Protein 6G15 (pdb70)

Sequence (576 aa):
VIQWYPGHMAKAKREVSEQLKKVDVVFELVDARIPYSSRNPMIDEVINQKPRVVILNKKDMSNLNEMSKWEQFFIDKGYYPVSVDAKHGLKKVEAAAIKATAEKFEREKAKGLKPRAIRAMIVGIPNVGKSTLINKLAKRSIGNKPGVTKQQQWIKVGNALQLLDTPGILWPKFEDEEVGKKLSLTGAIKDSIVHLDEVAIYGLNFLIQNDLARLKSHYNIEVPEDAEIIAWFDAIGKKRGLIRRGNEIDYEAVIELIIYDIRNAKIGNYCFDIFKDMTEELANDANVIQWYPGHMAKAKREVSEQLKKVDVVFELVDARIPYSSRNPMIDEVINQKPRVVILNKKDMSNLNEMSKWEQFFIDKGYYPVSVDAKHGKNLKKVEAAAIKATAEKFEREKAKGLKPRAIRAMIVGIPNVGKSTLINKLAKRSIGNKPGVTKQQQWIKVGNALQLLDTPGILWPKFEDEEVGKKLSLTGAIKDSIVHLDEVAIYGLNFLIQNDLARLKSHYNIEVPEDAEIIAWFDAIGKKRGLIRRGNEIDYEAVIELIIYDIRNAKIGNYCFDIFKDMTEELANDAN

Structure (mmCIF, N/CA/C/O backbone):
data_6G15
#
_entry.id   6G15
#
_cell.length_a   72.084
_cell.length_b   78.467
_cell.length_c   125.022
_cell.angle_alpha   90.00
_cell.angle_beta   90.00
_cell.angle_gamma   90.00
#
_symmetry.space_group_name_H-M   'P 21 21 21'
#
loop_
_entity.id
_entity.type
_entity.pdbx_description
1 polymer 'Ribosome biogenesis GTPase A'
2 non-polymer "guanosine 5'-(tetrahydrogen triphosphate) 3'-(trihydrogen diphosphate)"
3 water water
#
loop_
_atom_site.group_PDB
_atom_site.id
_atom_site.type_symbol
_atom_site.label_atom_id
_atom_site.label_alt_id
_atom_site.label_comp_id
_atom_site.label_asym_id
_atom_site.label_entity_id
_atom_site.label_seq_id
_atom_site.pdbx_PDB_ins_code
_atom_site.Cartn_x
_atom_site.Cartn_y
_atom_site.Cartn_z
_atom_site.occupancy
_atom_site.B_iso_or_equiv
_atom_site.auth_seq_id
_atom_site.auth_comp_id
_atom_site.auth_asym_id
_atom_site.auth_atom_id
_atom_site.pdbx_PDB_model_num
ATOM 1 N N . VAL A 1 9 ? 5.619 -1.506 -33.930 1.00 79.28 2 VAL A N 1
ATOM 2 C CA . VAL A 1 9 ? 4.589 -2.529 -33.785 1.00 76.95 2 VAL A CA 1
ATOM 3 C C . VAL A 1 9 ? 4.969 -3.826 -34.490 1.00 76.78 2 VAL A C 1
ATOM 4 O O . VAL A 1 9 ? 5.450 -3.809 -35.624 1.00 81.91 2 VAL A O 1
ATOM 8 N N . ILE A 1 10 ? 4.749 -4.949 -33.817 1.00 72.66 3 ILE A N 1
ATOM 9 C CA . ILE A 1 10 ? 5.099 -6.246 -34.381 1.00 71.40 3 ILE A CA 1
ATOM 10 C C . ILE A 1 10 ? 3.889 -7.160 -34.395 1.00 66.30 3 ILE A C 1
ATOM 11 O O . ILE A 1 10 ? 3.182 -7.291 -33.399 1.00 63.32 3 ILE A O 1
ATOM 16 N N . GLN A 1 11 ? 3.668 -7.797 -35.537 1.00 67.80 4 GLN A N 1
ATOM 17 C CA . GLN A 1 11 ? 2.550 -8.708 -35.725 1.00 63.71 4 GLN A CA 1
ATOM 18 C C . GLN A 1 11 ? 2.942 -10.148 -35.470 1.00 60.29 4 GLN A C 1
ATOM 19 O O . GLN A 1 11 ? 3.713 -10.734 -36.232 1.00 62.07 4 GLN A O 1
ATOM 25 N N . TRP A 1 12 ? 2.415 -10.724 -34.399 1.00 54.87 5 TRP A N 1
ATOM 26 C CA . TRP A 1 12 ? 2.689 -12.122 -34.131 1.00 54.98 5 TRP A CA 1
ATOM 27 C C . TRP A 1 12 ? 1.668 -12.966 -34.861 1.00 57.36 5 TRP A C 1
ATOM 28 O O . TRP A 1 12 ? 0.516 -12.567 -35.044 1.00 60.75 5 TRP A O 1
ATOM 39 N N . TYR A 1 13 ? 2.142 -14.094 -35.362 1.00 55.28 6 TYR A N 1
ATOM 40 C CA . TYR A 1 13 ? 1.316 -15.154 -35.905 1.00 54.11 6 TYR A CA 1
ATOM 41 C C . TYR A 1 13 ? 2.223 -16.360 -35.811 1.00 54.91 6 TYR A C 1
ATOM 42 O O . TYR A 1 13 ? 3.439 -16.193 -35.698 1.00 53.14 6 TYR A O 1
ATOM 51 N N . PRO A 1 14 ? 1.647 -17.567 -35.792 1.00 54.56 7 PRO A N 1
ATOM 52 C CA . PRO A 1 14 ? 2.409 -18.793 -35.536 1.00 52.45 7 PRO A CA 1
ATOM 53 C C . PRO A 1 14 ? 3.733 -18.854 -36.298 1.00 53.83 7 PRO A C 1
ATOM 54 O O . PRO A 1 14 ? 4.763 -19.178 -35.701 1.00 51.82 7 PRO A O 1
ATOM 58 N N . GLY A 1 15 ? 3.711 -18.509 -37.583 1.00 53.73 8 GLY A N 1
ATOM 59 C CA . GLY A 1 15 ? 4.909 -18.549 -38.406 1.00 56.60 8 GLY A CA 1
ATOM 60 C C . GLY A 1 15 ? 5.991 -17.604 -37.920 1.00 54.20 8 GLY A C 1
ATOM 61 O O . GLY A 1 15 ? 7.167 -17.969 -37.853 1.00 50.28 8 GLY A O 1
ATOM 62 N N . HIS A 1 16 ? 5.593 -16.380 -37.588 1.00 53.58 9 HIS A N 1
ATOM 63 C CA . HIS A 1 16 ? 6.537 -15.387 -37.096 1.00 54.04 9 HIS A CA 1
ATOM 64 C C . HIS A 1 16 ? 7.119 -15.830 -35.752 1.00 49.96 9 HIS A C 1
ATOM 65 O O . HIS A 1 16 ? 8.295 -15.597 -35.476 1.00 49.58 9 HIS A O 1
ATOM 72 N N . MET A 1 17 ? 6.299 -16.470 -34.916 1.00 49.83 10 MET A N 1
ATOM 73 C CA . MET A 1 17 ? 6.775 -16.962 -33.620 1.00 47.21 10 MET A CA 1
ATOM 74 C C . MET A 1 17 ? 7.862 -18.026 -33.772 1.00 49.08 10 MET A C 1
ATOM 75 O O . MET A 1 17 ? 8.904 -17.971 -33.100 1.00 45.96 10 MET A O 1
ATOM 80 N N . ALA A 1 18 ? 7.610 -19.004 -34.637 1.00 47.90 11 ALA A N 1
ATOM 81 C CA . ALA A 1 18 ? 8.588 -20.055 -34.911 1.00 46.39 11 ALA A CA 1
ATOM 82 C C . ALA A 1 18 ? 9.887 -19.491 -35.479 1.00 46.19 11 ALA A C 1
ATOM 83 O O . ALA A 1 18 ? 10.972 -19.957 -35.139 1.00 44.90 11 ALA A O 1
ATOM 85 N N . LYS A 1 19 ? 9.767 -18.491 -36.349 1.00 44.68 12 LYS A N 1
ATOM 86 C CA . LYS A 1 19 ? 10.924 -17.842 -36.952 1.00 46.83 12 LYS A CA 1
ATOM 87 C C . LYS A 1 19 ? 11.753 -17.086 -35.912 1.00 46.18 12 LYS A C 1
ATOM 88 O O . LYS A 1 19 ? 12.988 -17.158 -35.903 1.00 42.05 12 LYS A O 1
ATOM 94 N N . ALA A 1 20 ? 11.060 -16.336 -35.061 1.00 43.41 13 ALA A N 1
ATOM 95 C CA . ALA A 1 20 ? 11.705 -15.576 -34.001 1.00 43.60 13 ALA A CA 1
ATOM 96 C C . ALA A 1 20 ? 12.449 -16.511 -33.066 1.00 39.99 13 ALA A C 1
ATOM 97 O O . ALA A 1 20 ? 13.595 -16.231 -32.665 1.00 38.78 13 ALA A O 1
ATOM 99 N N . LYS A 1 21 ? 11.805 -17.611 -32.700 1.00 38.64 14 LYS A N 1
ATOM 100 C CA . LYS A 1 21 ? 12.405 -18.535 -31.748 1.00 41.08 14 LYS A CA 1
ATOM 101 C C . LYS A 1 21 ? 13.667 -19.152 -32.343 1.00 44.99 14 LYS A C 1
ATOM 102 O O . LYS A 1 21 ? 14.733 -19.170 -31.716 1.00 40.36 14 LYS A O 1
ATOM 108 N N . ARG A 1 22 ? 13.549 -19.619 -33.580 1.00 41.50 15 ARG A N 1
ATOM 109 C CA . ARG A 1 22 ? 14.681 -20.219 -34.270 1.00 44.35 15 ARG A CA 1
ATOM 110 C C . ARG A 1 22 ? 15.816 -19.201 -34.422 1.00 40.45 15 ARG A C 1
ATOM 111 O O . ARG A 1 22 ? 16.958 -19.489 -34.081 1.00 46.88 15 ARG A O 1
ATOM 119 N N . GLU A 1 23 ? 15.507 -18.003 -34.906 1.00 40.04 16 GLU A N 1
ATOM 120 C CA . GLU A 1 23 ? 16.541 -17.000 -35.147 1.00 42.79 16 GLU A CA 1
ATOM 121 C C . GLU A 1 23 ? 17.250 -16.543 -33.872 1.00 42.03 16 GLU A C 1
ATOM 122 O O . GLU A 1 23 ? 18.467 -16.338 -33.873 1.00 42.18 16 GLU A O 1
ATOM 128 N N . VAL A 1 24 ? 16.506 -16.366 -32.788 1.00 38.80 17 VAL A N 1
ATOM 129 C CA . VAL A 1 24 ? 17.148 -15.963 -31.541 1.00 38.42 17 VAL A CA 1
ATOM 130 C C . VAL A 1 24 ? 18.019 -17.069 -30.962 1.00 39.51 17 VAL A C 1
ATOM 131 O O . VAL A 1 24 ? 19.139 -16.804 -30.513 1.00 39.55 17 VAL A O 1
ATOM 135 N N . SER A 1 25 ? 17.511 -18.299 -30.938 1.00 41.15 18 SER A N 1
ATOM 136 C CA . SER A 1 25 ? 18.330 -19.438 -30.534 1.00 44.14 18 SER A CA 1
ATOM 137 C C . SER A 1 25 ? 19.642 -19.490 -31.309 1.00 46.91 18 SER A C 1
ATOM 138 O O . SER A 1 25 ? 20.685 -19.806 -30.751 1.00 42.08 18 SER A O 1
ATOM 141 N N . GLU A 1 26 ? 19.5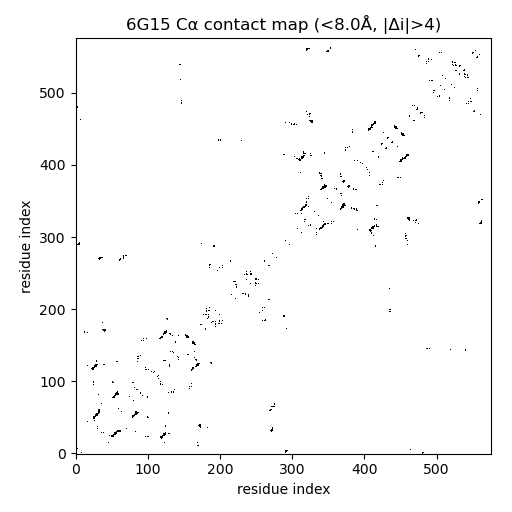85 -19.191 -32.598 1.00 45.38 19 GLU A N 1
ATOM 142 C CA . GLU A 1 26 ? 20.800 -19.166 -33.410 1.00 51.71 19 GLU A CA 1
ATOM 143 C C . GLU A 1 26 ? 21.780 -18.055 -32.996 1.00 50.29 19 GLU A C 1
ATOM 144 O O . GLU A 1 26 ? 22.990 -18.303 -32.924 1.00 47.96 19 GLU A O 1
ATOM 150 N N . GLN A 1 27 ? 21.279 -16.844 -32.735 1.00 43.20 20 GLN A N 1
ATOM 151 C CA . GLN A 1 27 ? 22.154 -15.752 -32.305 1.00 43.71 20 GLN A CA 1
ATOM 152 C C . GLN A 1 27 ? 22.805 -16.148 -30.969 1.00 43.29 20 GLN A C 1
ATOM 153 O O . GLN A 1 27 ? 23.977 -15.842 -30.726 1.00 43.25 20 GLN A O 1
ATOM 159 N N . LEU A 1 28 ? 22.055 -16.854 -30.120 1.00 39.27 21 LEU A N 1
ATOM 160 C CA . LEU A 1 28 ? 22.543 -17.191 -28.775 1.00 39.90 21 LEU A CA 1
ATOM 161 C C . LEU A 1 28 ? 23.747 -18.141 -28.785 1.00 43.63 21 LEU A C 1
ATOM 162 O O . LEU A 1 28 ? 24.566 -18.132 -27.858 1.00 39.91 21 LEU A O 1
ATOM 167 N N . LYS A 1 29 ? 23.854 -18.965 -29.822 1.00 46.78 22 LYS A N 1
ATOM 168 C CA . LYS A 1 29 ? 25.031 -19.824 -29.982 1.00 46.17 22 LYS A CA 1
ATOM 169 C C . LYS A 1 29 ? 26.307 -18.986 -30.097 1.00 43.54 22 LYS A C 1
ATOM 170 O O . LYS A 1 29 ? 27.395 -19.443 -29.758 1.00 46.75 22 LYS A O 1
ATOM 176 N N . LYS A 1 30 ? 26.165 -17.758 -30.581 1.00 41.33 23 LYS A N 1
ATOM 177 C CA . LYS A 1 30 ? 27.296 -16.865 -30.813 1.00 44.31 23 LYS A CA 1
ATOM 178 C C . LYS A 1 30 ? 27.807 -16.095 -29.586 1.00 43.89 23 LYS A C 1
ATOM 179 O O . LYS A 1 30 ? 28.812 -15.399 -29.687 1.00 43.15 23 LYS A O 1
ATOM 185 N N . VAL A 1 31 ? 27.117 -16.187 -28.448 1.00 40.95 24 VAL A N 1
ATOM 186 C CA . VAL A 1 31 ? 27.459 -15.342 -27.300 1.00 37.07 24 VAL A CA 1
ATOM 187 C C . VAL A 1 31 ? 27.830 -16.138 -26.053 1.00 33.28 24 VAL A C 1
ATOM 188 O O . VAL A 1 31 ? 27.477 -17.309 -25.921 1.00 33.81 24 VAL A O 1
ATOM 192 N N . ASP A 1 32 ? 28.542 -15.482 -25.138 1.00 34.25 25 ASP A N 1
ATOM 193 C CA . ASP A 1 32 ? 28.901 -16.065 -23.851 1.00 32.30 25 ASP A CA 1
ATOM 194 C C . ASP A 1 32 ? 27.831 -15.805 -22.802 1.00 32.11 25 ASP A C 1
ATOM 195 O O . ASP A 1 32 ? 27.672 -16.576 -21.844 1.00 32.32 25 ASP A O 1
ATOM 200 N N . VAL A 1 33 ? 27.111 -14.700 -22.986 1.00 33.57 26 VAL A N 1
ATOM 201 C CA . VAL A 1 33 ? 26.137 -14.254 -21.994 1.00 32.14 26 VAL A CA 1
ATOM 202 C C . VAL A 1 33 ? 24.959 -13.564 -22.683 1.00 30.63 26 VAL A C 1
ATOM 203 O O . VAL A 1 33 ? 25.135 -12.885 -23.704 1.00 28.52 26 VAL A O 1
ATOM 207 N N . VAL A 1 34 ? 23.768 -13.748 -22.125 1.00 31.14 27 VAL A N 1
ATOM 208 C CA . VAL A 1 34 ? 22.577 -13.086 -22.643 1.00 28.95 27 VAL A CA 1
ATOM 209 C C . VAL A 1 34 ? 22.089 -12.066 -21.618 1.00 26.72 27 VAL A C 1
ATOM 210 O O . VAL A 1 34 ? 22.125 -12.323 -20.396 1.00 27.89 27 VAL A O 1
ATOM 214 N N . PHE A 1 35 ? 21.707 -10.892 -22.118 1.00 26.58 28 PHE A N 1
ATOM 215 C CA . PHE A 1 35 ? 21.024 -9.886 -21.306 1.00 27.18 28 PHE A CA 1
ATOM 216 C C . PHE A 1 35 ? 19.532 -10.032 -21.593 1.00 26.51 28 PHE A C 1
ATOM 217 O O . PHE A 1 35 ? 19.098 -9.687 -22.694 1.00 26.30 28 PHE A O 1
ATOM 225 N N . GLU A 1 36 ? 18.780 -10.573 -20.638 1.00 25.62 29 GLU A N 1
ATOM 226 C CA . GLU A 1 36 ? 17.323 -10.619 -20.739 1.00 24.02 29 GLU A CA 1
ATOM 227 C C . GLU A 1 36 ? 16.807 -9.295 -20.229 1.00 27.62 29 GLU A C 1
ATOM 228 O O . GLU A 1 36 ? 16.989 -8.985 -19.026 1.00 25.20 29 GLU A O 1
ATOM 234 N N . LEU A 1 37 ? 16.188 -8.518 -21.117 1.00 24.67 30 LEU A N 1
ATOM 235 C CA . LEU A 1 37 ? 15.765 -7.166 -20.787 1.00 25.14 30 LEU A CA 1
ATOM 236 C C . LEU A 1 37 ? 14.278 -7.202 -20.460 1.00 25.29 30 LEU A C 1
ATOM 237 O O . LEU A 1 37 ? 13.478 -7.694 -21.252 1.00 26.34 30 LEU A O 1
ATOM 242 N N . VAL A 1 38 ? 13.938 -6.751 -19.251 1.00 22.73 31 VAL A N 1
ATOM 243 C CA . VAL A 1 38 ? 12.547 -6.703 -18.793 1.00 23.38 31 VAL A CA 1
ATOM 244 C C . VAL A 1 38 ? 12.215 -5.272 -18.368 1.00 25.18 31 VAL A C 1
ATOM 245 O O . VAL A 1 38 ? 13.094 -4.427 -18.213 1.00 22.94 31 VAL A O 1
ATOM 249 N N . ASP A 1 39 ? 10.924 -5.004 -18.211 1.00 23.58 32 ASP A N 1
ATOM 250 C CA . ASP A 1 39 ? 10.427 -3.716 -17.797 1.00 25.56 32 ASP A CA 1
ATOM 251 C C . ASP A 1 39 ? 10.410 -3.718 -16.286 1.00 23.73 32 ASP A C 1
ATOM 252 O O . ASP A 1 39 ? 9.785 -4.592 -15.685 1.00 24.76 32 ASP A O 1
ATOM 257 N N . ALA A 1 40 ? 11.122 -2.781 -15.657 1.00 25.69 33 ALA A N 1
ATOM 258 C CA . ALA A 1 40 ? 11.143 -2.710 -14.187 1.00 24.41 33 ALA A CA 1
ATOM 259 C C . ALA A 1 40 ? 9.753 -2.526 -13.574 1.00 23.95 33 ALA A C 1
ATOM 260 O O . ALA A 1 40 ? 9.569 -2.820 -12.386 1.00 23.69 33 ALA A O 1
ATOM 262 N N . ARG A 1 41 ? 8.805 -2.013 -14.362 1.00 24.08 34 ARG A N 1
ATOM 263 C CA . ARG A 1 41 ? 7.435 -1.846 -13.877 1.00 26.09 34 ARG A CA 1
ATOM 264 C C . ARG A 1 41 ? 6.693 -3.186 -13.755 1.00 27.04 34 ARG A C 1
ATOM 265 O O . ARG A 1 41 ? 5.687 -3.279 -13.032 1.00 26.57 34 ARG A O 1
ATOM 273 N N . ILE A 1 42 ? 7.174 -4.209 -14.463 1.00 24.61 35 ILE A N 1
ATOM 274 C CA . ILE A 1 42 ? 6.588 -5.558 -14.407 1.00 21.81 35 ILE A CA 1
ATOM 275 C C . ILE A 1 42 ? 7.687 -6.579 -14.723 1.00 22.34 35 ILE A C 1
ATOM 276 O O . ILE A 1 42 ? 7.712 -7.187 -15.798 1.00 22.79 35 ILE A O 1
ATOM 281 N N . PRO A 1 43 ? 8.613 -6.788 -13.784 1.00 21.88 36 PRO A N 1
ATOM 282 C CA . PRO A 1 43 ? 9.787 -7.598 -14.132 1.00 22.89 36 PRO A CA 1
ATOM 283 C C . PRO A 1 43 ? 9.499 -9.053 -14.470 1.00 23.57 36 PRO A C 1
ATOM 284 O O . PRO A 1 43 ? 10.325 -9.682 -15.151 1.00 25.76 36 PRO A O 1
ATOM 288 N N . TYR A 1 44 ? 8.364 -9.565 -14.008 1.00 24.34 37 TYR A N 1
ATOM 289 C CA . TYR A 1 44 ? 7.956 -10.936 -14.301 1.00 28.06 37 TYR A CA 1
ATOM 290 C C . TYR A 1 44 ? 6.964 -10.995 -15.484 1.00 24.75 37 TYR A C 1
ATOM 291 O O . TYR A 1 44 ? 7.080 -11.873 -16.336 1.00 25.20 37 TYR A O 1
ATOM 300 N N . SER A 1 45 ? 6.010 -10.070 -15.537 1.00 22.54 38 SER A N 1
ATOM 301 C CA . SER A 1 45 ? 4.959 -10.110 -16.575 1.00 23.35 38 SER A CA 1
ATOM 302 C C . SER A 1 45 ? 5.440 -9.636 -17.948 1.00 25.25 38 SER A C 1
ATOM 303 O O . SER A 1 45 ? 4.769 -9.898 -18.958 1.00 25.95 38 SER A O 1
ATOM 306 N N . SER A 1 46 ? 6.601 -8.971 -18.005 1.00 24.01 39 SER A N 1
ATOM 307 C CA . SER A 1 46 ? 7.155 -8.510 -19.270 1.00 23.99 39 SER A CA 1
ATOM 308 C C . SER A 1 46 ? 8.179 -9.509 -19.844 1.00 25.77 39 SER A C 1
ATOM 309 O O . SER A 1 46 ? 8.942 -9.151 -20.742 1.00 26.82 39 SER A O 1
ATOM 312 N N . ARG A 1 47 ? 8.198 -10.739 -19.323 1.00 23.70 40 ARG A N 1
ATOM 313 C CA . ARG A 1 47 ? 9.100 -11.778 -19.848 1.00 25.11 40 ARG A CA 1
ATOM 314 C C . ARG A 1 47 ? 8.430 -12.605 -20.951 1.00 26.98 40 ARG A C 1
ATOM 315 O O . ARG A 1 47 ? 7.225 -12.842 -20.913 1.00 28.39 40 ARG A O 1
ATOM 323 N N . ASN A 1 48 ? 9.215 -13.050 -21.926 1.00 26.54 41 ASN A N 1
ATOM 324 C CA . ASN A 1 48 ? 8.664 -14.016 -22.888 1.00 28.95 41 ASN A CA 1
ATOM 325 C C . ASN A 1 48 ? 8.355 -15.339 -22.202 1.00 28.99 41 ASN A C 1
ATOM 326 O O . ASN A 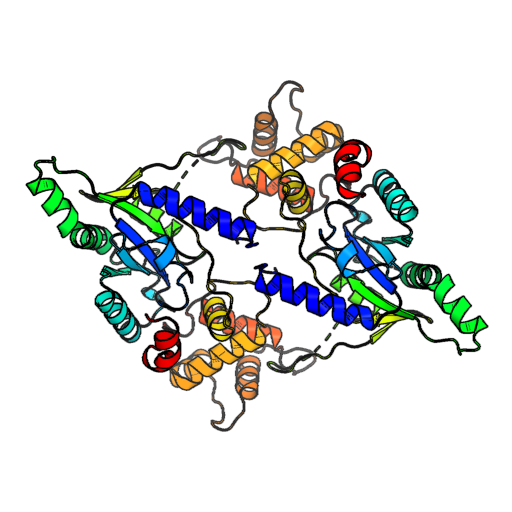1 48 ? 9.126 -15.822 -21.389 1.00 30.56 41 ASN A O 1
ATOM 331 N N . PRO A 1 49 ? 7.194 -15.939 -22.509 1.00 30.61 42 PRO A N 1
ATOM 332 C CA . PRO A 1 49 ? 6.767 -17.133 -21.764 1.00 30.79 42 PRO A CA 1
ATOM 333 C C . PRO A 1 49 ? 7.630 -18.382 -21.990 1.00 32.91 42 PRO A C 1
ATOM 334 O O . PRO A 1 49 ? 7.571 -19.314 -21.190 1.00 36.34 42 PRO A O 1
ATOM 338 N N . MET A 1 50 ? 8.420 -18.405 -23.053 1.00 32.96 43 MET A N 1
ATOM 339 C CA . MET A 1 50 ? 9.302 -19.539 -23.271 1.00 37.20 43 MET A CA 1
ATOM 340 C C . MET A 1 50 ? 10.761 -19.147 -23.088 1.00 38.46 43 MET A C 1
ATOM 341 O O . MET A 1 50 ? 11.648 -19.817 -23.614 1.00 36.45 43 MET A O 1
ATOM 346 N N . ILE A 1 51 ? 11.018 -18.075 -22.337 1.00 34.61 44 ILE A N 1
ATOM 347 C CA . ILE A 1 51 ? 12.371 -17.510 -22.327 1.00 34.85 44 ILE A CA 1
ATOM 348 C C . ILE A 1 51 ? 13.406 -18.495 -21.794 1.00 34.90 44 ILE A C 1
ATOM 349 O O . ILE A 1 51 ? 14.544 -18.500 -22.261 1.00 34.86 44 ILE A O 1
ATOM 354 N N . ASP A 1 52 ? 13.040 -19.329 -20.830 1.00 34.49 45 ASP A N 1
ATOM 355 C CA . ASP A 1 52 ? 14.034 -20.247 -20.275 1.00 36.25 45 ASP A CA 1
ATOM 356 C C . ASP A 1 52 ? 14.369 -21.383 -21.255 1.00 38.91 45 ASP A C 1
ATOM 357 O O . ASP A 1 52 ? 15.507 -21.865 -21.298 1.00 37.97 45 ASP A O 1
ATOM 362 N N . GLU A 1 53 ? 13.399 -21.779 -22.076 1.00 39.60 46 GLU A N 1
ATOM 363 C CA . GLU A 1 53 ? 13.678 -22.746 -23.139 1.00 41.12 46 GLU A CA 1
ATOM 364 C C . GLU A 1 53 ? 14.599 -22.169 -24.221 1.00 39.58 46 GLU A C 1
ATOM 365 O O . GLU A 1 53 ? 15.513 -22.843 -24.691 1.00 44.53 46 GLU A O 1
ATOM 371 N N . VAL A 1 54 ? 14.371 -20.917 -24.607 1.00 36.24 47 VAL A N 1
ATOM 372 C CA . VAL A 1 54 ? 15.189 -20.249 -25.610 1.00 37.65 47 VAL A CA 1
ATOM 373 C C . VAL A 1 54 ? 16.624 -20.002 -25.108 1.00 38.94 47 VAL A C 1
ATOM 374 O O . VAL A 1 54 ? 17.613 -20.265 -25.815 1.00 40.57 47 VAL A O 1
ATOM 378 N N . ILE A 1 55 ? 16.745 -19.506 -23.880 1.00 36.82 48 ILE A N 1
ATOM 379 C CA . ILE A 1 55 ? 18.055 -19.155 -23.344 1.00 36.23 48 ILE A CA 1
ATOM 380 C C . ILE A 1 55 ? 18.842 -20.400 -22.940 1.00 36.94 48 ILE A C 1
ATOM 381 O O . ILE A 1 55 ? 20.071 -20.425 -23.068 1.00 40.15 48 ILE A O 1
ATOM 386 N N . ASN A 1 56 ? 18.142 -21.419 -22.449 1.00 37.80 49 ASN A N 1
ATOM 387 C CA . ASN A 1 56 ? 18.735 -22.734 -22.211 1.00 41.41 49 ASN A CA 1
ATOM 388 C C . ASN A 1 56 ? 20.021 -22.709 -21.374 1.00 44.03 49 ASN A C 1
ATOM 389 O O . ASN A 1 56 ? 21.052 -23.241 -21.788 1.00 41.28 49 ASN A O 1
ATOM 394 N N . GLN A 1 57 ? 19.950 -22.069 -20.210 1.00 42.43 50 GLN A N 1
ATOM 395 C CA . GLN A 1 57 ? 21.039 -22.089 -19.229 1.00 44.10 50 GLN A CA 1
ATOM 396 C C . GLN A 1 57 ? 22.284 -21.295 -19.623 1.00 40.44 50 GLN A C 1
ATOM 397 O O . GLN A 1 57 ? 23.309 -21.371 -18.934 1.00 44.44 50 GLN A O 1
ATOM 403 N N . LYS A 1 58 ? 22.205 -20.526 -20.705 1.00 36.22 51 LYS A N 1
ATOM 404 C CA . LYS A 1 58 ? 23.238 -19.539 -20.996 1.00 37.59 51 LYS A CA 1
ATOM 405 C C . LYS A 1 58 ? 23.370 -18.598 -19.789 1.00 38.74 51 LYS A C 1
ATOM 406 O O . LYS A 1 58 ? 22.349 -18.228 -19.193 1.00 34.64 51 LYS A O 1
ATOM 412 N N . PRO A 1 59 ? 24.609 -18.242 -19.396 1.00 34.75 52 PRO A N 1
ATOM 413 C CA . PRO A 1 59 ? 24.788 -17.239 -18.336 1.00 35.58 52 PRO A CA 1
ATOM 414 C C . PRO A 1 59 ? 23.932 -16.002 -18.612 1.00 33.24 52 PRO A C 1
ATOM 415 O O . PRO A 1 59 ? 23.904 -15.536 -19.751 1.00 30.17 52 PRO A O 1
ATOM 419 N N . ARG A 1 60 ? 23.278 -15.477 -17.587 1.00 30.14 53 ARG A N 1
ATOM 420 C CA . ARG A 1 60 ? 22.221 -14.494 -17.812 1.00 28.93 53 ARG A CA 1
ATOM 421 C C . ARG A 1 60 ? 22.307 -13.290 -16.886 1.00 27.33 53 ARG A C 1
ATOM 422 O O . ARG A 1 60 ? 22.365 -13.444 -15.669 1.00 28.21 53 ARG A O 1
ATOM 430 N N . VAL A 1 61 ? 22.344 -12.109 -17.492 1.00 27.00 54 VAL A N 1
ATOM 431 C CA . VAL A 1 61 ? 22.110 -10.848 -16.788 1.00 27.26 54 VAL A CA 1
ATOM 432 C C . VAL A 1 61 ? 20.656 -10.485 -17.068 1.00 27.94 54 VAL A C 1
ATOM 433 O O . VAL A 1 61 ? 20.281 -10.436 -18.230 1.00 27.16 54 VAL A O 1
ATOM 437 N N . VAL A 1 62 ? 19.855 -10.251 -16.030 1.00 23.35 55 VAL A N 1
ATOM 438 C CA . VAL A 1 62 ? 18.493 -9.735 -16.216 1.00 22.76 55 VAL A CA 1
ATOM 439 C C . VAL A 1 62 ? 18.562 -8.237 -15.975 1.00 26.78 55 VAL A C 1
ATOM 440 O O . VAL A 1 62 ? 18.934 -7.806 -14.880 1.00 26.46 55 VAL A O 1
ATOM 444 N N . ILE A 1 63 ? 18.207 -7.455 -16.987 1.00 24.97 56 ILE A N 1
ATOM 445 C CA . ILE A 1 63 ? 18.264 -5.998 -16.910 1.00 24.83 56 ILE A CA 1
ATOM 446 C C . ILE A 1 63 ? 16.852 -5.465 -16.706 1.00 25.91 56 ILE A C 1
ATOM 447 O O . ILE A 1 63 ? 16.004 -5.596 -17.584 1.00 25.07 56 ILE A O 1
ATOM 452 N N . LEU A 1 64 ? 16.604 -4.894 -15.531 1.00 21.90 57 LEU A N 1
ATOM 453 C CA . LEU A 1 64 ? 15.318 -4.287 -15.244 1.00 23.46 57 LEU A CA 1
ATOM 454 C C . LEU A 1 64 ? 15.400 -2.855 -15.730 1.00 25.92 57 LEU A C 1
ATOM 455 O O . LEU A 1 64 ? 15.939 -1.986 -15.032 1.00 26.12 57 LEU A O 1
ATOM 460 N N . ASN A 1 65 ? 14.910 -2.619 -16.942 1.00 24.56 58 ASN A N 1
ATOM 461 C CA . ASN A 1 65 ? 15.002 -1.307 -17.563 1.00 25.92 58 ASN A CA 1
ATOM 462 C C . ASN A 1 65 ? 13.805 -0.429 -17.173 1.00 24.43 58 ASN A C 1
ATOM 463 O O . ASN A 1 65 ? 12.821 -0.921 -16.633 1.00 25.78 58 ASN A O 1
ATOM 468 N N . LYS A 1 66 ? 13.911 0.867 -17.456 1.00 25.66 59 LYS A N 1
ATOM 469 C CA . LYS A 1 66 ? 12.912 1.857 -17.039 1.00 28.70 59 LYS A CA 1
ATOM 470 C C . LYS A 1 66 ? 12.776 1.922 -15.516 1.00 27.39 59 LYS A C 1
ATOM 471 O O . LYS A 1 66 ? 11.707 2.139 -14.975 1.00 26.95 59 LYS A O 1
ATOM 477 N N . LYS A 1 67 ? 13.886 1.788 -14.819 1.00 27.40 60 LYS A N 1
ATOM 478 C CA . LYS A 1 67 ? 13.854 1.865 -13.374 1.00 28.09 60 LYS A CA 1
ATOM 479 C C . LYS A 1 67 ? 13.290 3.205 -12.885 1.00 32.45 60 LYS A C 1
ATOM 480 O O . LYS A 1 67 ? 12.678 3.266 -11.811 1.00 30.13 60 LYS A O 1
ATOM 486 N N . ASP A 1 68 ? 13.444 4.251 -13.699 1.00 32.54 61 ASP A N 1
ATOM 487 C CA . ASP A 1 68 ? 12.967 5.593 -13.353 1.00 31.56 61 ASP A CA 1
ATOM 488 C C . ASP A 1 68 ? 11.442 5.666 -13.277 1.00 32.85 61 ASP A C 1
ATOM 489 O O . ASP A 1 68 ? 10.905 6.602 -12.693 1.00 34.94 61 ASP A O 1
ATOM 494 N N . MET A 1 69 ? 10.757 4.686 -13.868 1.00 28.23 62 MET A N 1
ATOM 495 C CA . MET A 1 69 ? 9.289 4.654 -13.886 1.00 28.29 62 MET A CA 1
ATOM 496 C C . MET A 1 69 ? 8.696 3.633 -12.910 1.00 27.88 62 MET A C 1
ATOM 497 O O . MET A 1 69 ? 7.459 3.444 -12.864 1.00 28.36 62 MET A O 1
ATOM 502 N N . SER A 1 70 ? 9.539 2.993 -12.128 1.00 29.02 63 SER A N 1
ATOM 503 C CA . SER A 1 70 ? 9.113 1.933 -11.224 1.00 26.75 63 SER A CA 1
ATOM 504 C C . SER A 1 70 ? 9.422 2.185 -9.756 1.00 31.65 63 SER A C 1
ATOM 505 O O . SER A 1 70 ? 9.888 3.204 -9.422 1.00 29.54 63 SER A O 1
ATOM 508 N N . ASN A 1 71 ? 9.079 1.234 -8.919 1.00 28.69 64 ASN A N 1
ATOM 509 C CA . ASN A 1 71 ? 9.263 1.287 -7.485 1.00 30.20 64 ASN A CA 1
ATOM 510 C C . ASN A 1 71 ? 10.431 0.408 -7.080 1.00 31.52 64 ASN A C 1
ATOM 511 O O . ASN A 1 71 ? 10.400 -0.763 -7.271 1.00 29.54 64 ASN A O 1
ATOM 516 N N . LEU A 1 72 ? 11.443 1.005 -6.481 1.00 29.00 65 LEU A N 1
ATOM 517 C CA . LEU A 1 72 ? 12.645 0.292 -6.114 1.00 30.60 65 LEU A CA 1
ATOM 518 C C . LEU A 1 72 ? 12.460 -0.811 -5.119 1.00 28.11 65 LEU A C 1
ATOM 519 O O . LEU A 1 72 ? 13.092 -1.806 -5.214 1.00 27.32 65 LEU A O 1
ATOM 524 N N . ASN A 1 73 ? 11.613 -0.599 -4.142 1.00 29.53 66 ASN A N 1
ATOM 525 C CA . ASN A 1 73 ? 11.382 -1.616 -3.145 1.00 30.75 66 ASN A CA 1
ATOM 526 C C . ASN A 1 73 ? 10.800 -2.876 -3.758 1.00 30.87 66 ASN A C 1
ATOM 527 O O . ASN A 1 73 ? 11.226 -3.939 -3.453 1.00 29.38 66 ASN A O 1
ATOM 532 N N . GLU A 1 74 ? 9.811 -2.724 -4.615 1.00 27.58 67 GLU A N 1
ATOM 533 C CA . GLU A 1 74 ? 9.235 -3.892 -5.276 1.00 30.91 67 GLU A CA 1
ATOM 534 C C . GLU A 1 74 ? 10.246 -4.510 -6.242 1.00 28.33 67 GLU A C 1
ATOM 535 O O . GLU A 1 74 ? 10.370 -5.681 -6.322 1.00 25.88 67 GLU A O 1
ATOM 541 N N . MET A 1 75 ? 10.954 -3.668 -6.965 1.00 25.77 68 MET A N 1
ATOM 542 C CA . MET A 1 75 ? 11.993 -4.164 -7.861 1.00 25.93 68 MET A CA 1
ATOM 543 C C . MET A 1 75 ? 12.996 -5.038 -7.111 1.00 27.40 68 MET A C 1
ATOM 544 O O . MET A 1 75 ? 13.471 -6.063 -7.633 1.00 23.92 68 MET A O 1
ATOM 549 N N . SER A 1 76 ? 13.369 -4.632 -5.897 1.00 25.15 69 SER A N 1
ATOM 550 C CA . SER A 1 76 ? 14.351 -5.421 -5.180 1.00 28.12 69 SER A CA 1
ATOM 551 C C . SER A 1 76 ? 13.829 -6.845 -4.886 1.00 26.43 69 SER A C 1
ATOM 552 O O . SER A 1 76 ? 14.617 -7.785 -4.880 1.00 27.02 69 SER A O 1
ATOM 555 N N . LYS A 1 77 ? 12.526 -7.025 -4.704 1.00 26.39 70 LYS A N 1
ATOM 556 C CA . LYS A 1 77 ? 11.974 -8.364 -4.471 1.00 27.40 70 LYS A CA 1
ATOM 557 C C . LYS A 1 77 ? 12.154 -9.244 -5.718 1.00 27.72 70 LYS A C 1
ATOM 558 O O . LYS A 1 77 ? 12.508 -10.420 -5.621 1.00 26.64 70 LYS A O 1
ATOM 564 N N . TRP A 1 78 ? 11.907 -8.658 -6.883 1.00 25.50 71 TRP A N 1
ATOM 565 C CA . TRP A 1 78 ? 12.162 -9.345 -8.151 1.00 25.39 71 TRP A CA 1
ATOM 566 C C . TRP A 1 78 ? 13.651 -9.597 -8.368 1.00 27.83 71 TRP A C 1
ATOM 567 O O . TRP A 1 78 ? 14.032 -10.645 -8.889 1.00 26.35 71 TRP A O 1
ATOM 578 N N . GLU A 1 79 ? 14.506 -8.655 -7.982 1.00 24.71 72 GLU A N 1
ATOM 579 C CA . GLU A 1 79 ? 15.931 -8.926 -8.088 1.00 25.51 72 GLU A CA 1
ATOM 580 C C . GLU A 1 79 ? 16.317 -10.153 -7.240 1.00 27.38 72 GLU A C 1
ATOM 581 O O . GLU A 1 79 ? 17.110 -10.992 -7.694 1.00 25.51 72 GLU A O 1
ATOM 587 N N . GLN A 1 80 ? 15.774 -10.258 -6.028 1.00 26.40 73 GLN A N 1
ATOM 588 C CA . GLN A 1 80 ? 16.041 -11.440 -5.199 1.00 28.15 73 GLN A CA 1
ATOM 589 C C . GLN A 1 80 ? 15.572 -12.716 -5.907 1.00 30.86 73 GLN A C 1
ATOM 590 O O . GLN A 1 80 ? 16.276 -13.726 -5.899 1.00 30.72 73 GLN A O 1
ATOM 596 N N . PHE A 1 81 ? 14.377 -12.665 -6.500 1.00 26.59 74 PHE A N 1
ATOM 597 C CA . PHE A 1 81 ? 13.851 -13.789 -7.261 1.00 29.72 74 PHE A CA 1
ATOM 598 C C . PHE A 1 81 ? 14.834 -14.206 -8.367 1.00 28.55 74 PHE A C 1
ATOM 599 O O . PHE A 1 81 ? 15.163 -15.376 -8.486 1.00 31.67 74 PHE A O 1
ATOM 607 N N . PHE A 1 82 ? 15.302 -13.251 -9.163 1.00 25.11 75 PHE A N 1
ATOM 608 C CA . PHE A 1 82 ? 16.271 -13.553 -10.220 1.00 25.51 75 PHE A CA 1
ATOM 609 C C . PHE A 1 82 ? 17.598 -14.084 -9.663 1.00 30.83 75 PHE A C 1
ATOM 610 O O . PHE A 1 82 ? 18.219 -14.964 -10.258 1.00 28.12 75 PHE A O 1
ATOM 618 N N . ILE A 1 83 ? 18.043 -13.530 -8.537 1.00 29.38 76 ILE A N 1
ATOM 619 C CA . ILE A 1 83 ? 19.250 -14.041 -7.875 1.00 30.83 76 ILE A CA 1
ATOM 620 C C . ILE A 1 83 ? 19.067 -15.517 -7.510 1.00 30.49 76 ILE A C 1
ATOM 621 O O . ILE A 1 83 ? 19.954 -16.336 -7.768 1.00 30.87 76 ILE A O 1
ATOM 626 N N . ASP A 1 84 ? 17.929 -15.841 -6.908 1.00 31.56 77 ASP A N 1
ATOM 627 C CA . ASP A 1 84 ? 17.659 -17.216 -6.476 1.00 34.36 77 ASP A CA 1
ATOM 628 C C . ASP A 1 84 ? 17.640 -18.194 -7.658 1.00 38.19 77 ASP A C 1
ATOM 629 O O . ASP A 1 84 ? 17.896 -19.380 -7.481 1.00 38.16 77 ASP A O 1
ATOM 634 N N . LYS A 1 85 ? 17.316 -17.699 -8.853 1.00 35.67 78 LYS A N 1
ATOM 635 C CA . LYS A 1 85 ? 17.350 -18.515 -10.070 1.00 36.25 78 LYS A CA 1
ATOM 636 C C . LYS A 1 85 ? 18.739 -18.682 -10.682 1.00 36.56 78 LYS A C 1
ATOM 637 O O . LYS A 1 85 ? 18.908 -19.449 -11.628 1.00 40.84 78 LYS A O 1
ATOM 643 N N . GLY A 1 86 ? 19.727 -17.948 -10.180 1.00 32.79 79 GLY A N 1
ATOM 644 C CA . GLY A 1 86 ? 21.080 -18.056 -10.701 1.00 29.32 79 GLY A CA 1
ATOM 645 C C . GLY A 1 86 ? 21.421 -17.017 -11.752 1.00 32.07 79 GLY A C 1
ATOM 646 O O . GLY A 1 86 ? 22.419 -17.144 -12.458 1.00 34.98 79 GLY A O 1
ATOM 647 N N . TYR A 1 87 ? 20.580 -15.984 -11.860 1.00 29.14 80 TYR A N 1
ATOM 648 C CA . TYR A 1 87 ? 20.846 -14.889 -12.768 1.00 28.41 80 TYR A CA 1
ATOM 649 C C . TYR A 1 87 ? 21.482 -13.722 -12.025 1.00 29.06 80 TYR A C 1
ATOM 650 O O . TYR A 1 87 ? 21.519 -13.689 -10.782 1.00 31.08 80 TYR A O 1
ATOM 659 N N . TYR A 1 88 ? 21.945 -12.754 -12.801 1.00 28.48 81 TYR A N 1
ATOM 660 C CA . TYR A 1 88 ? 22.578 -11.548 -12.287 1.00 29.74 81 TYR A CA 1
ATOM 661 C C . TYR A 1 88 ? 21.717 -10.332 -12.645 1.00 27.22 81 TYR A C 1
ATOM 662 O O . TYR A 1 88 ? 21.832 -9.794 -13.739 1.00 26.88 81 TYR A O 1
ATOM 671 N N . PRO A 1 89 ? 20.818 -9.931 -11.734 1.00 26.03 82 PRO A N 1
ATOM 672 C CA . PRO A 1 89 ? 19.959 -8.789 -12.060 1.00 26.05 82 PRO A CA 1
ATOM 673 C C . PRO A 1 89 ? 20.611 -7.430 -11.836 1.00 29.37 82 PRO A C 1
ATOM 674 O O . PRO A 1 89 ? 21.303 -7.253 -10.839 1.00 31.26 82 PRO A O 1
ATOM 678 N N . VAL A 1 90 ? 20.381 -6.495 -12.748 1.00 25.81 83 VAL A N 1
ATOM 679 C CA . VAL A 1 90 ? 20.749 -5.085 -12.572 1.00 29.12 83 VAL A CA 1
ATOM 680 C C . VAL A 1 90 ? 19.596 -4.209 -13.056 1.00 30.13 83 VAL A C 1
ATOM 681 O O . VAL A 1 90 ? 18.801 -4.644 -13.888 1.00 29.29 83 VAL A O 1
ATOM 685 N N . SER A 1 91 ? 19.471 -2.999 -12.513 1.00 26.35 84 SER A N 1
ATOM 686 C CA . SER A 1 91 ? 18.439 -2.091 -12.999 1.00 26.90 84 SER A CA 1
ATOM 687 C C . SER A 1 91 ? 19.093 -0.892 -13.642 1.00 29.67 84 SER A C 1
ATOM 688 O O . SER A 1 91 ? 20.159 -0.439 -13.191 1.00 31.13 84 SER A O 1
ATOM 691 N N . VAL A 1 92 ? 18.469 -0.388 -14.700 1.00 28.21 85 VAL A N 1
ATOM 692 C CA . VAL A 1 92 ? 18.994 0.773 -15.393 1.00 27.88 85 VAL A CA 1
ATOM 693 C C . VAL A 1 92 ? 17.884 1.665 -15.912 1.00 29.55 85 VAL A C 1
ATOM 694 O O . VAL A 1 92 ? 16.741 1.235 -16.043 1.00 28.85 85 VAL A O 1
ATOM 698 N N . ASP A 1 93 ? 18.246 2.908 -16.212 1.00 32.53 86 ASP A N 1
ATOM 699 C CA . ASP A 1 93 ? 17.421 3.811 -17.016 1.00 34.10 86 ASP A CA 1
ATOM 700 C C . ASP A 1 93 ? 18.172 3.997 -18.327 1.00 35.13 86 ASP A C 1
ATOM 701 O O . ASP A 1 93 ? 19.106 4.797 -18.409 1.00 34.72 86 ASP A O 1
ATOM 706 N N . ALA A 1 94 ? 17.754 3.265 -19.350 1.00 31.11 87 ALA A N 1
ATOM 707 C CA . ALA A 1 94 ? 18.461 3.249 -20.624 1.00 36.00 87 ALA A CA 1
ATOM 708 C C . ALA A 1 94 ? 18.311 4.580 -21.361 1.00 39.75 87 ALA A C 1
ATOM 709 O O . ALA A 1 94 ? 19.149 4.950 -22.185 1.00 41.00 87 ALA A O 1
ATOM 711 N N . LYS A 1 95 ? 17.231 5.290 -21.069 1.00 37.55 88 LYS A N 1
ATOM 712 C CA . LYS A 1 95 ? 16.962 6.537 -21.761 1.00 39.25 88 LYS A CA 1
ATOM 713 C C . LYS A 1 95 ? 17.826 7.669 -21.215 1.00 44.37 88 LYS A C 1
ATOM 714 O O . LYS A 1 95 ? 18.465 8.394 -21.976 1.00 47.02 88 LYS A O 1
ATOM 720 N N . HIS A 1 96 ? 17.851 7.815 -19.897 1.00 41.82 89 HIS A N 1
ATOM 721 C CA . HIS A 1 96 ? 18.565 8.932 -19.285 1.00 43.56 89 HIS A CA 1
ATOM 722 C C . HIS A 1 96 ? 19.961 8.563 -18.815 1.00 43.34 89 HIS A C 1
ATOM 723 O O . HIS A 1 96 ? 20.695 9.420 -18.330 1.00 41.29 89 HIS A O 1
ATOM 730 N N . GLY A 1 97 ? 20.332 7.296 -18.995 1.00 42.84 90 GLY A N 1
ATOM 731 C CA . GLY A 1 97 ? 21.712 6.867 -18.846 1.00 53.28 90 GLY A CA 1
ATOM 732 C C . GLY A 1 97 ? 22.230 6.746 -17.432 1.00 52.32 90 GLY A C 1
ATOM 733 O O . GLY A 1 97 ? 23.443 6.622 -17.244 1.00 52.09 90 GLY A O 1
ATOM 734 N N . LEU A 1 100 ? 25.599 3.702 -17.682 1.00 78.16 93 LEU A N 1
ATOM 735 C CA . LEU A 1 100 ? 25.175 2.306 -17.622 1.00 62.67 93 LEU A CA 1
ATOM 736 C C . LEU A 1 100 ? 26.367 1.348 -17.681 1.00 57.89 93 LEU A C 1
ATOM 737 O O . LEU A 1 100 ? 26.295 0.278 -18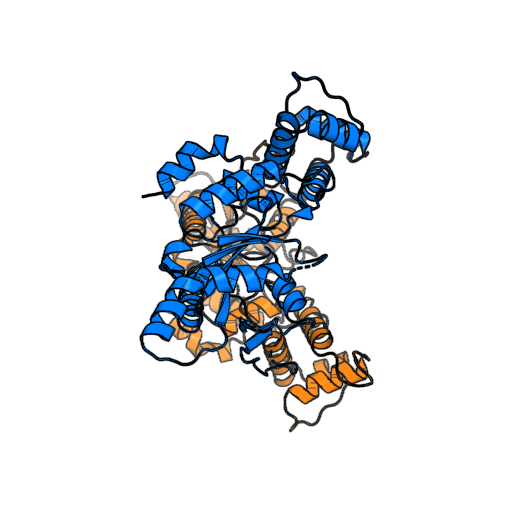.285 1.00 48.10 93 LEU A O 1
ATOM 742 N N . LYS A 1 101 ? 27.443 1.756 -17.006 1.00 59.32 94 LYS A N 1
ATOM 743 C CA . LYS A 1 101 ? 28.717 1.033 -16.892 1.00 59.52 94 LYS A CA 1
ATOM 744 C C . LYS A 1 101 ? 28.593 -0.290 -16.115 1.00 53.64 94 LYS A C 1
ATOM 745 O O . LYS A 1 101 ? 29.473 -1.165 -16.171 1.00 51.21 94 LYS A O 1
ATOM 751 N N . LYS A 1 102 ? 27.510 -0.392 -15.356 1.00 51.57 95 LYS A N 1
ATOM 752 C CA . LYS A 1 102 ? 27.147 -1.581 -14.596 1.00 46.14 95 LYS A CA 1
ATOM 753 C C . LYS A 1 102 ? 26.820 -2.803 -15.479 1.00 46.95 95 LYS A C 1
ATOM 754 O O . LYS A 1 102 ? 26.818 -3.947 -15.004 1.00 42.86 95 LYS A O 1
ATOM 760 N N . VAL A 1 103 ? 26.491 -2.559 -16.747 1.00 47.02 96 VAL A N 1
ATOM 761 C CA . VAL A 1 103 ? 26.168 -3.656 -17.657 1.00 43.87 96 VAL A CA 1
ATOM 762 C C . VAL A 1 103 ? 27.403 -4.518 -17.929 1.00 42.25 96 VAL A C 1
ATOM 763 O O . VAL A 1 103 ? 27.353 -5.739 -17.766 1.00 39.93 96 VAL A O 1
ATOM 767 N N . GLU A 1 104 ? 28.512 -3.885 -18.310 1.00 43.96 97 GLU A N 1
ATOM 768 C CA . GLU A 1 104 ? 29.748 -4.630 -18.544 1.00 44.65 97 GLU A CA 1
ATOM 769 C C . GLU A 1 104 ? 30.148 -5.386 -17.285 1.00 41.26 97 GLU A C 1
ATOM 770 O O . GLU A 1 104 ? 30.543 -6.547 -17.347 1.00 39.55 97 GLU A O 1
ATOM 776 N N . ALA A 1 105 ? 30.011 -4.732 -16.139 1.00 39.86 98 ALA A N 1
ATOM 777 C CA . ALA A 1 105 ? 30.366 -5.353 -14.871 1.00 39.65 98 ALA A CA 1
ATOM 778 C C . ALA A 1 105 ? 29.560 -6.617 -14.603 1.00 38.37 98 ALA A C 1
ATOM 779 O O . ALA A 1 105 ? 30.103 -7.627 -14.169 1.00 37.73 98 ALA A O 1
ATOM 781 N N . ALA A 1 106 ? 28.259 -6.572 -14.873 1.00 34.88 99 ALA A N 1
ATOM 782 C CA . ALA A 1 106 ? 27.422 -7.741 -14.661 1.00 31.84 99 ALA A CA 1
ATOM 783 C C . ALA A 1 106 ? 27.798 -8.882 -15.608 1.00 31.57 99 ALA A C 1
ATOM 784 O O . ALA A 1 106 ? 27.680 -10.055 -15.244 1.00 34.18 99 ALA A O 1
ATOM 786 N N . ALA A 1 107 ? 28.180 -8.531 -16.836 1.00 32.98 100 ALA A N 1
ATOM 787 C CA . ALA A 1 107 ? 28.560 -9.513 -17.853 1.00 32.76 100 ALA A CA 1
ATOM 788 C C . ALA A 1 107 ? 29.810 -10.278 -17.410 1.00 32.23 100 ALA A C 1
ATOM 789 O O . ALA A 1 107 ? 29.888 -11.500 -17.540 1.00 31.72 100 ALA A O 1
ATOM 791 N N . ILE A 1 108 ? 30.767 -9.537 -16.870 1.00 36.10 101 ILE A N 1
ATOM 792 C CA . ILE A 1 108 ? 32.000 -10.135 -16.341 1.00 34.35 101 ILE A CA 1
ATOM 793 C C . ILE A 1 108 ? 31.667 -11.123 -15.211 1.00 34.19 101 ILE A C 1
ATOM 794 O O . ILE A 1 108 ? 32.106 -12.267 -15.227 1.00 37.37 101 ILE A O 1
ATOM 799 N N . LYS A 1 109 ? 30.838 -10.714 -14.255 1.00 35.66 102 LYS A N 1
ATOM 800 C CA . LYS A 1 109 ? 30.468 -11.642 -13.190 1.00 37.10 102 LYS A CA 1
ATOM 801 C C . LYS A 1 109 ? 29.673 -12.858 -13.686 1.00 40.24 102 LYS A C 1
ATOM 802 O O . LYS A 1 109 ? 29.877 -13.971 -13.194 1.00 41.50 102 LYS A O 1
ATOM 808 N N . ALA A 1 110 ? 28.772 -12.668 -14.651 1.00 35.75 103 ALA A N 1
ATOM 809 C CA . ALA A 1 110 ? 27.933 -13.791 -15.072 1.00 36.40 103 ALA A CA 1
ATOM 810 C C . ALA A 1 110 ? 28.781 -14.848 -15.777 1.00 35.37 103 ALA A C 1
ATOM 811 O O . ALA A 1 110 ? 28.455 -16.039 -15.741 1.00 36.88 103 ALA A O 1
ATOM 813 N N . THR A 1 111 ? 29.884 -14.406 -16.382 1.00 36.84 104 THR A N 1
ATOM 814 C CA . THR A 1 111 ? 30.740 -15.290 -17.167 1.00 31.93 104 THR A CA 1
ATOM 815 C C . THR A 1 111 ? 32.030 -15.618 -16.426 1.00 41.06 104 THR A C 1
ATOM 816 O O . THR A 1 111 ? 32.945 -16.219 -17.000 1.00 40.49 104 THR A O 1
ATOM 820 N N . ALA A 1 112 ? 32.098 -15.230 -15.155 1.00 37.79 105 ALA A N 1
ATOM 821 C CA . ALA A 1 112 ? 33.333 -15.422 -14.386 1.00 41.58 105 ALA A CA 1
ATOM 822 C C . ALA A 1 112 ? 33.760 -16.892 -14.351 1.00 48.71 105 ALA A C 1
ATOM 823 O O . ALA A 1 112 ? 34.931 -17.210 -14.583 1.00 51.53 105 ALA A O 1
ATOM 825 N N . GLU A 1 113 ? 32.811 -17.784 -14.080 1.00 47.91 106 GLU A N 1
ATOM 826 C CA . GLU A 1 113 ? 33.120 -19.205 -13.928 1.00 52.58 106 GLU A CA 1
ATOM 827 C C . GLU A 1 113 ? 33.617 -19.842 -15.224 1.00 56.56 106 GLU A C 1
ATOM 828 O O . GLU A 1 113 ? 34.527 -20.674 -15.205 1.00 57.32 106 GLU A O 1
ATOM 834 N N . LYS A 1 114 ? 33.014 -19.457 -16.346 1.00 50.44 107 LYS A N 1
ATOM 835 C CA . LYS A 1 114 ? 33.436 -19.949 -17.652 1.00 50.22 107 LYS A CA 1
ATOM 836 C C . LYS A 1 114 ? 34.869 -19.565 -17.985 1.00 54.20 107 LYS A C 1
ATOM 837 O O . LYS A 1 114 ? 35.658 -20.401 -18.421 1.00 56.59 107 LYS A O 1
ATOM 843 N N . PHE A 1 115 ? 35.201 -18.296 -17.789 1.00 49.83 108 PHE A N 1
ATOM 844 C CA . PHE A 1 115 ? 36.504 -17.793 -18.200 1.00 55.40 108 PHE A CA 1
ATOM 845 C C . PHE A 1 115 ? 37.624 -18.213 -17.241 1.00 59.84 108 PHE A C 1
ATOM 846 O O . PHE A 1 115 ? 38.782 -18.325 -17.649 1.00 63.46 108 PHE A O 1
ATOM 854 N N . GLU A 1 116 ? 37.286 -18.450 -15.977 1.00 60.54 109 GLU A N 1
ATOM 855 C CA . GLU A 1 116 ? 38.226 -19.095 -15.059 1.00 65.69 109 GLU A CA 1
ATOM 856 C C . GLU A 1 116 ? 38.584 -20.508 -15.527 1.00 67.86 109 GLU A C 1
ATOM 857 O O . GLU A 1 116 ? 39.755 -20.893 -15.508 1.00 69.54 109 GLU A O 1
ATOM 863 N N . ARG A 1 117 ? 37.582 -21.283 -15.935 1.00 65.36 110 ARG A N 1
ATOM 864 C CA . ARG A 1 117 ? 37.835 -22.626 -16.452 1.00 67.30 110 ARG A CA 1
ATOM 865 C C . ARG A 1 117 ? 38.634 -22.588 -17.753 1.00 72.83 110 ARG A C 1
ATOM 866 O O . ARG A 1 117 ? 39.424 -23.492 -18.024 1.00 76.68 110 ARG A O 1
ATOM 874 N N . GLU A 1 118 ? 38.428 -21.551 -18.559 1.00 67.65 111 GLU A N 1
ATOM 875 C CA . GLU A 1 118 ? 39.250 -21.367 -19.751 1.00 69.86 111 GLU A CA 1
ATOM 876 C C . GLU A 1 118 ? 40.700 -21.023 -19.391 1.00 73.43 111 GLU A C 1
ATOM 877 O O . GLU A 1 118 ? 41.630 -21.560 -19.992 1.00 76.51 111 GLU A O 1
ATOM 883 N N . LYS A 1 119 ? 40.895 -20.144 -18.411 1.00 72.01 112 LYS A N 1
ATOM 884 C CA . LYS A 1 119 ? 42.245 -19.768 -17.982 1.00 74.33 112 LYS A CA 1
ATOM 885 C C . LYS A 1 119 ? 43.005 -20.959 -17.401 1.00 78.76 112 LYS A C 1
ATOM 886 O O . LYS A 1 119 ? 44.216 -21.091 -17.594 1.00 79.40 112 LYS A O 1
ATOM 892 N N . ALA A 1 120 ? 42.285 -21.819 -16.686 1.00 78.24 113 ALA A N 1
ATOM 893 C CA . ALA A 1 120 ? 42.871 -23.021 -16.102 1.00 82.37 113 ALA A CA 1
ATOM 894 C C . ALA A 1 120 ? 43.325 -24.004 -17.179 1.00 85.05 113 ALA A C 1
ATOM 895 O O . ALA A 1 120 ? 44.307 -24.723 -16.995 1.00 89.23 113 ALA A O 1
ATOM 897 N N . LYS A 1 121 ? 42.609 -24.034 -18.299 1.00 83.20 114 LYS A N 1
ATOM 898 C CA . LYS A 1 121 ? 42.989 -24.878 -19.427 1.00 84.79 114 LYS A CA 1
ATOM 899 C C . LYS A 1 121 ? 43.976 -24.182 -20.362 1.00 84.77 114 LYS A C 1
ATOM 900 O O . LYS A 1 121 ? 44.249 -24.668 -21.459 1.00 85.59 114 LYS A O 1
ATOM 906 N N . GLY A 1 122 ? 44.498 -23.039 -19.926 1.00 84.00 115 GLY A N 1
ATOM 907 C CA . GLY A 1 122 ? 45.554 -22.346 -20.646 1.00 83.60 115 GLY A CA 1
ATOM 908 C C . GLY A 1 122 ? 45.162 -21.516 -21.859 1.00 80.46 115 GLY A C 1
ATOM 909 O O . GLY A 1 122 ? 46.006 -21.234 -22.710 1.00 76.10 115 GLY A O 1
ATOM 910 N N . LEU A 1 123 ? 43.898 -21.108 -21.943 1.00 78.55 116 LEU A N 1
ATOM 911 C CA . LEU A 1 123 ? 43.452 -20.264 -23.049 1.00 73.92 116 LEU A CA 1
ATOM 912 C C . LEU A 1 123 ? 43.722 -18.795 -22.746 1.00 71.55 116 LEU A C 1
ATOM 913 O O . LEU A 1 123 ? 43.777 -18.394 -21.583 1.00 72.78 116 LEU A O 1
ATOM 918 N N . LYS A 1 124 ? 43.899 -18.001 -23.796 1.00 70.58 117 LYS A N 1
ATOM 919 C CA . LYS A 1 124 ? 44.125 -16.569 -23.640 1.00 73.15 117 LYS A CA 1
ATOM 920 C C . LYS A 1 124 ? 42.825 -15.865 -23.267 1.00 69.70 117 LYS A C 1
ATOM 921 O O . LYS A 1 124 ? 41.741 -16.337 -23.605 1.00 66.46 117 LYS A O 1
ATOM 927 N N . PRO A 1 125 ? 42.927 -14.735 -22.557 1.00 68.29 118 PRO A N 1
ATOM 928 C CA . PRO A 1 125 ? 41.719 -13.950 -22.306 1.00 64.39 118 PRO A CA 1
ATOM 929 C C . PRO A 1 125 ? 41.188 -13.361 -23.609 1.00 63.49 118 PRO A C 1
ATOM 930 O O . PRO A 1 125 ? 41.946 -13.176 -24.559 1.00 63.35 118 PRO A O 1
ATOM 934 N N . ARG A 1 126 ? 39.895 -13.068 -23.646 1.00 56.47 119 ARG A N 1
ATOM 935 C CA . ARG A 1 126 ? 39.262 -12.528 -24.838 1.00 52.77 119 ARG A CA 1
ATOM 936 C C . ARG A 1 126 ? 38.025 -11.754 -24.426 1.00 51.21 119 ARG A C 1
ATOM 937 O O . ARG A 1 126 ? 37.474 -11.981 -23.346 1.00 47.83 119 ARG A O 1
ATOM 945 N N . ALA A 1 127 ? 37.584 -10.850 -25.292 1.00 50.24 120 ALA A N 1
ATOM 946 C CA . ALA A 1 127 ? 36.389 -10.064 -25.011 1.00 47.65 120 ALA A CA 1
ATOM 947 C C . ALA A 1 127 ? 35.191 -10.987 -24.811 1.00 45.68 120 ALA A C 1
ATOM 948 O O . ALA A 1 127 ? 35.085 -12.025 -25.470 1.00 42.95 120 ALA A O 1
ATOM 950 N N . ILE A 1 128 ? 34.324 -10.621 -23.868 1.00 42.96 121 ILE A N 1
ATOM 951 C CA . ILE A 1 128 ? 33.057 -11.315 -23.643 1.00 42.20 121 ILE A CA 1
ATOM 952 C C . ILE A 1 128 ? 32.071 -10.941 -24.744 1.00 35.31 121 ILE A C 1
ATOM 953 O O . ILE A 1 128 ? 31.967 -9.774 -25.124 1.00 36.85 121 ILE A O 1
ATOM 958 N N . ARG A 1 129 ? 31.370 -11.934 -25.273 1.00 34.93 122 ARG A N 1
ATOM 959 C CA . ARG A 1 129 ? 30.331 -11.668 -26.261 1.00 34.65 122 ARG A CA 1
ATOM 960 C C . ARG A 1 129 ? 28.938 -11.780 -25.655 1.00 30.41 122 ARG A C 1
ATOM 961 O O . ARG A 1 129 ? 28.636 -12.740 -24.946 1.00 34.17 122 ARG A O 1
ATOM 969 N N . ALA A 1 130 ? 28.097 -10.796 -25.957 1.00 34.71 123 ALA A N 1
ATOM 970 C CA . ALA A 1 130 ? 26.769 -10.708 -25.353 1.00 32.31 123 ALA A CA 1
ATOM 971 C C . ALA A 1 130 ? 25.721 -10.336 -26.385 1.00 31.33 123 ALA A C 1
ATOM 972 O O . ALA A 1 130 ? 26.035 -9.723 -27.401 1.00 33.33 123 ALA A O 1
ATOM 974 N N . MET A 1 131 ? 24.467 -10.680 -26.106 1.00 32.20 124 MET A N 1
ATOM 975 C CA . MET A 1 131 ? 23.353 -10.121 -26.873 1.00 30.92 124 MET A CA 1
ATOM 976 C C . MET A 1 131 ? 22.211 -9.794 -25.933 1.00 30.07 124 MET A C 1
ATOM 977 O O . MET A 1 131 ? 22.143 -10.321 -24.818 1.00 31.10 124 MET A O 1
ATOM 982 N N . ILE A 1 132 ? 21.310 -8.949 -26.416 1.00 28.71 125 ILE A N 1
ATOM 983 C CA . ILE A 1 132 ? 20.119 -8.570 -25.663 1.00 29.18 125 ILE A CA 1
ATOM 984 C C . ILE A 1 132 ? 18.898 -9.270 -26.238 1.00 28.17 125 ILE A C 1
ATOM 985 O O . ILE A 1 132 ? 18.768 -9.347 -27.465 1.00 30.19 125 ILE A O 1
ATOM 990 N N . VAL A 1 133 ? 18.020 -9.788 -25.369 1.00 29.03 126 VAL A N 1
ATOM 991 C CA . VAL A 1 133 ? 16.779 -10.449 -25.794 1.00 28.20 126 VAL A CA 1
ATOM 992 C C . VAL A 1 133 ? 15.628 -9.901 -24.960 1.00 29.12 126 VAL A C 1
ATOM 993 O O . VAL A 1 133 ? 15.823 -9.552 -23.795 1.00 28.99 126 VAL A O 1
ATOM 997 N N . GLY A 1 134 ? 14.434 -9.826 -25.533 1.00 26.50 127 GLY A N 1
ATOM 998 C CA . GLY A 1 134 ? 13.280 -9.472 -24.713 1.00 26.07 127 GLY A CA 1
ATOM 999 C C . GLY A 1 134 ? 12.072 -9.244 -25.573 1.00 28.69 127 GLY A C 1
ATOM 1000 O O . GLY A 1 134 ? 12.165 -9.304 -26.798 1.00 28.74 127 GLY A O 1
ATOM 1001 N N . ILE A 1 135 ? 10.934 -8.983 -24.932 1.00 26.26 128 ILE A N 1
ATOM 1002 C CA . ILE A 1 135 ? 9.726 -8.669 -25.677 1.00 25.68 128 ILE A CA 1
ATOM 1003 C C . ILE A 1 135 ? 9.806 -7.266 -26.259 1.00 28.40 128 ILE A C 1
ATOM 1004 O O . ILE A 1 135 ? 10.682 -6.480 -25.917 1.00 29.27 128 ILE A O 1
ATOM 1009 N N . PRO A 1 136 ? 8.864 -6.926 -27.152 1.00 28.57 129 PRO A N 1
ATOM 1010 C CA . PRO A 1 136 ? 8.903 -5.588 -27.731 1.00 30.07 129 PRO A CA 1
ATOM 1011 C C . PRO A 1 136 ? 8.615 -4.472 -26.725 1.00 29.98 129 PRO A C 1
ATOM 1012 O O . PRO A 1 136 ? 7.917 -4.676 -25.724 1.00 29.69 129 PRO A O 1
ATOM 1016 N N . ASN A 1 137 ? 9.191 -3.313 -27.018 1.00 31.02 130 ASN A N 1
ATOM 1017 C CA . ASN A 1 137 ? 8.964 -2.045 -26.335 1.00 33.81 130 ASN A CA 1
ATOM 1018 C C . ASN A 1 137 ? 9.550 -1.947 -24.940 1.00 37.11 130 ASN A C 1
ATOM 1019 O O . ASN A 1 137 ? 9.242 -1.010 -24.213 1.00 41.51 130 ASN A O 1
ATOM 1024 N N . VAL A 1 138 ? 10.413 -2.884 -24.563 1.00 29.72 131 VAL A N 1
ATOM 1025 C CA . VAL A 1 138 ? 10.991 -2.813 -23.219 1.00 30.64 131 VAL A CA 1
ATOM 1026 C C . VAL A 1 138 ? 12.270 -1.972 -23.166 1.00 32.79 131 VAL A C 1
ATOM 1027 O O . VAL A 1 138 ? 12.801 -1.712 -22.086 1.00 30.68 131 VAL A O 1
ATOM 1031 N N . GLY A 1 139 ? 12.773 -1.552 -24.323 1.00 30.61 132 GLY A N 1
ATOM 1032 C CA . GLY A 1 139 ? 13.902 -0.636 -24.347 1.00 31.76 132 GLY A CA 1
ATOM 1033 C C . GLY A 1 139 ? 15.191 -1.199 -24.906 1.00 33.69 132 GLY A C 1
ATOM 1034 O O . GLY A 1 139 ? 16.260 -0.640 -24.676 1.00 32.88 132 GLY A O 1
ATOM 1035 N N . LYS A 1 140 ? 15.092 -2.290 -25.657 1.00 32.27 133 LYS A N 1
ATOM 1036 C CA . LYS A 1 140 ? 16.291 -2.945 -26.195 1.00 33.47 133 LYS A CA 1
ATOM 1037 C C . LYS A 1 140 ? 17.098 -2.048 -27.139 1.00 39.22 133 LYS A C 1
ATOM 1038 O O . LYS A 1 140 ? 18.319 -1.922 -26.989 1.00 36.17 133 LYS A O 1
ATOM 1044 N N . SER A 1 141 ? 16.442 -1.448 -28.129 1.00 36.84 134 SER A N 1
ATOM 1045 C CA . SER A 1 141 ? 17.160 -0.605 -29.080 1.00 38.22 134 SER A CA 1
ATOM 1046 C C . SER A 1 141 ? 17.663 0.669 -28.406 1.00 41.74 134 SER A C 1
ATOM 1047 O O . SER A 1 141 ? 18.739 1.158 -28.730 1.00 40.46 134 SER A O 1
ATOM 1050 N N . THR A 1 142 ? 16.898 1.197 -27.453 1.00 37.24 135 THR A N 1
ATOM 1051 C CA . THR A 1 142 ? 17.358 2.346 -26.682 1.00 37.73 135 THR A CA 1
ATOM 1052 C C . THR A 1 142 ? 18.658 2.008 -25.959 1.00 39.60 135 THR A C 1
ATOM 1053 O O . THR A 1 142 ? 19.622 2.771 -26.005 1.00 40.29 135 THR A O 1
ATOM 1057 N N . LEU A 1 143 ? 18.686 0.858 -25.295 1.00 36.83 136 LEU A N 1
ATOM 1058 C CA . LEU A 1 143 ? 19.877 0.448 -24.550 1.00 36.42 136 LEU A CA 1
ATOM 1059 C C . LEU A 1 143 ? 21.075 0.220 -25.469 1.00 37.89 136 LEU A C 1
ATOM 1060 O O . LEU A 1 143 ? 22.183 0.640 -25.157 1.00 38.80 136 LEU A O 1
ATOM 1065 N N . ILE A 1 144 ? 20.855 -0.454 -26.590 1.00 38.41 137 ILE A N 1
ATOM 1066 C CA . ILE A 1 144 ? 21.959 -0.739 -27.507 1.00 38.88 137 ILE A CA 1
ATOM 1067 C C . ILE A 1 144 ? 22.579 0.566 -28.005 1.00 44.72 137 ILE A C 1
ATOM 1068 O O . ILE A 1 144 ? 23.799 0.720 -27.992 1.00 47.62 137 ILE A O 1
ATOM 1073 N N . ASN A 1 145 ? 21.738 1.508 -28.422 1.00 43.87 138 ASN A N 1
ATOM 1074 C CA . ASN A 1 145 ? 22.232 2.801 -28.892 1.00 49.30 138 ASN A CA 1
ATOM 1075 C C . ASN A 1 145 ? 22.980 3.561 -27.809 1.00 52.99 138 ASN A C 1
ATOM 1076 O O . ASN A 1 145 ? 24.021 4.163 -28.077 1.00 53.33 138 ASN A O 1
ATOM 1081 N N . LYS A 1 146 ? 22.461 3.532 -26.586 1.00 46.38 139 LYS A N 1
ATOM 1082 C CA . LYS A 1 146 ? 23.153 4.191 -25.482 1.00 49.92 139 LYS A CA 1
ATOM 1083 C C . LYS A 1 146 ? 24.524 3.570 -25.230 1.00 51.10 139 LYS A C 1
ATOM 1084 O O . LYS A 1 146 ? 25.522 4.282 -25.117 1.00 51.95 139 LYS A O 1
ATOM 1090 N N . LEU A 1 147 ? 24.573 2.242 -25.166 1.00 48.27 140 LEU A N 1
ATOM 1091 C CA . LEU A 1 147 ? 25.830 1.532 -24.927 1.00 45.30 140 LEU A CA 1
ATOM 1092 C C . LEU A 1 147 ? 26.843 1.720 -26.056 1.00 51.04 140 LEU A C 1
ATOM 1093 O O . LEU A 1 147 ? 28.044 1.728 -25.815 1.00 50.56 140 LEU A O 1
ATOM 1098 N N . ALA A 1 148 ? 26.357 1.854 -27.285 1.00 51.37 141 ALA A N 1
ATOM 1099 C CA . ALA A 1 148 ? 27.227 2.100 -28.432 1.00 57.62 141 ALA A CA 1
ATOM 1100 C C . ALA A 1 148 ? 27.707 3.554 -28.500 1.00 63.77 141 ALA A C 1
ATOM 1101 O O . ALA A 1 148 ? 28.712 3.854 -29.149 1.00 68.82 141 ALA A O 1
ATOM 1103 N N . LYS A 1 149 ? 26.985 4.448 -27.829 1.00 63.61 142 LYS A N 1
ATOM 1104 C CA . LYS A 1 149 ? 27.240 5.887 -27.908 1.00 67.37 142 LYS A CA 1
ATOM 1105 C C . LYS A 1 149 ? 27.042 6.403 -29.328 1.00 71.09 142 LYS A C 1
ATOM 1106 O O . LYS A 1 149 ? 27.789 7.261 -29.804 1.00 71.82 142 LYS A O 1
ATOM 1112 N N . ARG A 1 150 ? 26.021 5.866 -29.989 1.00 69.84 143 ARG A N 1
ATOM 1113 C CA . ARG A 1 150 ? 25.651 6.260 -31.342 1.00 73.07 143 ARG A CA 1
ATOM 1114 C C . ARG A 1 150 ? 24.378 5.532 -31.736 1.00 69.88 143 ARG A C 1
ATOM 1115 O O . ARG A 1 150 ? 24.092 4.457 -31.213 1.00 67.66 143 ARG A O 1
ATOM 1123 N N . SER A 1 151 ? 23.626 6.103 -32.669 1.00 72.79 144 SER A N 1
ATOM 1124 C CA . SER A 1 151 ? 22.397 5.472 -33.144 1.00 72.95 144 SER A CA 1
ATOM 1125 C C . SER A 1 151 ? 22.688 4.284 -34.062 1.00 72.98 144 SER A C 1
ATOM 1126 O O . SER A 1 151 ? 23.329 4.437 -35.103 1.00 76.27 144 SER A O 1
ATOM 1129 N N . ILE A 1 152 ? 22.222 3.102 -33.666 1.00 70.50 145 ILE A N 1
ATOM 1130 C CA . ILE A 1 152 ? 22.343 1.909 -34.500 1.00 73.71 145 ILE A CA 1
ATOM 1131 C C . ILE A 1 152 ? 21.066 1.680 -35.308 1.00 72.25 145 ILE A C 1
ATOM 1132 O O . ILE A 1 152 ? 21.105 1.564 -36.534 1.00 77.31 145 ILE A O 1
ATOM 1137 N N . GLY A 1 156 ? 21.080 -1.741 -43.820 1.00 79.68 149 GLY A N 1
ATOM 1138 C CA . GLY A 1 156 ? 21.461 -0.966 -44.986 1.00 77.32 149 GLY A CA 1
ATOM 1139 C C . GLY A 1 156 ? 20.698 0.339 -45.049 1.00 75.57 149 GLY A C 1
ATOM 1140 O O . GLY A 1 156 ? 19.482 0.361 -44.849 1.00 77.22 149 GLY A O 1
ATOM 1141 N N . ASN A 1 157 ? 21.404 1.433 -45.318 1.00 74.18 150 ASN A N 1
ATOM 1142 C CA . ASN A 1 157 ? 20.762 2.740 -45.357 1.00 73.75 150 ASN A CA 1
ATOM 1143 C C . ASN A 1 157 ? 20.036 2.929 -46.692 1.00 68.48 150 ASN A C 1
ATOM 1144 O O . ASN A 1 157 ? 18.943 3.497 -46.737 1.00 66.52 150 ASN A O 1
ATOM 1149 N N . LYS A 1 158 ? 20.646 2.447 -47.773 1.00 62.83 151 LYS A N 1
ATOM 1150 C CA . LYS A 1 158 ? 20.008 2.448 -49.091 1.00 56.68 151 LYS A CA 1
ATOM 1151 C C . LYS A 1 158 ? 18.845 1.458 -49.175 1.00 50.77 151 LYS A C 1
ATOM 1152 O O . LYS A 1 158 ? 18.937 0.342 -48.671 1.00 49.03 151 LYS A O 1
ATOM 1158 N N . PRO A 1 159 ? 17.747 1.859 -49.827 1.00 49.49 152 PRO A N 1
ATOM 1159 C CA . PRO A 1 159 ? 16.640 0.907 -49.981 1.00 47.20 152 PRO A CA 1
ATOM 1160 C C . PRO A 1 159 ? 17.075 -0.394 -50.651 1.00 43.63 152 PRO A C 1
ATOM 1161 O O . PRO A 1 159 ? 17.847 -0.386 -51.614 1.00 47.01 152 PRO A O 1
ATOM 1165 N N . GLY A 1 160 ? 16.602 -1.509 -50.111 1.00 45.67 153 GLY A N 1
ATOM 1166 C CA . GLY A 1 160 ? 16.899 -2.812 -50.670 1.00 48.61 153 GLY A CA 1
ATOM 1167 C C . GLY A 1 160 ? 18.244 -3.376 -50.255 1.00 58.00 153 GLY A C 1
ATOM 1168 O O . GLY A 1 160 ? 18.605 -4.482 -50.655 1.00 60.38 153 GLY A O 1
ATOM 1169 N N . VAL A 1 161 ? 18.989 -2.622 -49.452 1.00 55.66 154 VAL A N 1
ATOM 1170 C CA . VAL A 1 161 ? 20.283 -3.086 -48.958 1.00 62.65 154 VAL A CA 1
ATOM 1171 C C . VAL A 1 161 ? 20.113 -3.626 -47.545 1.00 65.90 154 VAL A C 1
ATOM 1172 O O . VAL A 1 161 ? 19.653 -2.910 -46.659 1.00 64.86 154 VAL A O 1
ATOM 1176 N N . THR A 1 162 ? 20.517 -4.875 -47.333 1.00 69.25 155 THR A N 1
ATOM 1177 C CA . THR A 1 162 ? 20.252 -5.565 -46.072 1.00 73.93 155 THR A CA 1
ATOM 1178 C C . THR A 1 162 ? 21.399 -5.408 -45.072 1.00 75.36 155 THR A C 1
ATOM 1179 O O . THR A 1 162 ? 22.529 -5.832 -45.323 1.00 73.09 155 THR A O 1
ATOM 1183 N N . LYS A 1 163 ? 21.082 -4.791 -43.936 1.00 75.62 156 LYS A N 1
ATOM 1184 C CA . LYS A 1 163 ? 22.038 -4.585 -42.850 1.00 76.40 156 LYS A CA 1
ATOM 1185 C C . LYS A 1 163 ? 22.593 -5.896 -42.306 1.00 75.40 156 LYS A C 1
ATOM 1186 O O . LYS A 1 163 ? 21.845 -6.848 -42.078 1.00 75.80 156 LYS A O 1
ATOM 1192 N N . GLN A 1 164 ? 23.905 -5.951 -42.100 1.00 74.59 157 GLN A N 1
ATOM 1193 C CA . GLN A 1 164 ? 24.498 -7.117 -41.458 1.00 75.02 157 GLN A CA 1
ATOM 1194 C C . GLN A 1 164 ? 24.683 -6.885 -39.954 1.00 70.31 157 GLN A C 1
ATOM 1195 O O . GLN A 1 164 ? 25.097 -5.801 -39.534 1.00 65.44 157 GLN A O 1
ATOM 1201 N N . GLN A 1 165 ? 24.387 -7.911 -39.156 1.00 66.30 158 GLN A N 1
ATOM 1202 C CA . GLN A 1 165 ? 24.573 -7.851 -37.706 1.00 61.09 158 GLN A CA 1
ATOM 1203 C C . GLN A 1 165 ? 26.039 -7.627 -37.378 1.00 57.36 158 GLN A C 1
ATOM 1204 O O . GLN A 1 165 ? 26.901 -8.316 -37.916 1.00 60.38 158 GLN A O 1
ATOM 1210 N N . GLN A 1 166 ? 26.322 -6.676 -36.493 1.00 54.14 159 GLN A N 1
ATOM 1211 C CA . GLN A 1 166 ? 27.703 -6.374 -36.125 1.00 54.75 159 GLN A CA 1
ATOM 1212 C C . GLN A 1 166 ? 27.922 -6.390 -34.622 1.00 51.29 159 GLN A C 1
ATOM 1213 O O . GLN A 1 166 ? 26.968 -6.327 -33.848 1.00 47.44 159 GLN A O 1
ATOM 1219 N N . TRP A 1 167 ? 29.187 -6.473 -34.216 1.00 47.59 160 TRP A N 1
ATOM 1220 C CA . TRP A 1 167 ? 29.545 -6.356 -32.806 1.00 47.66 160 TRP A CA 1
ATOM 1221 C C . TRP A 1 167 ? 29.874 -4.917 -32.425 1.00 47.99 160 TRP A C 1
ATOM 1222 O O . TRP A 1 167 ? 30.545 -4.207 -33.167 1.00 50.55 160 TRP A O 1
ATOM 1233 N N . ILE A 1 168 ? 29.393 -4.497 -31.263 1.00 46.99 161 ILE A N 1
ATOM 1234 C CA . ILE A 1 168 ? 29.687 -3.175 -30.733 1.00 50.81 161 ILE A CA 1
ATOM 1235 C C . ILE A 1 168 ? 30.655 -3.303 -29.570 1.00 51.58 161 ILE A C 1
ATOM 1236 O O . ILE A 1 168 ? 30.413 -4.079 -28.643 1.00 46.41 161 ILE A O 1
ATOM 1241 N N . LYS A 1 169 ? 31.746 -2.545 -29.614 1.00 52.46 162 LYS A N 1
ATOM 1242 C CA . LYS A 1 169 ? 32.674 -2.532 -28.500 1.00 55.67 162 LYS A CA 1
ATOM 1243 C C . LYS A 1 169 ? 32.090 -1.706 -27.363 1.00 54.56 162 LYS A C 1
ATOM 1244 O O . LYS A 1 169 ? 31.794 -0.527 -27.532 1.00 56.53 162 LYS A O 1
ATOM 1250 N N . VAL A 1 170 ? 31.917 -2.335 -26.207 1.00 56.08 163 VAL A N 1
ATOM 1251 C CA . VAL A 1 170 ? 31.398 -1.649 -25.030 1.00 54.18 163 VAL A CA 1
ATOM 1252 C C . VAL A 1 170 ? 32.385 -1.786 -23.875 1.00 60.41 163 VAL A C 1
ATOM 1253 O O . VAL A 1 170 ? 32.740 -2.898 -23.476 1.00 55.60 163 VAL A O 1
ATOM 1257 N N . GLY A 1 171 ? 32.804 -0.648 -23.325 1.00 62.63 164 GLY A N 1
ATOM 1258 C CA . GLY A 1 171 ? 33.829 -0.631 -22.298 1.00 62.65 164 GLY A CA 1
ATOM 1259 C C . GLY A 1 171 ? 35.089 -1.318 -22.796 1.00 67.20 164 GLY A C 1
ATOM 1260 O O . GLY A 1 171 ? 35.497 -1.123 -23.943 1.00 68.59 164 GLY A O 1
ATOM 1261 N N . ASN A 1 172 ? 35.706 -2.122 -21.936 1.00 68.90 165 ASN A N 1
ATOM 1262 C CA . ASN A 1 172 ? 36.952 -2.802 -22.277 1.00 68.80 165 ASN A CA 1
ATOM 1263 C C . ASN A 1 172 ? 36.802 -4.289 -22.586 1.00 68.30 165 ASN A C 1
ATOM 1264 O O . ASN A 1 172 ? 37.526 -4.830 -23.420 1.00 67.85 165 ASN A O 1
ATOM 1269 N N . ALA A 1 173 ? 35.863 -4.953 -21.922 1.00 65.64 166 ALA A N 1
ATOM 1270 C CA . ALA A 1 173 ? 35.837 -6.409 -21.938 1.00 61.99 166 ALA A CA 1
ATOM 1271 C C . ALA A 1 173 ? 34.645 -6.977 -22.700 1.00 54.23 166 ALA A C 1
ATOM 1272 O O . ALA A 1 173 ? 34.510 -8.196 -22.797 1.00 50.22 166 ALA A O 1
ATOM 1274 N N . LEU A 1 174 ? 33.800 -6.103 -23.244 1.00 54.28 167 LEU A N 1
ATOM 1275 C CA . LEU A 1 174 ? 32.502 -6.520 -23.787 1.00 49.15 167 LEU A CA 1
ATOM 1276 C C . LEU A 1 174 ? 32.294 -6.250 -25.277 1.00 46.89 167 LEU A C 1
ATOM 1277 O O . LEU A 1 174 ? 32.484 -5.131 -25.750 1.00 48.83 167 LEU A O 1
ATOM 1282 N N . GLN A 1 175 ? 31.864 -7.278 -26.004 1.00 43.44 168 GLN A N 1
ATOM 1283 C CA . GLN A 1 175 ? 31.426 -7.110 -27.385 1.00 39.53 168 GLN A CA 1
ATOM 1284 C C . GLN A 1 175 ? 29.928 -7.403 -27.477 1.00 40.08 168 GLN A C 1
ATOM 1285 O O . GLN A 1 175 ? 29.494 -8.509 -27.181 1.00 35.29 168 GLN A O 1
ATOM 1291 N N . LEU A 1 176 ? 29.150 -6.410 -27.891 1.00 39.71 169 LEU A N 1
ATOM 1292 C CA . LEU A 1 176 ? 27.697 -6.536 -27.862 1.00 37.88 169 LEU A CA 1
ATOM 1293 C C . LEU A 1 176 ? 27.097 -6.606 -29.265 1.00 38.57 169 LEU A C 1
ATOM 1294 O O . LEU A 1 176 ? 27.338 -5.729 -30.099 1.00 42.51 169 LEU A O 1
ATOM 1299 N N . LEU A 1 177 ? 26.326 -7.660 -29.516 1.00 36.05 170 LEU A N 1
ATOM 1300 C CA . LEU A 1 177 ? 25.600 -7.788 -30.778 1.00 38.30 170 LEU A CA 1
ATOM 1301 C C . LEU A 1 177 ? 24.666 -6.595 -30.968 1.00 39.44 170 LEU A C 1
ATOM 1302 O O . LEU A 1 177 ? 23.889 -6.252 -30.075 1.00 37.90 170 LEU A O 1
ATOM 1307 N N . ASP A 1 178 ? 24.764 -5.941 -32.124 1.00 45.05 171 ASP A N 1
ATOM 1308 C CA . ASP A 1 178 ? 24.077 -4.669 -32.317 1.00 42.23 171 ASP A CA 1
ATOM 1309 C C . ASP A 1 178 ? 22.605 -4.867 -32.637 1.00 41.69 171 ASP A C 1
ATOM 1310 O O . ASP A 1 178 ? 21.889 -3.904 -32.873 1.00 41.64 171 ASP A O 1
ATOM 1315 N N . THR A 1 179 ? 22.176 -6.122 -32.638 1.00 35.38 172 THR A N 1
ATOM 1316 C CA . THR A 1 179 ? 20.804 -6.490 -32.975 1.00 40.39 172 THR A CA 1
ATOM 1317 C C . THR A 1 179 ? 20.158 -7.317 -31.867 1.00 39.19 172 THR A C 1
ATOM 1318 O O . THR A 1 179 ? 20.660 -8.387 -31.511 1.00 38.09 172 THR A O 1
ATOM 1322 N N . PRO A 1 180 ? 19.012 -6.854 -31.340 1.00 34.12 173 PRO A N 1
ATOM 1323 C CA . PRO A 1 180 ? 18.398 -7.618 -30.250 1.00 34.58 173 PRO A CA 1
ATOM 1324 C C . PRO A 1 180 ? 17.659 -8.836 -30.762 1.00 36.85 173 PRO A C 1
ATOM 1325 O O . PRO A 1 180 ? 17.307 -8.888 -31.941 1.00 39.40 173 PRO A O 1
ATOM 1329 N N . GLY A 1 181 ? 17.413 -9.794 -29.881 1.00 31.58 174 GLY A N 1
ATOM 1330 C CA . GLY A 1 181 ? 16.541 -10.903 -30.197 1.00 32.23 174 GLY A CA 1
ATOM 1331 C C . GLY A 1 181 ? 15.167 -10.519 -29.688 1.00 33.98 174 GLY A C 1
ATOM 1332 O O . GLY A 1 181 ? 14.992 -10.248 -28.506 1.00 31.91 174 GLY A O 1
ATOM 1333 N N . ILE A 1 182 ? 14.185 -10.488 -30.578 1.00 30.97 175 ILE A N 1
ATOM 1334 C CA . ILE A 1 182 ? 12.842 -10.073 -30.177 1.00 30.21 175 ILE A CA 1
ATOM 1335 C C . ILE A 1 182 ? 11.932 -11.291 -30.037 1.00 35.80 175 ILE A C 1
ATOM 1336 O O . ILE A 1 182 ? 11.786 -12.078 -30.981 1.00 36.44 175 ILE A O 1
ATOM 1341 N N . LEU A 1 183 ? 11.333 -11.456 -28.854 1.00 30.16 176 LEU A N 1
ATOM 1342 C CA . LEU A 1 183 ? 10.423 -12.561 -28.597 1.00 32.27 176 LEU A CA 1
ATOM 1343 C C . LEU A 1 183 ? 9.051 -12.010 -28.206 1.00 31.70 176 LEU A C 1
ATOM 1344 O O . LEU A 1 183 ? 8.904 -10.815 -27.963 1.00 29.58 176 LEU A O 1
ATOM 1349 N N . TRP A 1 184 ? 8.046 -12.876 -28.185 1.00 32.50 177 TRP A N 1
ATOM 1350 C CA . TRP A 1 184 ? 6.678 -12.413 -27.987 1.00 33.95 177 TRP A CA 1
ATOM 1351 C C . TRP A 1 184 ? 6.336 -12.282 -26.508 1.00 31.12 177 TRP A C 1
ATOM 1352 O O . TRP A 1 184 ? 6.936 -12.947 -25.664 1.00 31.44 177 TRP A O 1
ATOM 1363 N N . PRO A 1 185 ? 5.365 -11.411 -26.191 1.00 32.07 178 PRO A N 1
ATOM 1364 C CA . PRO A 1 185 ? 4.930 -11.331 -24.793 1.00 30.34 178 PRO A CA 1
ATOM 1365 C C . PRO A 1 185 ? 4.024 -12.485 -24.385 1.00 36.20 178 PRO A C 1
ATOM 1366 O O . PRO A 1 185 ? 3.583 -13.276 -25.228 1.00 36.43 178 PRO A O 1
ATOM 1370 N N . LYS A 1 186 ? 3.752 -12.576 -23.087 1.00 31.42 179 LYS A N 1
ATOM 1371 C CA . LYS A 1 186 ? 2.787 -13.523 -22.565 1.00 32.36 179 LYS A CA 1
ATOM 1372 C C . LYS A 1 186 ? 1.406 -13.157 -23.108 1.00 38.96 179 LYS A C 1
ATOM 1373 O O . LYS A 1 186 ? 1.003 -11.996 -23.046 1.00 37.84 179 LYS A O 1
ATOM 1379 N N . PHE A 1 187 ? 0.700 -14.151 -23.634 1.00 37.48 180 PHE A N 1
ATOM 1380 C CA . PHE A 1 187 ? -0.590 -13.940 -24.298 1.00 44.38 180 PHE A CA 1
ATOM 1381 C C . PHE A 1 187 ? -1.753 -14.546 -23.528 1.00 43.12 180 PHE A C 1
ATOM 1382 O O . PHE A 1 187 ? -2.891 -14.094 -23.646 1.00 46.14 180 PHE A O 1
ATOM 1390 N N . GLU A 1 188 ? -1.476 -15.599 -22.771 1.00 43.95 181 GLU A N 1
ATOM 1391 C CA . GLU A 1 188 ? -2.533 -16.496 -22.321 1.00 52.51 181 GLU A CA 1
ATOM 1392 C C . GLU A 1 188 ? -3.327 -16.035 -21.098 1.00 50.88 181 GLU A C 1
ATOM 1393 O O . GLU A 1 188 ? -4.424 -16.540 -20.855 1.00 50.33 181 GLU A O 1
ATOM 1399 N N . ASP A 1 189 ? -2.803 -15.080 -20.335 1.00 46.99 182 ASP A N 1
ATOM 1400 C CA . ASP A 1 189 ? -3.467 -14.683 -19.092 1.00 44.85 182 ASP A CA 1
ATOM 1401 C C . ASP A 1 189 ? -4.007 -13.244 -19.138 1.00 40.73 182 ASP A C 1
ATOM 1402 O O . ASP A 1 189 ? -3.289 -12.309 -19.504 1.00 39.41 182 ASP A O 1
ATOM 1407 N N . GLU A 1 190 ? -5.277 -13.075 -18.774 1.00 41.02 183 GLU A N 1
ATOM 1408 C CA . GLU A 1 190 ? -5.941 -11.785 -18.923 1.00 40.74 183 GLU A CA 1
ATOM 1409 C C . GLU A 1 190 ? -5.366 -10.700 -17.996 1.00 37.30 183 GLU A C 1
ATOM 1410 O O . GLU A 1 190 ? -5.239 -9.550 -18.410 1.00 35.31 183 GLU A O 1
ATOM 1416 N N . GLU A 1 191 ? -5.016 -11.058 -16.764 1.00 38.35 184 GLU A N 1
ATOM 1417 C CA . GLU A 1 191 ? -4.445 -10.063 -15.856 1.00 37.17 184 GLU A CA 1
ATOM 1418 C C . GLU A 1 191 ? -3.104 -9.594 -16.391 1.00 33.30 184 GLU A C 1
ATOM 1419 O O . GLU A 1 191 ? -2.810 -8.404 -16.381 1.00 31.81 184 GLU A O 1
ATOM 1425 N N . VAL A 1 192 ? -2.291 -10.534 -16.851 1.00 33.15 185 VAL A N 1
ATOM 1426 C CA . VAL A 1 192 ? -1.007 -10.174 -17.455 1.00 30.94 185 VAL A CA 1
ATOM 1427 C C . VAL A 1 192 ? -1.219 -9.266 -18.667 1.00 32.19 185 VAL A C 1
ATOM 1428 O O . VAL A 1 192 ? -0.488 -8.303 -18.890 1.00 29.50 185 VAL A O 1
ATOM 1432 N N . GLY A 1 193 ? -2.259 -9.546 -19.444 1.00 33.25 186 GLY A N 1
ATOM 1433 C CA . GLY A 1 193 ? -2.596 -8.674 -20.547 1.00 30.84 186 GLY A CA 1
ATOM 1434 C C . GLY A 1 193 ? -2.879 -7.260 -20.083 1.00 31.57 186 GLY A C 1
ATOM 1435 O O . GLY A 1 193 ? -2.464 -6.301 -20.741 1.00 29.33 186 GLY A O 1
ATOM 1436 N N . LYS A 1 194 ? -3.584 -7.121 -18.954 1.00 28.20 187 LYS A N 1
ATOM 1437 C CA . LYS A 1 194 ? -3.868 -5.788 -18.444 1.00 26.82 187 LYS A CA 1
ATOM 1438 C C . LYS A 1 194 ? -2.581 -5.085 -18.014 1.00 25.35 187 LYS A C 1
ATOM 1439 O O . LYS A 1 194 ? -2.408 -3.897 -18.282 1.00 26.79 187 LYS A O 1
ATOM 1445 N N . LYS A 1 195 ? -1.695 -5.813 -17.342 1.00 27.87 188 LYS A N 1
ATOM 1446 C CA . LYS A 1 195 ? -0.415 -5.235 -16.923 1.00 25.68 188 LYS A CA 1
ATOM 1447 C C . LYS A 1 195 ? 0.419 -4.731 -18.099 1.00 28.34 188 LYS A C 1
ATOM 1448 O O . LYS A 1 195 ? 1.003 -3.636 -18.055 1.00 26.63 188 LYS A O 1
ATOM 1454 N N . LEU A 1 196 ? 0.493 -5.547 -19.143 1.00 28.47 189 LEU A N 1
ATOM 1455 C CA . LEU A 1 196 ? 1.214 -5.163 -20.351 1.00 32.02 189 LEU A CA 1
ATOM 1456 C C . LEU A 1 196 ? 0.598 -3.936 -21.025 1.00 33.72 189 LEU A C 1
ATOM 1457 O O . LEU A 1 196 ? 1.309 -3.082 -21.539 1.00 33.33 189 LEU A O 1
ATOM 1462 N N . SER A 1 197 ? -0.731 -3.825 -21.003 1.00 32.17 190 SER A N 1
ATOM 1463 C CA . SER A 1 197 ? -1.352 -2.663 -21.603 1.00 31.01 190 SER A CA 1
ATOM 1464 C C . SER A 1 197 ? -1.100 -1.412 -20.754 1.00 30.39 190 SER A C 1
ATOM 1465 O O . SER A 1 197 ? -0.792 -0.350 -21.277 1.00 32.72 190 SER A O 1
ATOM 1468 N N . LEU A 1 198 ? -1.177 -1.543 -19.430 1.00 29.87 191 LEU A N 1
ATOM 1469 C CA . LEU A 1 198 ? -0.896 -0.400 -18.562 1.00 30.73 191 LEU A CA 1
ATOM 1470 C C . LEU A 1 198 ? 0.520 0.165 -18.673 1.00 34.16 191 LEU A C 1
ATOM 1471 O O . LEU A 1 198 ? 0.743 1.344 -18.390 1.00 33.46 191 LEU A O 1
ATOM 1476 N N . THR A 1 199 ? 1.476 -0.673 -19.054 1.00 31.05 192 THR A N 1
ATOM 1477 C CA . THR A 1 199 ? 2.848 -0.216 -19.185 1.00 32.33 192 THR A CA 1
ATOM 1478 C C . THR A 1 199 ? 3.135 0.187 -20.622 1.00 34.92 192 THR A C 1
ATOM 1479 O O . THR A 1 199 ? 4.187 0.751 -20.924 1.00 40.77 192 THR A O 1
ATOM 1483 N N . GLY A 1 200 ? 2.195 -0.114 -21.510 1.00 36.23 193 GLY A N 1
ATOM 1484 C CA . GLY A 1 200 ? 2.364 0.186 -22.918 1.00 39.41 193 GLY A CA 1
ATOM 1485 C C . GLY A 1 200 ? 3.206 -0.794 -23.723 1.00 44.56 193 GLY A C 1
ATOM 1486 O O . GLY A 1 200 ? 3.608 -0.463 -24.836 1.00 47.44 193 GLY A O 1
ATOM 1487 N N . ALA A 1 201 ? 3.477 -1.984 -23.186 1.00 38.74 194 ALA A N 1
ATOM 1488 C CA . ALA A 1 201 ? 4.195 -3.015 -23.950 1.00 45.72 194 ALA A CA 1
ATOM 1489 C C . ALA A 1 201 ? 3.350 -3.522 -25.115 1.00 49.57 194 ALA A C 1
ATOM 1490 O O . ALA A 1 201 ? 3.877 -3.823 -26.193 1.00 47.93 194 ALA A O 1
ATOM 1492 N N . ILE A 1 202 ? 2.043 -3.627 -24.888 1.00 46.32 195 ILE A N 1
ATOM 1493 C CA . ILE A 1 202 ? 1.077 -3.946 -25.937 1.00 51.70 195 ILE A CA 1
ATOM 1494 C C . ILE A 1 202 ? 0.023 -2.831 -26.080 1.00 59.42 195 ILE A C 1
ATOM 1495 O O . ILE A 1 202 ? -0.859 -2.690 -25.244 1.00 61.01 195 ILE A O 1
ATOM 1500 N N . LYS A 1 203 ? 0.122 -2.023 -27.130 1.00 67.07 196 LYS A N 1
ATOM 1501 C CA . LYS A 1 203 ? -0.892 -0.999 -27.391 1.00 75.46 196 LYS A CA 1
ATOM 1502 C C . LYS A 1 203 ? -1.907 -1.559 -28.366 1.00 84.70 196 LYS A C 1
ATOM 1503 O O . LYS A 1 203 ? -2.422 -0.846 -29.227 1.00 88.01 196 LYS A O 1
ATOM 1509 N N . ASP A 1 204 ? -2.177 -2.853 -28.230 1.00 85.36 197 ASP A N 1
ATOM 1510 C CA . ASP A 1 204 ? -3.055 -3.546 -29.160 1.00 90.15 197 ASP A CA 1
ATOM 1511 C C . ASP A 1 204 ? -4.333 -4.092 -28.516 1.00 94.29 197 ASP A C 1
ATOM 1512 O O . ASP A 1 204 ? -4.549 -3.953 -27.311 1.00 94.66 197 ASP A O 1
ATOM 1517 N N . SER A 1 205 ? -5.162 -4.728 -29.339 1.00 95.34 198 SER A N 1
ATOM 1518 C CA . SER A 1 205 ? -6.538 -5.090 -28.976 1.00 99.08 198 SER A CA 1
ATOM 1519 C C . SER A 1 205 ? -6.712 -6.328 -28.087 1.00 100.07 198 SER A C 1
ATOM 1520 O O . SER A 1 205 ? -5.809 -6.709 -27.339 1.00 96.80 198 SER A O 1
ATOM 1523 N N . ILE A 1 206 ? -7.905 -6.924 -28.171 1.00 100.01 199 ILE A N 1
ATOM 1524 C CA . ILE A 1 206 ? -8.283 -8.138 -27.434 1.00 98.46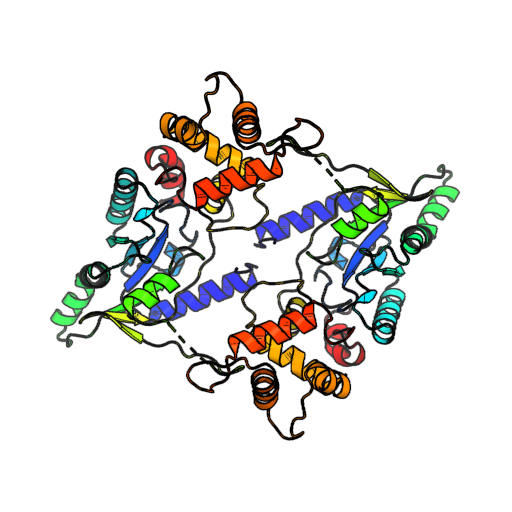 199 ILE A CA 1
ATOM 1525 C C . ILE A 1 206 ? -8.363 -7.963 -25.916 1.00 96.61 199 ILE A C 1
ATOM 1526 O O . ILE A 1 206 ? -9.073 -8.708 -25.237 1.00 95.55 199 ILE A O 1
ATOM 1531 N N . VAL A 1 207 ? -7.672 -6.963 -25.386 1.00 94.50 200 VAL A N 1
ATOM 1532 C CA . VAL A 1 207 ? -7.864 -6.584 -23.993 1.00 85.49 200 VAL A CA 1
ATOM 1533 C C . VAL A 1 207 ? -8.596 -5.243 -23.935 1.00 76.21 200 VAL A C 1
ATOM 1534 O O . VAL A 1 207 ? -8.023 -4.202 -24.267 1.00 73.46 200 VAL A O 1
ATOM 1538 N N . HIS A 1 208 ? -9.868 -5.277 -23.531 1.00 72.64 201 HIS A N 1
ATOM 1539 C CA . HIS A 1 208 ? -10.723 -4.092 -23.599 1.00 60.34 201 HIS A CA 1
ATOM 1540 C C . HIS A 1 208 ? -10.149 -2.967 -22.755 1.00 51.49 201 HIS A C 1
ATOM 1541 O O . HIS A 1 208 ? -9.828 -3.155 -21.577 1.00 45.98 201 HIS A O 1
ATOM 1548 N N . LEU A 1 209 ? -10.006 -1.799 -23.369 1.00 47.85 202 LEU A N 1
ATOM 1549 C CA . LEU A 1 209 ? -9.375 -0.677 -22.704 1.00 43.15 202 LEU A CA 1
ATOM 1550 C C . LEU A 1 209 ? -10.117 -0.269 -21.439 1.00 39.82 202 LEU A C 1
ATOM 1551 O O . LEU A 1 209 ? -9.486 0.082 -20.449 1.00 39.53 202 LEU A O 1
ATOM 1556 N N . ASP A 1 210 ? -11.448 -0.304 -21.455 1.00 40.96 203 ASP A N 1
ATOM 1557 C CA . ASP A 1 210 ? -12.175 0.060 -20.236 1.00 37.99 203 ASP A CA 1
ATOM 1558 C C . ASP A 1 210 ? -11.736 -0.819 -19.059 1.00 36.03 203 ASP A C 1
ATOM 1559 O O . ASP A 1 210 ? -11.535 -0.313 -17.941 1.00 32.37 203 ASP A O 1
ATOM 1564 N N . GLU A 1 211 ? -11.557 -2.114 -19.309 1.00 36.56 204 GLU A N 1
ATOM 1565 C CA . GLU A 1 211 ? -11.134 -3.031 -18.260 1.00 35.22 204 GLU A CA 1
ATOM 1566 C C . GLU A 1 211 ? -9.689 -2.775 -17.840 1.00 29.68 204 GLU A C 1
ATOM 1567 O O . GLU A 1 211 ? -9.348 -2.975 -16.671 1.00 32.53 204 GLU A O 1
ATOM 1573 N N . VAL A 1 212 ? -8.844 -2.341 -18.781 1.00 32.14 205 VAL A N 1
ATOM 1574 C CA . VAL A 1 212 ? -7.490 -1.939 -18.424 1.00 32.74 205 VAL A CA 1
ATOM 1575 C C . VAL A 1 212 ? -7.501 -0.728 -17.500 1.00 32.83 205 VAL A C 1
ATOM 1576 O O . VAL A 1 212 ? -6.756 -0.687 -16.519 1.00 29.19 205 VAL A O 1
ATOM 1580 N N . ALA A 1 213 ? -8.340 0.260 -17.813 1.00 33.18 206 ALA A N 1
ATOM 1581 C CA . ALA A 1 213 ? -8.429 1.451 -16.974 1.00 32.65 206 ALA A CA 1
ATOM 1582 C C . ALA A 1 213 ? -9.010 1.142 -15.593 1.00 28.32 206 ALA A C 1
ATOM 1583 O O . ALA A 1 213 ? -8.578 1.735 -14.597 1.00 27.20 206 ALA A O 1
ATOM 1585 N N . ILE A 1 214 ? -9.986 0.236 -15.545 1.00 30.53 207 ILE A N 1
ATOM 1586 C CA . ILE A 1 214 ? -10.570 -0.194 -14.270 1.00 30.63 207 ILE A CA 1
ATOM 1587 C C . ILE A 1 214 ? -9.495 -0.891 -13.427 1.00 27.56 207 ILE A C 1
ATOM 1588 O O . ILE A 1 214 ? -9.367 -0.631 -12.229 1.00 25.89 207 ILE A O 1
ATOM 1593 N N . TYR A 1 215 ? -8.715 -1.762 -14.067 1.00 28.50 208 TYR A N 1
ATOM 1594 C CA . TYR A 1 215 ? -7.609 -2.435 -13.389 1.00 28.04 208 TYR A CA 1
ATOM 1595 C C . TYR A 1 215 ? -6.583 -1.429 -12.841 1.00 28.55 208 TYR A C 1
ATOM 1596 O O . TYR A 1 215 ? -6.123 -1.556 -11.694 1.00 26.57 208 TYR A O 1
ATOM 1605 N N . GLY A 1 216 ? -6.225 -0.438 -13.660 1.00 24.94 209 GLY A N 1
ATOM 1606 C CA . GLY A 1 216 ? -5.270 0.575 -13.267 1.00 26.00 209 GLY A CA 1
ATOM 1607 C C . GLY A 1 216 ? -5.784 1.446 -12.131 1.00 26.11 209 GLY A C 1
ATOM 1608 O O . GLY A 1 216 ? -5.044 1.741 -11.186 1.00 25.15 209 GLY A O 1
ATOM 1609 N N . LEU A 1 217 ? -7.033 1.888 -12.228 1.00 26.49 210 LEU A N 1
ATOM 1610 C CA . LEU A 1 217 ? -7.618 2.685 -11.145 1.00 26.56 210 LEU A CA 1
ATOM 1611 C C . LEU A 1 217 ? -7.645 1.928 -9.830 1.00 24.93 210 LEU A C 1
ATOM 1612 O O . LEU A 1 217 ? -7.264 2.453 -8.777 1.00 25.39 210 LEU A O 1
ATOM 1617 N N . ASN A 1 218 ? -8.110 0.684 -9.885 1.00 24.42 211 ASN A N 1
ATOM 1618 C CA . ASN A 1 218 ? -8.155 -0.131 -8.689 1.00 27.10 211 ASN A CA 1
ATOM 1619 C C . ASN A 1 218 ? -6.774 -0.355 -8.096 1.00 25.62 211 ASN A C 1
ATOM 1620 O O . ASN A 1 218 ? -6.613 -0.302 -6.890 1.00 25.70 211 ASN A O 1
ATOM 1625 N N . PHE A 1 219 ? -5.771 -0.570 -8.946 1.00 26.79 212 PHE A N 1
ATOM 1626 C CA . PHE A 1 219 ? -4.401 -0.659 -8.471 1.00 25.94 212 PHE A CA 1
ATOM 1627 C C . PHE A 1 219 ? -4.010 0.601 -7.704 1.00 25.72 212 PHE A C 1
ATOM 1628 O O . PHE A 1 219 ? -3.403 0.510 -6.641 1.00 26.96 212 PHE A O 1
ATOM 1636 N N . LEU A 1 220 ? -4.336 1.771 -8.259 1.00 24.29 213 LEU A N 1
ATOM 1637 C CA . LEU A 1 220 ? -3.952 3.036 -7.629 1.00 26.24 213 LEU A CA 1
ATOM 1638 C C . LEU A 1 220 ? -4.754 3.290 -6.340 1.00 29.27 213 LEU A C 1
ATOM 1639 O O . LEU A 1 220 ? -4.207 3.802 -5.363 1.00 29.17 213 LEU A O 1
ATOM 1644 N N . ILE A 1 221 ? -6.029 2.924 -6.359 1.00 26.71 214 ILE A N 1
ATOM 1645 C CA . ILE A 1 221 ? -6.864 3.045 -5.169 1.00 27.48 214 ILE A CA 1
ATOM 1646 C C . ILE A 1 221 ? -6.291 2.220 -4.030 1.00 31.09 214 ILE A C 1
ATOM 1647 O O . ILE A 1 221 ? -6.194 2.689 -2.876 1.00 31.88 214 ILE A O 1
ATOM 1652 N N . GLN A 1 222 ? -5.881 0.994 -4.350 1.00 29.52 215 GLN A N 1
ATOM 1653 C CA . GLN A 1 222 ? -5.303 0.103 -3.348 1.00 30.63 215 GLN A CA 1
ATOM 1654 C C . GLN A 1 222 ? -3.893 0.511 -2.904 1.00 33.25 215 GLN A C 1
ATOM 1655 O O . GLN A 1 222 ? -3.549 0.364 -1.731 1.00 35.21 215 GLN A O 1
ATOM 1661 N N . ASN A 1 223 ? -3.085 1.048 -3.816 1.00 28.14 216 ASN A N 1
ATOM 1662 C CA . ASN A 1 223 ? -1.668 1.257 -3.510 1.00 31.31 216 ASN A CA 1
ATOM 1663 C C . ASN A 1 223 ? -1.158 2.694 -3.332 1.00 32.80 216 ASN A C 1
ATOM 1664 O O . ASN A 1 223 ? -0.074 2.890 -2.784 1.00 34.01 216 ASN A O 1
ATOM 1669 N N . ASP A 1 224 ? -1.897 3.694 -3.799 1.00 31.26 217 ASP A N 1
ATOM 1670 C CA . ASP A 1 224 ? -1.405 5.081 -3.742 1.00 28.10 217 ASP A CA 1
ATOM 1671 C C . ASP A 1 224 ? -2.590 6.046 -3.804 1.00 29.72 217 ASP A C 1
ATOM 1672 O O . ASP A 1 224 ? -2.616 6.973 -4.622 1.00 30.45 217 ASP A O 1
ATOM 1677 N N . LEU A 1 225 ? -3.582 5.804 -2.949 1.00 29.90 218 LEU A N 1
ATOM 1678 C CA . LEU A 1 225 ? -4.852 6.525 -3.013 1.00 31.54 218 LEU A CA 1
ATOM 1679 C C . LEU A 1 225 ? -4.734 8.060 -2.918 1.00 28.54 218 LEU A C 1
ATOM 1680 O O . LEU A 1 225 ? -5.333 8.780 -3.714 1.00 32.13 218 LEU A O 1
ATOM 1685 N N . ALA A 1 226 ? -3.942 8.556 -1.970 1.00 36.07 219 ALA A N 1
ATOM 1686 C CA . ALA A 1 226 ? -3.777 10.005 -1.807 1.00 37.42 219 ALA A CA 1
ATOM 1687 C C . ALA A 1 226 ? -3.213 10.669 -3.071 1.00 35.80 219 ALA A C 1
ATOM 1688 O O . ALA A 1 226 ? -3.674 11.734 -3.488 1.00 36.05 219 ALA A O 1
ATOM 1690 N N . ARG A 1 227 ? -2.193 10.046 -3.659 1.00 36.43 220 ARG A N 1
ATOM 1691 C CA . ARG A 1 227 ? -1.578 10.563 -4.878 1.00 37.32 220 ARG A CA 1
ATOM 1692 C C . ARG A 1 227 ? -2.554 10.580 -6.050 1.00 33.73 220 ARG A C 1
ATOM 1693 O O . ARG A 1 227 ? -2.582 11.535 -6.818 1.00 37.23 220 ARG A O 1
ATOM 1701 N N . LEU A 1 228 ? -3.371 9.534 -6.178 1.00 33.57 221 LEU A N 1
ATOM 1702 C CA . LEU A 1 228 ? -4.383 9.478 -7.217 1.00 32.74 221 LEU A CA 1
ATOM 1703 C C . LEU A 1 228 ? -5.369 10.637 -7.081 1.00 33.21 221 LEU A C 1
ATOM 1704 O O . LEU A 1 228 ? -5.711 11.309 -8.070 1.00 32.31 221 LEU A O 1
ATOM 1709 N N . LYS A 1 229 ? -5.843 10.852 -5.857 1.00 34.57 222 LYS A N 1
ATOM 1710 C CA . LYS A 1 229 ? -6.773 11.944 -5.586 1.00 35.67 222 LYS A CA 1
ATOM 1711 C C . LYS A 1 229 ? -6.173 13.322 -5.907 1.00 37.47 222 LYS A C 1
ATOM 1712 O O . LYS A 1 229 ? -6.767 14.120 -6.655 1.00 36.90 222 LYS A O 1
ATOM 1718 N N . SER A 1 230 ? -4.993 13.582 -5.354 1.00 40.62 223 SER A N 1
ATOM 1719 C CA . SER A 1 230 ? -4.310 14.857 -5.576 1.00 44.89 223 SER A CA 1
ATOM 1720 C C . SER A 1 230 ? -3.971 15.077 -7.051 1.00 43.98 223 SER A C 1
ATOM 1721 O O . SER A 1 230 ? -4.078 16.190 -7.557 1.00 47.39 223 SER A O 1
ATOM 1724 N N . HIS A 1 231 ? -3.574 14.025 -7.756 1.00 39.37 224 HIS A N 1
ATOM 1725 C CA . HIS A 1 231 ? -3.271 14.166 -9.174 1.00 40.15 224 HIS A CA 1
ATOM 1726 C C . HIS A 1 231 ? -4.457 14.691 -9.997 1.00 43.06 224 HIS A C 1
ATOM 1727 O O . HIS A 1 231 ? -4.290 15.576 -10.839 1.00 43.15 224 HIS A O 1
ATOM 1734 N N . TYR A 1 232 ? -5.645 14.120 -9.804 1.00 40.09 225 TYR A N 1
ATOM 1735 C CA . TYR A 1 232 ? -6.826 14.582 -10.536 1.00 41.76 225 TYR A CA 1
ATOM 1736 C C . TYR A 1 232 ? -7.638 15.631 -9.775 1.00 40.36 225 TYR A C 1
ATOM 1737 O O . TYR A 1 232 ? -8.624 16.141 -10.297 1.00 43.47 225 TYR A O 1
ATOM 1746 N N . ASN A 1 233 ? -7.211 15.943 -8.557 1.00 42.44 226 ASN A N 1
ATOM 1747 C CA . ASN A 1 233 ? -7.892 16.915 -7.709 1.00 46.72 226 ASN A CA 1
ATOM 1748 C C . ASN A 1 233 ? -9.334 16.491 -7.493 1.00 46.50 226 ASN A C 1
ATOM 1749 O O . ASN A 1 233 ? -10.280 17.233 -7.790 1.00 44.54 226 ASN A O 1
ATOM 1754 N N . ILE A 1 234 ? -9.493 15.273 -7.000 1.00 42.14 227 ILE A N 1
ATOM 1755 C CA . ILE A 1 234 ? -10.825 14.728 -6.783 1.00 37.89 227 ILE A CA 1
ATOM 1756 C C . ILE A 1 234 ? -10.904 14.127 -5.390 1.00 36.28 227 ILE A C 1
ATOM 1757 O O . ILE A 1 234 ? -9.899 13.877 -4.743 1.00 36.88 227 ILE A O 1
ATOM 1762 N N . GLU A 1 235 ? -12.119 13.940 -4.897 1.00 38.43 228 GLU A N 1
ATOM 1763 C CA . GLU A 1 235 ? -12.305 13.258 -3.628 1.00 38.70 228 GLU A CA 1
ATOM 1764 C C . GLU A 1 235 ? -13.532 12.409 -3.869 1.00 36.70 228 GLU A C 1
ATOM 1765 O O . GLU A 1 235 ? -14.520 12.882 -4.424 1.00 44.80 228 GLU A O 1
ATOM 1771 N N . VAL A 1 236 ? -13.457 11.139 -3.501 1.00 35.56 229 VAL A N 1
ATOM 1772 C CA . VAL A 1 236 ? -14.480 10.190 -3.918 1.00 33.26 229 VAL A CA 1
ATOM 1773 C C . VAL A 1 236 ? -14.829 9.335 -2.725 1.00 29.90 229 VAL A C 1
ATOM 1774 O O . VAL A 1 236 ? -13.954 8.887 -2.016 1.00 31.67 229 VAL A O 1
ATOM 1778 N N . PRO A 1 237 ? -16.133 9.128 -2.479 1.00 31.58 230 PRO A N 1
ATOM 1779 C CA . PRO A 1 237 ? -16.507 8.289 -1.333 1.00 30.37 230 PRO A CA 1
ATOM 1780 C C . PRO A 1 237 ? -15.852 6.907 -1.373 1.00 29.51 230 PRO A C 1
ATOM 1781 O O . PRO A 1 237 ? -15.787 6.297 -2.439 1.00 31.03 230 PRO A O 1
ATOM 1785 N N . GLU A 1 238 ? -15.388 6.418 -0.232 1.00 28.64 231 GLU A N 1
ATOM 1786 C CA . GLU A 1 238 ? -14.741 5.118 -0.205 1.00 31.83 231 GLU A CA 1
ATOM 1787 C C . GLU A 1 238 ? -15.701 3.985 -0.528 1.00 29.79 231 GLU A C 1
ATOM 1788 O O . GLU A 1 238 ? -15.265 2.937 -0.981 1.00 32.69 231 GLU A O 1
ATOM 1794 N N . ASP A 1 239 ? -17.008 4.166 -0.317 1.00 27.91 232 ASP A N 1
ATOM 1795 C CA . ASP A 1 239 ? -17.929 3.100 -0.702 1.00 28.52 232 ASP A CA 1
ATOM 1796 C C . ASP A 1 239 ? -18.530 3.229 -2.099 1.00 28.46 232 ASP A C 1
ATOM 1797 O O . ASP A 1 239 ? -19.419 2.461 -2.468 1.00 31.86 232 ASP A O 1
ATOM 1802 N N . ALA A 1 240 ? -18.050 4.190 -2.883 1.00 30.35 233 ALA A N 1
ATOM 1803 C CA . ALA A 1 240 ? -18.522 4.328 -4.258 1.00 33.95 233 ALA A CA 1
ATOM 1804 C C . ALA A 1 240 ? -17.953 3.201 -5.128 1.00 30.40 233 ALA A C 1
ATOM 1805 O O . ALA A 1 240 ? -16.884 2.661 -4.830 1.00 31.68 233 ALA A O 1
ATOM 1807 N N . GLU A 1 241 ? -18.672 2.838 -6.186 1.00 34.85 234 GLU A N 1
ATOM 1808 C CA . GLU A 1 241 ? -18.165 1.841 -7.125 1.00 36.23 234 GLU A CA 1
ATOM 1809 C C . GLU A 1 241 ? -17.230 2.521 -8.102 1.00 33.22 234 GLU A C 1
ATOM 1810 O O . GLU A 1 241 ? -17.139 3.749 -8.116 1.00 32.93 234 GLU A O 1
ATOM 1816 N N . ILE A 1 242 ? -16.509 1.725 -8.889 1.00 31.75 235 ILE A N 1
ATOM 1817 C CA . ILE A 1 242 ? -15.441 2.275 -9.717 1.00 31.67 235 ILE A CA 1
ATOM 1818 C C . ILE A 1 242 ? -15.964 3.297 -10.711 1.00 31.52 235 ILE A C 1
ATOM 1819 O O . ILE A 1 242 ? -15.266 4.246 -11.042 1.00 30.67 235 ILE A O 1
ATOM 1824 N N . ILE A 1 243 ? -17.211 3.139 -11.158 1.00 32.53 236 ILE A N 1
ATOM 1825 C CA . ILE A 1 243 ? -17.763 4.083 -12.123 1.00 34.17 236 ILE A CA 1
ATOM 1826 C C . ILE A 1 243 ? -17.689 5.509 -11.599 1.00 34.58 236 ILE A C 1
ATOM 1827 O O . ILE A 1 243 ? -17.470 6.428 -12.360 1.00 36.85 236 ILE A O 1
ATOM 1832 N N . ALA A 1 244 ? -17.843 5.680 -10.288 1.00 33.05 237 ALA A N 1
ATOM 1833 C CA . ALA A 1 244 ? -17.785 6.997 -9.651 1.00 33.96 237 ALA A CA 1
ATOM 1834 C C . ALA A 1 244 ? -16.438 7.684 -9.843 1.00 35.77 237 ALA A C 1
ATOM 1835 O O . ALA A 1 244 ? -16.349 8.918 -9.826 1.00 35.37 237 ALA A O 1
ATOM 1837 N N . TRP A 1 245 ? -15.379 6.888 -9.957 1.00 33.02 238 TRP A N 1
ATOM 1838 C CA . TRP A 1 245 ? -14.046 7.447 -10.196 1.00 33.91 238 TRP A CA 1
ATOM 1839 C C . TRP A 1 245 ? -13.939 8.011 -11.609 1.00 33.49 238 TRP A C 1
ATOM 1840 O O . TRP A 1 245 ? -13.439 9.125 -11.809 1.00 33.78 238 TRP A O 1
ATOM 1851 N N . PHE A 1 246 ? -14.415 7.240 -12.574 1.00 29.68 239 PHE A N 1
ATOM 1852 C CA . PHE A 1 246 ? -14.501 7.704 -13.956 1.00 36.12 239 PHE A CA 1
ATOM 1853 C C . PHE A 1 246 ? -15.321 8.985 -14.036 1.00 38.31 239 PHE A C 1
ATOM 1854 O O . PHE A 1 246 ? -14.893 9.961 -14.660 1.00 38.29 239 PHE A O 1
ATOM 1862 N N . ASP A 1 247 ? -16.497 8.986 -13.394 1.00 37.91 240 ASP A N 1
ATOM 1863 C CA . ASP A 1 247 ? -17.363 10.160 -13.436 1.00 40.16 240 ASP A CA 1
ATOM 1864 C C . ASP A 1 247 ? -16.672 11.366 -12.817 1.00 38.84 240 ASP A C 1
ATOM 1865 O O . ASP A 1 247 ? -16.728 12.459 -13.372 1.00 43.36 240 ASP A O 1
ATOM 1870 N N . ALA A 1 248 ? -15.983 11.171 -11.698 1.00 37.18 241 ALA A N 1
ATOM 1871 C CA . ALA A 1 248 ? -15.335 12.284 -11.008 1.00 36.84 241 ALA A CA 1
ATOM 1872 C C . ALA A 1 248 ? -14.196 12.894 -11.824 1.00 44.69 241 ALA A C 1
ATOM 1873 O O . ALA A 1 248 ? -14.081 14.113 -11.936 1.00 44.53 241 ALA A O 1
ATOM 1875 N N . ILE A 1 249 ? -13.345 12.039 -12.378 1.00 41.85 242 ILE A N 1
ATOM 1876 C CA . ILE A 1 249 ? -12.262 12.517 -13.230 1.00 40.84 242 ILE A CA 1
ATOM 1877 C C . ILE A 1 249 ? -12.840 13.253 -14.436 1.00 43.73 242 ILE A C 1
ATOM 1878 O O . ILE A 1 249 ? -12.452 14.380 -14.718 1.00 47.44 242 ILE A O 1
ATOM 1883 N N . GLY A 1 250 ? -13.769 12.601 -15.134 1.00 43.64 243 GLY A N 1
ATOM 1884 C CA . GLY A 1 250 ? -14.442 13.163 -16.298 1.00 48.72 243 GLY A CA 1
ATOM 1885 C C . GLY A 1 250 ? -15.093 14.510 -16.028 1.00 53.02 243 GLY A C 1
ATOM 1886 O O . GLY A 1 250 ? -14.983 15.433 -16.834 1.00 53.41 243 GLY A O 1
ATOM 1887 N N . LYS A 1 251 ? -15.801 14.610 -14.906 1.00 52.16 244 LYS A N 1
ATOM 1888 C CA . LYS A 1 251 ? -16.396 15.874 -14.485 1.00 54.23 244 LYS A CA 1
ATOM 1889 C C . LYS A 1 251 ? -15.342 16.953 -14.242 1.00 54.30 244 LYS A C 1
ATOM 1890 O O . LYS A 1 251 ? -15.479 18.078 -14.720 1.00 52.31 24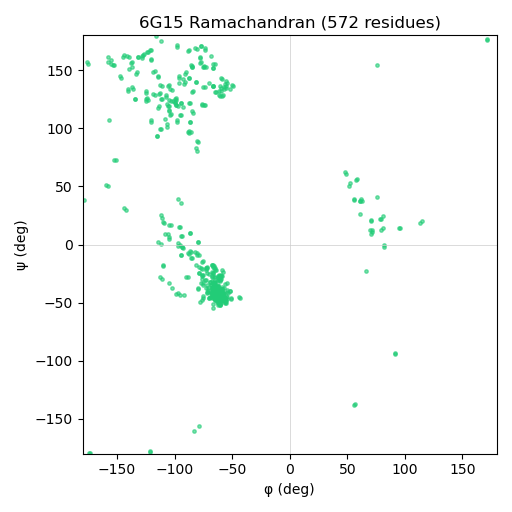4 LYS A O 1
ATOM 1896 N N . LYS A 1 252 ? -14.294 16.612 -13.495 1.00 51.69 245 LYS A N 1
ATOM 1897 C CA . LYS A 1 252 ? -13.264 17.590 -13.135 1.00 54.97 245 LYS A CA 1
ATOM 1898 C C . LYS A 1 252 ? -12.446 18.066 -14.338 1.00 56.08 245 LYS A C 1
ATOM 1899 O O . LYS A 1 252 ? -11.964 19.199 -14.358 1.00 60.12 245 LYS A O 1
ATOM 1905 N N . ARG A 1 253 ? -12.273 17.194 -15.326 1.00 55.10 246 ARG A N 1
ATOM 1906 C CA . ARG A 1 253 ? -11.494 17.524 -16.518 1.00 56.22 246 ARG A CA 1
ATOM 1907 C C . ARG A 1 253 ? -12.380 18.022 -17.658 1.00 57.85 246 ARG A C 1
ATOM 1908 O O . ARG A 1 253 ? -11.895 18.325 -18.745 1.00 58.52 246 ARG A O 1
ATOM 1916 N N . GLY A 1 254 ? -13.683 18.075 -17.418 1.00 53.49 247 GLY A N 1
ATOM 1917 C CA . GLY A 1 254 ? -14.605 18.564 -18.423 1.00 56.92 247 GLY A CA 1
ATOM 1918 C C . GLY A 1 254 ? -14.779 17.626 -19.600 1.00 57.52 247 GLY A C 1
ATOM 1919 O O . GLY A 1 254 ? -15.217 18.035 -20.674 1.00 56.98 247 GLY A O 1
ATOM 1920 N N . LEU A 1 255 ? -14.442 16.358 -19.409 1.00 51.86 248 LEU A N 1
ATOM 1921 C CA . LEU A 1 255 ? -14.625 15.393 -20.482 1.00 53.49 248 LEU A CA 1
ATOM 1922 C C . LEU A 1 255 ? -16.085 14.960 -20.495 1.00 58.00 248 LEU A C 1
ATOM 1923 O O . LEU A 1 255 ? -16.448 13.903 -19.976 1.00 51.30 248 LEU A O 1
ATOM 1928 N N . ILE A 1 256 ? -16.914 15.803 -21.104 1.00 58.35 249 ILE A N 1
ATOM 1929 C CA . ILE A 1 256 ? -18.354 15.593 -21.133 1.00 62.53 249 ILE A CA 1
ATOM 1930 C C . ILE A 1 256 ? -18.874 15.687 -22.566 1.00 63.90 249 ILE A C 1
ATOM 1931 O O . ILE A 1 256 ? -18.224 16.253 -23.442 1.00 61.72 249 ILE A O 1
ATOM 1936 N N . ARG A 1 257 ? -20.054 15.127 -22.788 1.00 65.29 250 ARG A N 1
ATOM 1937 C CA . ARG A 1 257 ? -20.669 15.095 -24.103 1.00 70.59 250 ARG A CA 1
ATOM 1938 C C . ARG A 1 257 ? -22.173 15.025 -23.905 1.00 74.37 250 ARG A C 1
ATOM 1939 O O . ARG A 1 257 ? -22.633 14.524 -22.879 1.00 75.54 250 ARG A O 1
ATOM 1947 N N . ARG A 1 258 ? -22.933 15.505 -24.884 1.00 76.45 251 ARG A N 1
ATOM 1948 C CA . ARG A 1 258 ? -24.390 15.538 -24.780 1.00 78.30 251 ARG A CA 1
ATOM 1949 C C . ARG A 1 258 ? -24.854 16.141 -23.451 1.00 77.74 251 ARG A C 1
ATOM 1950 O O . ARG A 1 258 ? -25.517 15.476 -22.652 1.00 78.26 251 ARG A O 1
ATOM 1958 N N . GLY A 1 259 ? -24.490 17.397 -23.214 1.00 76.64 252 GLY A N 1
ATOM 1959 C CA . GLY A 1 259 ? -24.900 18.092 -22.008 1.00 77.42 252 GLY A CA 1
ATOM 1960 C C . GLY A 1 259 ? -23.908 17.954 -20.874 1.00 77.50 252 GLY A C 1
ATOM 1961 O O . GLY A 1 259 ? -22.947 18.716 -20.791 1.00 77.19 252 GLY A O 1
ATOM 1962 N N . ASN A 1 260 ? -24.132 16.969 -20.010 1.00 77.02 253 ASN A N 1
ATOM 1963 C CA . ASN A 1 260 ? -23.214 16.688 -18.907 1.00 76.81 253 ASN A CA 1
ATOM 1964 C C . ASN A 1 260 ? -23.075 15.191 -18.667 1.00 73.74 253 ASN A C 1
ATOM 1965 O O . ASN A 1 260 ? -22.830 14.755 -17.543 1.00 73.95 253 ASN A O 1
ATOM 1970 N N . GLU A 1 261 ? -23.227 14.408 -19.730 1.00 71.55 254 GLU A N 1
ATOM 1971 C CA . GLU A 1 261 ? -22.917 12.989 -19.668 1.00 69.04 254 GLU A CA 1
ATOM 1972 C C . GLU A 1 261 ? -21.406 12.846 -19.738 1.00 64.98 254 GLU A C 1
ATOM 1973 O O . GLU A 1 261 ? -20.715 13.731 -20.242 1.00 62.56 254 GLU A O 1
ATOM 1979 N N . ILE A 1 262 ? -20.894 11.733 -19.231 1.00 61.72 255 ILE A N 1
ATOM 1980 C CA . ILE A 1 262 ? -19.452 11.511 -19.229 1.00 55.42 255 ILE A CA 1
ATOM 1981 C C . ILE A 1 262 ? -18.941 10.920 -20.532 1.00 52.67 255 ILE A C 1
ATOM 1982 O O . ILE A 1 262 ? -19.479 9.943 -21.053 1.00 51.96 255 ILE A O 1
ATOM 1987 N N . ASP A 1 263 ? -17.888 11.531 -21.058 1.00 53.69 256 ASP A N 1
ATOM 1988 C CA . ASP A 1 263 ? -17.193 10.970 -22.198 1.00 54.38 256 ASP A CA 1
ATOM 1989 C C . ASP A 1 263 ? -16.263 9.884 -21.672 1.00 51.17 256 ASP A C 1
ATOM 1990 O O . ASP A 1 263 ? -15.109 10.157 -21.335 1.00 48.80 256 ASP A O 1
ATOM 1995 N N . TYR A 1 264 ? -16.772 8.659 -21.574 1.00 50.67 257 TYR A N 1
ATOM 1996 C CA . TYR A 1 264 ? -15.998 7.578 -20.966 1.00 49.72 257 TYR A CA 1
ATOM 1997 C C . TYR A 1 264 ? -14.769 7.211 -21.798 1.00 48.48 257 TYR A C 1
ATOM 1998 O O . TYR A 1 264 ? -13.700 6.939 -21.243 1.00 45.05 257 TYR A O 1
ATOM 2007 N N . GLU A 1 265 ? -14.921 7.191 -23.119 1.00 50.01 258 GLU A N 1
ATOM 2008 C CA . GLU A 1 265 ? -13.785 6.934 -24.004 1.00 50.26 258 GLU A CA 1
ATOM 2009 C C . GLU A 1 265 ? -12.612 7.876 -23.727 1.00 48.77 258 GLU A C 1
ATOM 2010 O O . GLU A 1 265 ? -11.452 7.453 -23.691 1.00 49.74 258 GLU A O 1
ATOM 2016 N N . ALA A 1 266 ? -12.917 9.148 -23.497 1.00 45.94 259 ALA A N 1
ATOM 2017 C CA . ALA A 1 266 ? -11.887 10.145 -23.234 1.00 45.86 259 ALA A CA 1
ATOM 2018 C C . ALA A 1 266 ? -11.274 9.958 -21.863 1.00 45.56 259 ALA A C 1
ATOM 2019 O O . ALA A 1 266 ? -10.059 10.077 -21.693 1.00 44.68 259 ALA A O 1
ATOM 2021 N N . VAL A 1 267 ? -12.117 9.674 -20.874 1.00 41.66 260 VAL A N 1
ATOM 2022 C CA . VAL A 1 267 ? -11.607 9.442 -19.529 1.00 39.88 260 VAL A CA 1
ATOM 2023 C C . VAL A 1 267 ? -10.722 8.192 -19.500 1.00 36.88 260 VAL A C 1
ATOM 2024 O O . VAL A 1 267 ? -9.658 8.195 -18.881 1.00 37.85 260 VAL A O 1
ATOM 2028 N N . ILE A 1 268 ? -11.180 7.123 -20.147 1.00 38.60 261 ILE A N 1
ATOM 2029 C CA . ILE A 1 268 ? -10.407 5.892 -20.246 1.00 40.05 261 ILE A CA 1
ATOM 2030 C C . ILE A 1 268 ? -9.033 6.181 -20.859 1.00 41.25 261 ILE A C 1
ATOM 2031 O O . ILE A 1 268 ? -7.991 5.792 -20.313 1.00 36.09 261 ILE A O 1
ATOM 2036 N N . GLU A 1 269 ? -9.020 6.895 -21.977 1.00 39.76 262 GLU A N 1
ATOM 2037 C CA . GLU A 1 269 ? -7.741 7.208 -22.630 1.00 41.00 262 GLU A CA 1
ATOM 2038 C C . GLU A 1 269 ? -6.825 8.058 -21.748 1.00 39.17 262 GLU A C 1
ATOM 2039 O O . GLU A 1 269 ? -5.603 7.882 -21.767 1.00 40.79 262 GLU A O 1
ATOM 2045 N N . LEU A 1 270 ? -7.399 8.990 -20.994 1.00 38.34 263 LEU A N 1
ATOM 2046 C CA . LEU A 1 270 ? -6.623 9.827 -20.082 1.00 37.68 263 LEU A CA 1
ATOM 2047 C C . LEU A 1 270 ? -5.974 9.010 -18.949 1.00 35.70 263 LEU A C 1
ATOM 2048 O O . LEU A 1 270 ? -4.786 9.170 -18.641 1.00 35.30 263 LEU A O 1
ATOM 2053 N N . ILE A 1 271 ? -6.762 8.134 -18.328 1.00 34.88 264 ILE A N 1
ATOM 2054 C CA . ILE A 1 271 ? -6.250 7.305 -17.234 1.00 31.27 264 ILE A CA 1
ATOM 2055 C C . ILE A 1 271 ? -5.109 6.412 -17.747 1.00 34.08 264 ILE A C 1
ATOM 2056 O O . ILE A 1 271 ? -4.040 6.326 -17.137 1.00 32.02 264 ILE A O 1
ATOM 2061 N N . ILE A 1 272 ? -5.346 5.755 -18.878 1.00 34.64 265 ILE A N 1
ATOM 2062 C CA . ILE A 1 272 ? -4.339 4.884 -19.476 1.00 36.81 265 ILE A CA 1
ATOM 2063 C C . ILE A 1 272 ? -3.067 5.661 -19.810 1.00 38.89 265 ILE A C 1
ATOM 2064 O O . ILE A 1 272 ? -1.955 5.225 -19.483 1.00 33.24 265 ILE A O 1
ATOM 2069 N N . TYR A 1 273 ? -3.217 6.817 -20.454 1.00 38.43 266 TYR A N 1
ATOM 2070 C CA . TYR A 1 273 ? -2.043 7.636 -20.769 1.00 37.09 266 TYR A CA 1
ATOM 2071 C C . TYR A 1 273 ? -1.265 8.016 -19.505 1.00 37.75 266 TYR A C 1
ATOM 2072 O O . TYR A 1 273 ? -0.031 7.917 -19.461 1.00 34.90 266 TYR A O 1
ATOM 2081 N N . ASP A 1 274 ? -1.978 8.444 -18.465 1.00 33.43 267 ASP A N 1
ATOM 2082 C CA . ASP A 1 274 ? -1.320 8.867 -17.238 1.00 27.20 267 ASP A CA 1
ATOM 2083 C C . ASP A 1 274 ? -0.603 7.715 -16.537 1.00 32.75 267 ASP A C 1
ATOM 2084 O O . ASP A 1 274 ? 0.466 7.912 -15.953 1.00 34.58 267 ASP A O 1
ATOM 2089 N N . ILE A 1 275 ? -1.161 6.512 -16.591 1.00 29.73 268 ILE A N 1
ATOM 2090 C CA . ILE A 1 275 ? -0.467 5.391 -15.935 1.00 28.30 268 ILE A CA 1
ATOM 2091 C C . ILE A 1 275 ? 0.733 4.956 -16.795 1.00 32.08 268 ILE A C 1
ATOM 2092 O O . ILE A 1 275 ? 1.824 4.731 -16.269 1.00 32.04 268 ILE A O 1
ATOM 2097 N N . ARG A 1 276 ? 0.518 4.861 -18.106 1.00 29.37 269 ARG A N 1
ATOM 2098 C CA . ARG A 1 276 ? 1.585 4.450 -19.040 1.00 33.88 269 ARG A CA 1
ATOM 2099 C C . ARG A 1 276 ? 2.805 5.342 -18.972 1.00 35.17 269 ARG A C 1
ATOM 2100 O O . ARG A 1 276 ? 3.934 4.864 -19.069 1.00 33.87 269 ARG A O 1
ATOM 2108 N N . ASN A 1 277 ? 2.588 6.634 -18.782 1.00 31.79 270 ASN A N 1
ATOM 2109 C CA . ASN A 1 277 ? 3.685 7.591 -18.835 1.00 34.97 270 ASN A CA 1
ATOM 2110 C C . ASN A 1 277 ? 4.141 8.073 -17.477 1.00 34.96 270 ASN A C 1
ATOM 2111 O O . ASN A 1 277 ? 4.846 9.085 -17.369 1.00 37.68 270 ASN A O 1
ATOM 2116 N N . ALA A 1 278 ? 3.753 7.332 -16.439 1.00 30.57 271 ALA A N 1
ATOM 2117 C CA . ALA A 1 278 ? 4.191 7.600 -15.082 1.00 30.57 271 ALA A CA 1
ATOM 2118 C C . ALA A 1 278 ? 3.862 9.027 -14.652 1.00 35.51 271 ALA A C 1
ATOM 2119 O O . ALA A 1 278 ? 4.658 9.659 -13.972 1.00 36.36 271 ALA A O 1
ATOM 2121 N N . LYS A 1 279 ? 2.692 9.522 -15.056 1.00 33.97 272 LYS A N 1
ATOM 2122 C CA . LYS A 1 279 ? 2.261 10.880 -14.715 1.00 36.18 272 LYS A CA 1
ATOM 2123 C C . LYS A 1 279 ? 1.729 10.979 -13.281 1.00 40.72 272 LYS A C 1
ATOM 2124 O O . LYS A 1 279 ? 1.741 12.057 -12.668 1.00 37.69 272 LYS A O 1
ATOM 2130 N N . ILE A 1 280 ? 1.255 9.854 -12.749 1.00 36.12 273 ILE A N 1
ATOM 2131 C CA . ILE A 1 280 ? 0.709 9.824 -11.396 1.00 34.42 273 ILE A CA 1
ATOM 2132 C C . ILE A 1 280 ? 1.776 9.395 -10.420 1.00 36.59 273 ILE A C 1
ATOM 2133 O O . ILE A 1 280 ? 1.931 9.994 -9.360 1.00 37.47 273 ILE A O 1
ATOM 2138 N N . GLY A 1 281 ? 2.547 8.375 -10.783 1.00 33.97 274 GLY A N 1
ATOM 2139 C CA . GLY A 1 281 ? 3.606 7.920 -9.909 1.00 34.61 274 GLY A CA 1
ATOM 2140 C C . GLY A 1 281 ? 4.456 6.867 -10.595 1.00 29.85 274 GLY A C 1
ATOM 2141 O O . GLY A 1 281 ? 4.192 6.513 -11.759 1.00 30.19 274 GLY A O 1
ATOM 2142 N N . ASN A 1 282 ? 5.454 6.378 -9.872 1.00 30.91 275 ASN A N 1
ATOM 2143 C CA . ASN A 1 282 ? 6.366 5.352 -10.373 1.00 31.62 275 ASN A CA 1
ATOM 2144 C C . ASN A 1 282 ? 6.054 4.024 -9.705 1.00 30.05 275 ASN A C 1
ATOM 2145 O O . ASN A 1 282 ? 6.418 3.792 -8.559 1.00 32.83 275 ASN A O 1
ATOM 2150 N N . TYR A 1 283 ? 5.347 3.157 -10.424 1.00 29.80 276 TYR A N 1
ATOM 2151 C CA . TYR A 1 283 ? 4.827 1.934 -9.808 1.00 27.36 276 TYR A CA 1
ATOM 2152 C C . TYR A 1 283 ? 5.404 0.676 -10.436 1.00 26.81 276 TYR A C 1
ATOM 2153 O O . TYR A 1 283 ? 5.676 0.639 -11.644 1.00 27.25 276 TYR A O 1
ATOM 2162 N N . CYS A 1 284 ? 5.517 -0.360 -9.609 1.00 26.33 277 CYS A N 1
ATOM 2163 C CA . CYS A 1 284 ? 5.736 -1.728 -10.079 1.00 26.43 277 CYS A CA 1
ATOM 2164 C C . CYS A 1 284 ? 4.431 -2.518 -9.955 1.00 27.57 277 CYS A C 1
ATOM 2165 O O . CYS A 1 284 ? 3.927 -2.730 -8.844 1.00 25.42 277 CYS A O 1
ATOM 2168 N N . PHE A 1 285 ? 3.860 -2.938 -11.086 1.00 24.03 278 PHE A N 1
ATOM 2169 C CA . PHE A 1 285 ? 2.541 -3.576 -11.050 1.00 23.20 278 PHE A CA 1
ATOM 2170 C C . PHE A 1 285 ? 2.575 -5.081 -10.770 1.00 24.83 278 PHE A C 1
ATOM 2171 O O . PHE A 1 285 ? 1.520 -5.684 -10.489 1.00 25.65 278 PHE A O 1
ATOM 2179 N N . ASP A 1 286 ? 3.775 -5.664 -10.829 1.00 24.07 279 ASP A N 1
ATOM 2180 C CA . ASP A 1 286 ? 3.988 -7.051 -10.414 1.00 24.73 279 ASP A CA 1
ATOM 2181 C C . ASP A 1 286 ? 4.240 -7.045 -8.923 1.00 22.82 279 ASP A C 1
ATOM 2182 O O . ASP A 1 286 ? 5.344 -6.760 -8.472 1.00 24.88 279 ASP A O 1
ATOM 2187 N N . ILE A 1 287 ? 3.185 -7.313 -8.159 1.00 24.75 280 ILE A N 1
ATOM 2188 C CA . ILE A 1 287 ? 3.307 -7.329 -6.697 1.00 29.18 280 ILE A CA 1
ATOM 2189 C C . ILE A 1 287 ? 3.754 -8.712 -6.244 1.00 27.59 280 ILE A C 1
ATOM 2190 O O . ILE A 1 287 ? 2.975 -9.660 -6.280 1.00 29.78 280 ILE A O 1
ATOM 2195 N N . PHE A 1 288 ? 5.025 -8.821 -5.859 1.00 27.41 281 PHE A N 1
ATOM 2196 C CA . PHE A 1 288 ? 5.628 -10.129 -5.603 1.00 30.04 281 PHE A CA 1
ATOM 2197 C C . PHE A 1 288 ? 4.793 -10.994 -4.650 1.00 33.21 281 PHE A C 1
ATOM 2198 O O . PHE A 1 288 ? 4.554 -12.173 -4.918 1.00 30.91 281 PHE A O 1
ATOM 2206 N N . LYS A 1 289 ? 4.339 -10.410 -3.547 1.00 32.03 282 LYS A N 1
ATOM 2207 C CA . LYS A 1 289 ? 3.641 -11.207 -2.538 1.00 33.73 282 LYS A CA 1
ATOM 2208 C C . LYS A 1 289 ? 2.249 -11.634 -3.000 1.00 35.66 282 LYS A C 1
ATOM 2209 O O . LYS A 1 289 ? 1.687 -12.592 -2.474 1.00 37.02 282 LYS A O 1
ATOM 2215 N N . ASP A 1 290 ? 1.692 -10.941 -3.987 1.00 34.86 283 ASP A N 1
ATOM 2216 C CA . ASP A 1 290 ? 0.403 -11.330 -4.552 1.00 32.15 283 ASP A CA 1
ATOM 2217 C C . ASP A 1 290 ? 0.540 -12.372 -5.659 1.00 32.93 283 ASP A C 1
ATOM 2218 O O . ASP A 1 290 ? -0.459 -12.872 -6.169 1.00 33.64 283 ASP A O 1
ATOM 2223 N N . MET A 1 291 ? 1.767 -12.691 -6.057 1.00 29.75 284 MET A N 1
ATOM 2224 C CA . MET A 1 291 ? 1.938 -13.582 -7.209 1.00 34.48 284 MET A CA 1
ATOM 2225 C C . MET A 1 291 ? 2.465 -14.953 -6.812 1.00 34.78 284 MET A C 1
ATOM 2226 O O . MET A 1 291 ? 2.937 -15.715 -7.657 1.00 35.35 284 MET A O 1
ATOM 2231 N N . THR A 1 292 ? 2.334 -15.278 -5.532 1.00 34.70 285 THR A N 1
ATOM 2232 C CA . THR A 1 292 ? 2.927 -16.492 -4.989 1.00 36.58 285 THR A CA 1
ATOM 2233 C C . THR A 1 292 ? 2.471 -17.764 -5.724 1.00 39.85 285 THR A C 1
ATOM 2234 O O . THR A 1 292 ? 3.293 -18.626 -6.044 1.00 39.87 285 THR A O 1
ATOM 2238 N N . GLU A 1 293 ? 1.170 -17.879 -5.975 1.00 36.78 286 GLU A N 1
ATOM 2239 C CA . GLU A 1 293 ? 0.635 -19.055 -6.665 1.00 41.67 286 GLU A CA 1
ATOM 2240 C C . GLU A 1 293 ? 1.101 -19.169 -8.122 1.00 40.07 286 GLU A C 1
ATOM 2241 O O . GLU A 1 293 ? 1.428 -20.264 -8.588 1.00 41.19 286 GLU A O 1
ATOM 2247 N N . GLU A 1 294 ? 1.093 -18.050 -8.846 1.00 37.79 287 GLU A N 1
ATOM 2248 C CA . GLU A 1 294 ? 1.557 -18.024 -10.233 1.00 35.72 287 GLU A CA 1
ATOM 2249 C C . GLU A 1 294 ? 3.018 -18.467 -10.331 1.00 41.05 287 GLU A C 1
ATOM 2250 O O . GLU A 1 294 ? 3.390 -19.244 -11.221 1.00 43.29 287 GLU A O 1
ATOM 2256 N N . LEU A 1 295 ? 3.843 -17.947 -9.430 1.00 37.74 288 LEU A N 1
ATOM 2257 C CA . LEU A 1 295 ? 5.261 -18.304 -9.383 1.00 38.88 288 LEU A CA 1
ATOM 2258 C C . LEU A 1 295 ? 5.471 -19.803 -9.146 1.00 44.28 288 LEU A C 1
ATOM 2259 O O . LEU A 1 295 ? 6.298 -20.429 -9.813 1.00 42.45 288 LEU A O 1
ATOM 2264 N N . ALA A 1 296 ? 4.725 -20.372 -8.199 1.00 43.67 289 ALA A N 1
ATOM 2265 C CA . ALA A 1 296 ? 4.812 -21.806 -7.902 1.00 44.76 289 ALA A CA 1
ATOM 2266 C C . ALA A 1 296 ? 4.404 -22.650 -9.111 1.00 47.27 289 ALA A C 1
ATOM 2267 O O . ALA A 1 296 ? 5.048 -23.652 -9.430 1.00 50.60 289 ALA A O 1
ATOM 2269 N N . ASN A 1 297 ? 3.336 -22.237 -9.785 1.00 45.52 290 ASN A N 1
ATOM 2270 C CA . ASN A 1 297 ? 2.876 -22.922 -10.988 1.00 48.37 290 ASN A CA 1
ATOM 2271 C C . ASN A 1 297 ? 3.948 -22.945 -12.073 1.00 50.30 290 ASN A C 1
ATOM 2272 O O . ASN A 1 297 ? 4.123 -23.942 -12.774 1.00 47.79 290 ASN A O 1
ATOM 2277 N N . ASP A 1 298 ? 4.633 -21.819 -12.233 1.00 49.51 291 ASP A N 1
ATOM 2278 C CA . ASP A 1 298 ? 5.678 -21.678 -13.244 1.00 50.00 291 ASP A CA 1
ATOM 2279 C C . ASP A 1 298 ? 6.997 -22.381 -12.922 1.00 55.24 291 ASP A C 1
ATOM 2280 O O . ASP A 1 298 ? 7.734 -22.756 -13.833 1.00 57.73 291 ASP A O 1
ATOM 2285 N N . ALA A 1 299 ? 7.286 -22.562 -11.636 1.00 53.67 292 ALA A N 1
ATOM 2286 C CA . ALA A 1 299 ? 8.627 -22.921 -11.179 1.00 59.30 292 ALA A CA 1
ATOM 2287 C C . ALA A 1 299 ? 9.167 -24.269 -11.653 1.00 68.34 292 ALA A C 1
ATOM 2288 O O . ALA A 1 299 ? 10.300 -24.340 -12.128 1.00 72.58 292 ALA A O 1
ATOM 2290 N N . ASN A 1 300 ? 8.387 -25.335 -11.507 1.00 71.52 293 ASN A N 1
ATOM 2291 C CA . ASN A 1 300 ? 8.884 -26.670 -11.840 1.00 78.78 293 ASN A CA 1
ATOM 2292 C C . ASN A 1 300 ? 9.306 -26.795 -13.296 1.00 85.10 293 ASN A C 1
ATOM 2293 O O . ASN A 1 300 ? 10.500 -26.851 -13.595 1.00 84.59 293 ASN A O 1
ATOM 2298 N N . VAL B 1 9 ? -5.936 -2.230 -34.364 1.00 79.96 2 VAL B N 1
ATOM 2299 C CA . VAL B 1 9 ? -4.873 -3.210 -34.523 1.00 79.21 2 VAL B CA 1
ATOM 2300 C C . VAL B 1 9 ? -5.204 -4.473 -33.737 1.00 79.58 2 VAL B C 1
ATOM 2301 O O . VAL B 1 9 ? -5.684 -4.393 -32.607 1.00 83.66 2 VAL B O 1
ATOM 2305 N N . ILE B 1 10 ? -4.963 -5.634 -34.347 1.00 74.61 3 ILE B N 1
ATOM 2306 C CA . ILE B 1 10 ? -5.294 -6.913 -33.720 1.00 70.98 3 ILE B CA 1
ATOM 2307 C C . ILE B 1 10 ? -4.081 -7.835 -33.635 1.00 68.40 3 ILE B C 1
ATOM 2308 O O . ILE B 1 10 ? -3.398 -8.083 -34.627 1.00 65.60 3 ILE B O 1
ATOM 2313 N N . GLN B 1 11 ? -3.854 -8.383 -32.450 1.00 68.45 4 GLN B N 1
ATOM 2314 C CA . GLN B 1 11 ? -2.698 -9.224 -32.238 1.00 62.43 4 GLN B CA 1
ATOM 2315 C C . GLN B 1 11 ? -3.045 -10.690 -32.412 1.00 60.91 4 GLN B C 1
ATOM 2316 O O . GLN B 1 11 ? -3.767 -11.257 -31.599 1.00 65.67 4 GLN B O 1
ATOM 2322 N N . TRP B 1 12 ? -2.532 -11.312 -33.465 1.00 56.94 5 TRP B N 1
ATOM 2323 C CA . TRP B 1 12 ? -2.814 -12.723 -33.687 1.00 57.52 5 TRP B CA 1
ATOM 2324 C C . TRP B 1 12 ? -1.794 -13.579 -32.950 1.00 61.58 5 TRP B C 1
ATOM 2325 O O . TRP B 1 12 ? -0.633 -13.208 -32.810 1.00 74.61 5 TRP B O 1
ATOM 2336 N N . TYR B 1 13 ? -2.269 -14.691 -32.418 1.00 57.42 6 TYR B N 1
ATOM 2337 C CA . TYR B 1 13 ? -1.440 -15.747 -31.875 1.00 56.11 6 TYR B CA 1
ATOM 2338 C C . TYR B 1 13 ? -2.326 -16.970 -31.985 1.00 56.21 6 TYR B C 1
ATOM 2339 O O . TYR B 1 13 ? -3.545 -16.827 -32.050 1.00 57.02 6 TYR B O 1
ATOM 2348 N N . PRO B 1 14 ? -1.722 -18.164 -32.041 1.00 56.20 7 PRO B N 1
ATOM 2349 C CA . PRO B 1 14 ? -2.413 -19.411 -32.387 1.00 56.76 7 PRO B CA 1
ATOM 2350 C C . PRO B 1 14 ? -3.772 -19.550 -31.707 1.00 57.07 7 PRO B C 1
ATOM 2351 O O . PRO B 1 14 ? -4.759 -19.884 -32.369 1.00 52.80 7 PRO B O 1
ATOM 2355 N N . GLY B 1 15 ? -3.822 -19.259 -30.412 1.00 57.69 8 GLY B N 1
ATOM 2356 C CA . GLY B 1 15 ? -5.061 -19.347 -29.657 1.00 57.95 8 GLY B CA 1
ATOM 2357 C C . GLY B 1 15 ? -6.131 -18.378 -30.127 1.00 55.09 8 GLY B C 1
ATOM 2358 O O . GLY B 1 15 ? -7.298 -18.748 -30.261 1.00 54.11 8 GLY B O 1
ATOM 2359 N N . HIS B 1 16 ? -5.733 -17.132 -30.369 1.00 54.92 9 HIS B N 1
ATOM 2360 C CA . HIS B 1 16 ? -6.657 -16.096 -30.813 1.00 58.37 9 HIS B CA 1
ATOM 2361 C C . HIS B 1 16 ? -7.223 -16.432 -32.199 1.00 54.65 9 HIS B C 1
ATOM 2362 O O . HIS B 1 16 ? -8.400 -16.182 -32.476 1.00 54.48 9 HIS B O 1
ATOM 2369 N N . MET B 1 17 ? -6.392 -17.011 -33.061 1.00 54.45 10 MET B N 1
ATOM 2370 C CA . MET B 1 17 ? -6.856 -17.441 -34.379 1.00 50.59 10 MET B CA 1
ATOM 2371 C C . MET B 1 17 ? -7.926 -18.516 -34.210 1.00 51.90 10 MET B C 1
ATOM 2372 O O . MET B 1 17 ? -8.989 -18.461 -34.838 1.00 47.17 10 MET B O 1
ATOM 2377 N N . ALA B 1 18 ? -7.632 -19.497 -33.360 1.00 49.96 11 ALA B N 1
ATOM 2378 C CA . ALA B 1 18 ? -8.578 -20.565 -33.052 1.00 53.05 11 ALA B CA 1
ATOM 2379 C C . ALA B 1 18 ? -9.877 -20.016 -32.466 1.00 52.08 11 ALA B C 1
ATOM 2380 O O . ALA B 1 18 ? -10.959 -20.520 -32.779 1.00 50.01 11 ALA B O 1
ATOM 2382 N N . LYS B 1 19 ? -9.768 -18.994 -31.616 1.00 49.88 12 LYS B N 1
ATOM 2383 C CA . LYS B 1 19 ? -10.945 -18.354 -31.028 1.00 51.05 12 LYS B CA 1
ATOM 2384 C C . LYS B 1 19 ? -11.807 -17.664 -32.079 1.00 52.65 12 LYS B C 1
ATOM 2385 O O . LYS B 1 19 ? -13.025 -17.840 -32.114 1.00 52.23 12 LYS B O 1
ATOM 2391 N N . ALA B 1 20 ? -11.158 -16.883 -32.938 1.00 48.94 13 ALA B N 1
ATOM 2392 C CA . ALA B 1 20 ? -11.854 -16.143 -33.984 1.00 46.72 13 ALA B CA 1
ATOM 2393 C C . ALA B 1 20 ? -12.592 -17.088 -34.922 1.00 45.31 13 ALA B C 1
ATOM 2394 O O . ALA B 1 20 ? -13.735 -16.833 -35.291 1.00 43.81 13 ALA B O 1
ATOM 2396 N N . LYS B 1 21 ? -11.940 -18.180 -35.300 1.00 43.70 14 LYS B N 1
ATOM 2397 C CA . LYS B 1 21 ? -12.516 -19.114 -36.246 1.00 44.46 14 LYS B CA 1
ATOM 2398 C C . LYS B 1 21 ? -13.776 -19.736 -35.645 1.00 50.74 14 LYS B C 1
ATOM 2399 O O . LYS B 1 21 ? -14.829 -19.798 -36.287 1.00 47.49 14 LYS B O 1
ATOM 2405 N N . ARG B 1 22 ? -13.656 -20.158 -34.390 1.00 49.88 15 ARG B N 1
ATOM 2406 C CA . ARG B 1 22 ? -14.757 -20.762 -33.651 1.00 51.44 15 ARG B CA 1
ATOM 2407 C C . ARG B 1 22 ? -15.927 -19.795 -33.521 1.00 49.75 15 ARG B C 1
ATOM 2408 O O . ARG B 1 22 ? -17.064 -20.138 -33.835 1.00 52.81 15 ARG B O 1
ATOM 2416 N N . GLU B 1 23 ? -15.645 -18.581 -33.066 1.00 46.83 16 GLU B N 1
ATOM 2417 C CA . GLU B 1 23 ? -16.691 -17.587 -32.850 1.00 49.89 16 GLU B CA 1
ATOM 2418 C C . GLU B 1 23 ? -17.399 -17.164 -34.139 1.00 49.32 16 GLU B C 1
ATOM 2419 O O . GLU B 1 23 ? -18.609 -16.951 -34.148 1.00 43.74 16 GLU B O 1
ATOM 2425 N N . VAL B 1 24 ? -16.645 -17.021 -35.223 1.00 46.51 17 VAL B N 1
ATOM 2426 C CA . VAL B 1 24 ? -17.256 -16.629 -36.490 1.00 42.99 17 VAL B CA 1
ATOM 2427 C C . VAL B 1 24 ? -18.158 -17.720 -37.050 1.00 45.05 17 VAL B C 1
ATOM 2428 O O . VAL B 1 24 ? -19.265 -17.427 -37.493 1.00 45.07 17 VAL B O 1
ATOM 2432 N N . SER B 1 25 ? -17.694 -18.966 -37.043 1.00 45.59 18 SER B N 1
ATOM 2433 C CA . SER B 1 25 ? -18.561 -20.097 -37.381 1.00 50.63 18 SER B CA 1
ATOM 2434 C C . SER B 1 25 ? -19.853 -20.079 -36.562 1.00 52.24 18 SER B C 1
ATOM 2435 O O . SER B 1 25 ? -20.928 -20.385 -37.075 1.00 52.39 18 SER B O 1
ATOM 2438 N N . GLU B 1 26 ? -19.741 -19.725 -35.287 1.00 51.86 19 GLU B N 1
ATOM 2439 C CA . GLU B 1 26 ? -20.914 -19.633 -34.421 1.00 57.50 19 GLU B CA 1
ATOM 2440 C C . GLU B 1 26 ? -21.892 -18.530 -34.846 1.00 53.93 19 GLU B C 1
ATOM 2441 O O . GLU B 1 26 ? -23.108 -18.744 -34.831 1.00 50.08 19 GLU B O 1
ATOM 2447 N N . GLN B 1 27 ? -21.376 -17.346 -35.178 1.00 49.49 20 GLN B N 1
ATOM 2448 C CA . GLN B 1 27 ? -22.237 -16.258 -35.629 1.00 48.34 20 GLN B CA 1
ATOM 2449 C C . GLN B 1 27 ? -22.916 -16.671 -36.932 1.00 46.26 20 GLN B C 1
ATOM 2450 O O . GLN B 1 27 ? -24.074 -16.330 -37.177 1.00 43.44 20 GLN B O 1
ATOM 2456 N N . LEU B 1 28 ? -22.192 -17.420 -37.758 1.00 43.39 21 LEU B N 1
ATOM 2457 C CA . LEU B 1 28 ? -22.681 -17.788 -39.082 1.00 42.27 21 LEU B CA 1
ATOM 2458 C C . LEU B 1 28 ? -23.906 -18.692 -39.029 1.00 45.15 21 LEU B C 1
ATOM 2459 O O . LEU B 1 28 ? -24.737 -18.685 -39.946 1.00 42.49 21 LEU B O 1
ATOM 2464 N N . LYS B 1 29 ? -24.020 -19.466 -37.956 1.00 45.95 22 LYS B N 1
ATOM 2465 C CA . LYS B 1 29 ? -25.207 -20.297 -37.750 1.00 44.84 22 LYS B CA 1
ATOM 2466 C C . LYS B 1 29 ? -26.476 -19.456 -37.668 1.00 45.06 22 LYS B C 1
ATOM 2467 O O . LYS B 1 29 ? -27.568 -19.944 -37.963 1.00 43.75 22 LYS B O 1
ATOM 2473 N N . LYS B 1 30 ? -26.347 -18.197 -37.260 1.00 42.51 23 LYS B N 1
ATOM 2474 C CA . LYS B 1 30 ? -27.521 -17.346 -37.118 1.00 44.94 23 LYS B CA 1
ATOM 2475 C C . LYS B 1 30 ? -28.013 -16.737 -38.431 1.00 41.81 23 LYS B C 1
ATOM 2476 O O . LYS B 1 30 ? -29.072 -16.109 -38.452 1.00 41.93 23 LYS B O 1
ATOM 2482 N N . VAL B 1 31 ? -27.262 -16.903 -39.518 1.00 38.50 24 VAL B N 1
ATOM 2483 C CA . VAL B 1 31 ? -27.580 -16.144 -40.727 1.00 34.84 24 VAL B CA 1
ATOM 2484 C C . VAL B 1 31 ? -27.898 -17.000 -41.953 1.00 32.80 24 VAL B C 1
ATOM 2485 O O . VAL B 1 31 ? -27.521 -18.169 -42.039 1.00 35.55 24 VAL B O 1
ATOM 2489 N N . ASP B 1 32 ? -28.603 -16.397 -42.903 1.00 33.97 25 ASP B N 1
ATOM 2490 C CA . ASP B 1 32 ? -28.952 -17.035 -44.171 1.00 32.86 25 ASP B CA 1
ATOM 2491 C C . ASP B 1 32 ? -27.889 -16.794 -45.233 1.00 30.61 25 ASP B C 1
ATOM 2492 O O . ASP B 1 32 ? -27.736 -17.575 -46.183 1.00 30.34 25 ASP B O 1
ATOM 2497 N N . VAL B 1 33 ? -27.194 -15.672 -45.085 1.00 34.48 26 VAL B N 1
ATOM 2498 C CA . VAL B 1 33 ? -26.216 -15.232 -46.076 1.00 32.00 26 VAL B CA 1
ATOM 2499 C C . VAL B 1 33 ? -25.061 -14.517 -45.390 1.00 28.93 26 VAL B C 1
ATOM 2500 O O . VAL B 1 33 ? -25.260 -13.793 -44.410 1.00 29.86 26 VAL B O 1
ATOM 2504 N N . VAL B 1 34 ? -23.856 -14.719 -45.914 1.00 29.77 27 VAL B N 1
ATOM 2505 C CA . VAL B 1 34 ? -22.669 -14.038 -45.401 1.00 29.19 27 VAL B CA 1
ATOM 2506 C C . VAL B 1 34 ? -22.194 -13.041 -46.461 1.00 27.72 27 VAL B C 1
ATOM 2507 O O . VAL B 1 34 ? -22.202 -13.337 -47.672 1.00 27.10 27 VAL B O 1
ATOM 2511 N N . PHE B 1 35 ? -21.847 -11.846 -45.987 1.00 27.67 28 PHE B N 1
ATOM 2512 C CA . PHE B 1 35 ? -21.175 -10.836 -46.802 1.00 25.52 28 PHE B CA 1
ATOM 2513 C C . PHE B 1 35 ? -19.692 -10.929 -46.502 1.00 28.44 28 PHE B C 1
ATOM 2514 O O . PHE B 1 35 ? -19.260 -10.521 -45.412 1.00 26.88 28 PHE B O 1
ATOM 2522 N N . GLU B 1 36 ? -18.938 -11.496 -47.436 1.00 24.07 29 GLU B N 1
ATOM 2523 C CA . GLU B 1 36 ? -17.465 -11.533 -47.323 1.00 22.99 29 GLU B CA 1
ATOM 2524 C C . GLU B 1 36 ? -16.957 -10.223 -47.861 1.00 24.36 29 GLU B C 1
ATOM 2525 O O . GLU B 1 36 ? -17.084 -9.951 -49.062 1.00 24.93 29 GLU B O 1
ATOM 2531 N N . LEU B 1 37 ? -16.374 -9.406 -46.982 1.00 25.83 30 LEU B N 1
ATOM 2532 C CA . LEU B 1 37 ? -15.991 -8.059 -47.364 1.00 27.51 30 LEU B CA 1
ATOM 2533 C C . LEU B 1 37 ? -14.504 -8.050 -47.676 1.00 28.68 30 LEU B C 1
ATOM 2534 O O . LEU B 1 37 ? -13.684 -8.465 -46.843 1.00 27.89 30 LEU B O 1
ATOM 2539 N N . VAL B 1 38 ? -14.168 -7.640 -48.901 1.00 23.74 31 VAL B N 1
ATOM 2540 C CA . VAL B 1 38 ? -12.770 -7.570 -49.315 1.00 23.51 31 VAL B CA 1
ATOM 2541 C C . VAL B 1 38 ? -12.434 -6.160 -49.773 1.00 25.61 31 VAL B C 1
ATOM 2542 O O . VAL B 1 38 ? -13.317 -5.352 -49.992 1.00 24.91 31 VAL B O 1
ATOM 2546 N N . ASP B 1 39 ? -11.141 -5.872 -49.889 1.00 22.94 32 ASP B N 1
ATOM 2547 C CA . ASP B 1 39 ? -10.664 -4.570 -50.353 1.00 24.66 32 ASP B CA 1
ATOM 2548 C C . ASP B 1 39 ? -10.612 -4.620 -51.868 1.00 25.80 32 ASP B C 1
ATOM 2549 O O . ASP B 1 39 ? -9.950 -5.495 -52.421 1.00 25.22 32 ASP B O 1
ATOM 2554 N N . ALA B 1 40 ? -11.339 -3.720 -52.539 1.00 24.71 33 ALA B N 1
ATOM 2555 C CA . ALA B 1 40 ? -11.356 -3.670 -54.019 1.00 23.48 33 ALA B CA 1
ATOM 2556 C C . ALA B 1 40 ? -9.970 -3.477 -54.635 1.00 23.15 33 ALA B C 1
ATOM 2557 O O . ALA B 1 40 ? -9.753 -3.827 -55.790 1.00 24.42 33 ALA B O 1
ATOM 2559 N N . ARG B 1 41 ? -9.042 -2.904 -53.873 1.00 23.98 34 ARG B N 1
ATOM 2560 C CA . ARG B 1 41 ? -7.668 -2.758 -54.370 1.00 25.11 34 ARG B CA 1
ATOM 2561 C C . ARG B 1 41 ? -6.904 -4.087 -54.414 1.00 26.38 34 ARG B C 1
ATOM 2562 O O . ARG B 1 41 ? -5.884 -4.197 -55.115 1.00 25.39 34 ARG B O 1
ATOM 2570 N N . ILE B 1 42 ? -7.367 -5.076 -53.653 1.00 25.00 35 ILE B N 1
ATOM 2571 C CA . ILE B 1 42 ? -6.759 -6.424 -53.667 1.00 23.85 35 ILE B CA 1
ATOM 2572 C C . ILE B 1 42 ? -7.841 -7.439 -53.321 1.00 25.00 35 ILE B C 1
ATOM 2573 O O . ILE B 1 42 ? -7.875 -7.976 -52.221 1.00 23.23 35 ILE B O 1
ATOM 2578 N N . PRO B 1 43 ? -8.767 -7.689 -54.263 1.00 21.63 36 PRO B N 1
ATOM 2579 C CA . PRO B 1 43 ? -9.932 -8.498 -53.920 1.00 21.98 36 PRO B CA 1
ATOM 2580 C C . PRO B 1 43 ? -9.604 -9.946 -53.545 1.00 23.70 36 PRO B C 1
ATOM 2581 O O . PRO B 1 43 ? -10.416 -10.575 -52.852 1.00 24.80 36 PRO B O 1
ATOM 2585 N N . TYR B 1 44 ? -8.446 -10.444 -53.973 1.00 23.58 37 TYR B N 1
ATOM 2586 C CA . TYR B 1 44 ? -8.042 -11.805 -53.651 1.00 24.93 37 TYR B CA 1
ATOM 2587 C C . TYR B 1 44 ? -7.067 -11.818 -52.458 1.00 27.26 37 TYR B C 1
ATOM 2588 O O . TYR B 1 44 ? -7.195 -12.656 -51.554 1.00 25.01 37 TYR B O 1
ATOM 2597 N N . SER B 1 45 ? -6.115 -10.887 -52.445 1.00 24.87 38 SER B N 1
ATOM 2598 C CA . SER B 1 45 ? -5.070 -10.903 -51.395 1.00 23.62 38 SER B CA 1
ATOM 2599 C C . SER B 1 45 ? -5.581 -10.413 -50.031 1.00 26.64 38 SER B C 1
ATOM 2600 O O . SER B 1 45 ? -4.903 -10.612 -49.010 1.00 27.29 38 SER B O 1
ATOM 2603 N N . SER B 1 46 ? -6.761 -9.776 -49.991 1.00 24.66 39 SER B N 1
ATOM 2604 C CA . SER B 1 46 ? -7.345 -9.311 -48.739 1.00 22.91 39 SER B CA 1
ATOM 2605 C C . SER B 1 46 ? -8.369 -10.315 -48.182 1.00 23.49 39 SER B C 1
ATOM 2606 O O . SER B 1 46 ? -9.139 -9.968 -47.319 1.00 27.01 39 SER B O 1
ATOM 2609 N N . ARG B 1 47 ? -8.364 -11.543 -48.691 1.00 26.28 40 ARG B N 1
ATOM 2610 C CA . ARG B 1 47 ? -9.252 -12.579 -48.147 1.00 26.92 40 ARG B CA 1
ATOM 2611 C C . ARG B 1 47 ? -8.558 -13.345 -47.011 1.00 28.94 40 ARG B C 1
ATOM 2612 O O . ARG B 1 47 ? -7.338 -13.491 -47.018 1.00 28.51 40 ARG B O 1
ATOM 2620 N N . ASN B 1 48 ? -9.325 -13.806 -46.029 1.00 27.90 41 ASN B N 1
ATOM 2621 C CA . ASN B 1 48 ? -8.767 -14.741 -45.035 1.00 27.94 41 ASN B CA 1
ATOM 2622 C C . ASN B 1 48 ? -8.418 -16.074 -45.700 1.00 31.44 41 ASN B C 1
ATOM 2623 O O . ASN B 1 48 ? -9.167 -16.582 -46.524 1.00 30.05 41 ASN B O 1
ATOM 2628 N N . PRO B 1 49 ? -7.250 -16.649 -45.374 1.00 31.42 42 PRO B N 1
ATOM 2629 C CA . PRO B 1 49 ? -6.848 -17.868 -46.091 1.00 31.43 42 PRO B CA 1
ATOM 2630 C C . PRO B 1 49 ? -7.723 -19.103 -45.819 1.00 32.20 42 PRO B C 1
ATOM 2631 O O . PRO B 1 49 ? -7.678 -20.050 -46.595 1.00 36.22 42 PRO B O 1
ATOM 2635 N N . MET B 1 50 ? -8.507 -19.098 -44.752 1.00 33.66 43 MET B N 1
ATOM 2636 C CA . MET B 1 50 ? -9.400 -20.227 -44.518 1.00 38.31 43 MET B CA 1
ATOM 2637 C C . MET B 1 50 ? -10.860 -19.840 -44.691 1.00 37.55 43 MET B C 1
ATOM 2638 O O . MET B 1 50 ? -11.747 -20.446 -44.086 1.00 38.33 43 MET B O 1
ATOM 2643 N N . ILE B 1 51 ? -11.113 -18.811 -45.494 1.00 35.09 44 ILE B N 1
ATOM 2644 C CA . ILE B 1 51 ? -12.465 -18.256 -45.528 1.00 33.34 44 ILE B CA 1
ATOM 2645 C C . ILE B 1 51 ? -13.487 -19.274 -46.034 1.00 36.65 44 ILE B C 1
ATOM 2646 O O . ILE B 1 51 ? -14.616 -19.320 -45.532 1.00 35.08 44 ILE B O 1
ATOM 2651 N N . ASP B 1 52 ? -13.107 -20.111 -46.990 1.00 35.07 45 ASP B N 1
ATOM 2652 C CA . ASP B 1 52 ? -14.072 -21.059 -47.551 1.00 35.39 45 ASP B CA 1
ATOM 2653 C C . ASP B 1 52 ? -14.366 -22.188 -46.555 1.00 37.22 45 ASP B C 1
ATOM 2654 O O . ASP B 1 52 ? -15.468 -22.714 -46.513 1.00 36.16 45 ASP B O 1
ATOM 2659 N N . GLU B 1 53 ? -13.390 -22.543 -45.731 1.00 40.11 46 GLU B N 1
ATOM 2660 C CA . GLU B 1 53 ? -13.647 -23.519 -44.676 1.00 42.05 46 GLU B CA 1
ATOM 2661 C C . GLU B 1 53 ? -14.582 -22.932 -43.621 1.00 39.36 46 GLU B C 1
ATOM 2662 O O . GLU B 1 53 ? -15.499 -23.600 -43.142 1.00 41.09 46 GLU B O 1
ATOM 2668 N N . VAL B 1 54 ? -14.368 -21.671 -43.274 1.00 36.71 47 VAL B N 1
ATOM 2669 C CA . VAL B 1 54 ? -15.208 -21.001 -42.294 1.00 39.32 47 VAL B CA 1
ATOM 2670 C C . VAL B 1 54 ? -16.636 -20.801 -42.818 1.00 38.22 47 VAL B C 1
ATOM 2671 O O . VAL B 1 54 ? -17.607 -21.041 -42.097 1.00 39.97 47 VAL B O 1
ATOM 2675 N N . ILE B 1 55 ? -16.776 -20.358 -44.064 1.00 35.41 48 ILE B N 1
ATOM 2676 C CA . ILE B 1 55 ? -18.113 -20.077 -44.606 1.00 36.13 48 ILE B CA 1
ATOM 2677 C C . ILE B 1 55 ? -18.873 -21.358 -44.997 1.00 35.84 48 ILE B C 1
ATOM 2678 O O . ILE B 1 55 ? -20.109 -21.415 -44.877 1.00 36.16 48 ILE B O 1
ATOM 2683 N N . ASN B 1 56 ? -18.146 -22.379 -45.455 1.00 35.11 49 ASN B N 1
ATOM 2684 C CA . ASN B 1 56 ? -18.721 -23.708 -45.693 1.00 38.73 49 ASN B CA 1
ATOM 2685 C C . ASN B 1 56 ? -19.988 -23.675 -46.556 1.00 38.90 49 ASN B C 1
ATOM 2686 O O . ASN B 1 56 ? -21.028 -24.239 -46.193 1.00 36.99 49 ASN B O 1
ATOM 2691 N N . GLN B 1 57 ? -19.900 -22.989 -47.692 1.00 37.60 50 GLN B N 1
ATOM 2692 C CA . GLN B 1 57 ? -20.962 -22.993 -48.701 1.00 41.32 50 GLN B CA 1
ATOM 2693 C C . GLN B 1 57 ? -22.255 -22.269 -48.304 1.00 37.31 50 GLN B C 1
ATOM 2694 O O . GLN B 1 57 ? -23.281 -22.428 -48.966 1.00 36.87 50 GLN B O 1
ATOM 2700 N N . LYS B 1 58 ? -22.216 -21.503 -47.219 1.00 35.86 51 LYS B N 1
ATOM 2701 C CA . LYS B 1 58 ? -23.281 -20.537 -46.947 1.00 33.54 51 LYS B CA 1
ATOM 2702 C C . LYS B 1 58 ? -23.421 -19.613 -48.159 1.00 36.68 51 LYS B C 1
ATOM 2703 O O . LYS B 1 58 ? -22.420 -19.274 -48.798 1.00 32.28 51 LYS B O 1
ATOM 2709 N N . PRO B 1 59 ? -24.660 -19.250 -48.527 1.00 31.99 52 PRO B N 1
ATOM 2710 C CA . PRO B 1 59 ? -24.859 -18.279 -49.611 1.00 32.19 52 PRO B CA 1
ATOM 2711 C C . PRO B 1 59 ? -24.000 -17.036 -49.387 1.00 29.97 52 PRO B C 1
ATOM 2712 O O . PRO B 1 59 ? -23.943 -16.559 -48.241 1.00 30.32 52 PRO B O 1
ATOM 2716 N N . ARG B 1 60 ? -23.362 -16.521 -50.437 1.00 27.77 53 ARG B N 1
ATOM 2717 C CA . ARG B 1 60 ? -22.302 -15.520 -50.211 1.00 29.56 53 ARG B CA 1
ATOM 2718 C C . ARG B 1 60 ? -22.393 -14.316 -51.140 1.00 27.07 53 ARG B C 1
ATOM 2719 O O . ARG B 1 60 ? -22.428 -14.459 -52.376 1.00 27.73 53 ARG B O 1
ATOM 2727 N N . VAL B 1 61 ? -22.439 -13.133 -50.539 1.00 24.59 54 VAL B N 1
ATOM 2728 C CA . VAL B 1 61 ? -22.232 -11.903 -51.293 1.00 26.83 54 VAL B CA 1
ATOM 2729 C C . VAL B 1 61 ? -20.791 -11.506 -51.034 1.00 27.42 54 VAL B C 1
ATOM 2730 O O . VAL B 1 61 ? -20.413 -11.403 -49.868 1.00 26.84 54 VAL B O 1
ATOM 2734 N N . VAL B 1 62 ? -19.999 -11.313 -52.095 1.00 24.71 55 VAL B N 1
ATOM 2735 C CA . VAL B 1 62 ? -18.645 -10.763 -51.920 1.00 24.19 55 VAL B CA 1
ATOM 2736 C C . VAL B 1 62 ? -18.695 -9.272 -52.225 1.00 26.14 55 VAL B C 1
ATOM 2737 O O . VAL B 1 62 ? -19.068 -8.870 -53.337 1.00 26.73 55 VAL B O 1
ATOM 2741 N N . ILE B 1 63 ? -18.337 -8.473 -51.222 1.00 24.02 56 ILE B N 1
ATOM 2742 C CA . ILE B 1 63 ? -18.412 -7.019 -51.309 1.00 24.19 56 ILE B CA 1
ATOM 2743 C C . ILE B 1 63 ? -17.016 -6.471 -51.498 1.00 26.67 56 ILE B C 1
ATOM 2744 O O . ILE B 1 63 ? -16.189 -6.588 -50.588 1.00 24.88 56 ILE B O 1
ATOM 2749 N N . LEU B 1 64 ? -16.754 -5.920 -52.685 1.00 23.49 57 LEU B N 1
ATOM 2750 C CA . LEU B 1 64 ? -15.465 -5.286 -52.991 1.00 22.05 57 LEU B CA 1
ATOM 2751 C C . LEU B 1 64 ? -15.606 -3.832 -52.545 1.00 26.07 57 LEU B C 1
ATOM 2752 O O . LEU B 1 64 ? -16.194 -3.001 -53.253 1.00 25.44 57 LEU B O 1
ATOM 2757 N N . ASN B 1 65 ? -15.128 -3.553 -51.335 1.00 26.18 58 ASN B N 1
ATOM 2758 C CA . ASN B 1 65 ? -15.260 -2.237 -50.736 1.00 24.87 58 ASN B CA 1
ATOM 2759 C C . ASN B 1 65 ? -14.080 -1.334 -51.132 1.00 28.71 58 ASN B C 1
ATOM 2760 O O . ASN B 1 65 ? -13.072 -1.824 -51.641 1.00 27.47 58 ASN B O 1
ATOM 2765 N N . LYS B 1 66 ? -14.210 -0.029 -50.890 1.00 27.86 59 LYS B N 1
ATOM 2766 C CA . LYS B 1 66 ? -13.207 0.964 -51.318 1.00 27.55 59 LYS B CA 1
ATOM 2767 C C . LYS B 1 66 ? -13.042 0.980 -52.837 1.00 30.38 59 LYS B C 1
ATOM 2768 O O . LYS B 1 66 ? -11.942 1.149 -53.348 1.00 29.88 59 LYS B O 1
ATOM 2774 N N . LYS B 1 67 ? -14.141 0.809 -53.562 1.00 27.85 60 LYS B N 1
ATOM 2775 C CA . LYS B 1 67 ? -14.106 0.811 -55.018 1.00 30.03 60 LYS B CA 1
ATOM 2776 C C . LYS B 1 67 ? -13.569 2.149 -55.532 1.00 31.55 60 LYS B C 1
ATOM 2777 O O . LYS B 1 67 ? -12.989 2.227 -56.611 1.00 30.70 60 LYS B O 1
ATOM 2783 N N . ASP B 1 68 ? -13.758 3.195 -54.737 1.00 32.17 61 ASP B N 1
ATOM 2784 C CA . ASP B 1 68 ? -13.332 4.541 -55.120 1.00 32.41 61 ASP B CA 1
ATOM 2785 C C . ASP B 1 68 ? -11.806 4.661 -55.216 1.00 32.91 61 ASP B C 1
ATOM 2786 O O . ASP B 1 68 ? -11.297 5.569 -55.868 1.00 35.28 61 ASP B O 1
ATOM 2791 N N . MET B 1 69 ? -11.095 3.729 -54.586 1.00 30.46 62 MET B N 1
ATOM 2792 C CA . MET B 1 69 ? -9.629 3.747 -54.558 1.00 31.09 62 MET B CA 1
ATOM 2793 C C . MET B 1 69 ? -8.991 2.711 -55.489 1.00 31.69 62 MET B C 1
ATOM 2794 O O . MET B 1 69 ? -7.770 2.540 -55.493 1.00 28.88 62 MET B O 1
ATOM 2799 N N . SER B 1 70 ? -9.804 2.041 -56.274 1.00 29.17 63 SER B N 1
ATOM 2800 C CA . SER B 1 70 ? -9.341 0.955 -57.109 1.00 28.90 63 SER B CA 1
ATOM 2801 C C . SER B 1 70 ? -9.587 1.139 -58.592 1.00 30.13 63 SER B C 1
ATOM 2802 O O . SER B 1 70 ? -10.017 2.157 -58.999 1.00 30.50 63 SER B O 1
ATOM 2805 N N . ASN B 1 71 ? -9.226 0.149 -59.387 1.00 28.33 64 ASN B N 1
ATOM 2806 C CA . ASN B 1 71 ? -9.385 0.181 -60.815 1.00 29.97 64 ASN B CA 1
ATOM 2807 C C . ASN B 1 71 ? -10.520 -0.735 -61.226 1.00 31.57 64 ASN B C 1
ATOM 2808 O O . ASN B 1 71 ? -10.460 -1.903 -61.027 1.00 28.06 64 ASN B O 1
ATOM 2813 N N . LEU B 1 72 ? -11.523 -0.171 -61.882 1.00 29.23 65 LEU B N 1
ATOM 2814 C CA . LEU B 1 72 ? -12.708 -0.900 -62.252 1.00 30.31 65 LEU B CA 1
ATOM 2815 C C . LEU B 1 72 ? -12.530 -2.055 -63.189 1.00 29.42 65 LEU B C 1
ATOM 2816 O O . LEU B 1 72 ? -13.153 -3.056 -63.031 1.00 27.54 65 LEU B O 1
ATOM 2821 N N . ASN B 1 73 ? -11.676 -1.883 -64.170 1.00 29.35 66 ASN B N 1
ATOM 2822 C CA . ASN B 1 73 ? -11.420 -2.918 -65.129 1.00 31.68 66 ASN B CA 1
ATOM 2823 C C . ASN B 1 73 ? -10.833 -4.149 -64.454 1.00 30.94 66 ASN B C 1
ATOM 2824 O O . ASN B 1 73 ? -11.267 -5.213 -64.695 1.00 27.52 66 ASN B O 1
ATOM 2829 N N . GLU B 1 74 ? -9.856 -3.960 -63.592 1.00 29.22 67 GLU B N 1
ATOM 2830 C CA . GLU B 1 74 ? -9.264 -5.082 -62.873 1.00 28.30 67 GLU B CA 1
ATOM 2831 C C . GLU B 1 74 ? -10.267 -5.696 -61.913 1.00 25.03 67 GLU B C 1
ATOM 2832 O O . GLU B 1 74 ? -10.343 -6.869 -61.797 1.00 25.42 67 GLU B O 1
ATOM 2838 N N . MET B 1 75 ? -11.052 -4.864 -61.256 1.00 25.84 68 MET B N 1
ATOM 2839 C CA . MET B 1 75 ? -12.053 -5.355 -60.339 1.00 25.00 68 MET B CA 1
ATOM 2840 C C . MET B 1 75 ? -13.031 -6.231 -61.079 1.00 25.40 68 MET B C 1
ATOM 2841 O O . MET B 1 75 ? -13.467 -7.207 -60.574 1.00 23.89 68 MET B O 1
ATOM 2846 N N . SER B 1 76 ? -13.387 -5.844 -62.287 1.00 25.41 69 SER B N 1
ATOM 2847 C CA . SER B 1 76 ? -14.350 -6.662 -63.021 1.00 26.37 69 SER B CA 1
ATOM 2848 C C . SER B 1 76 ? -13.805 -8.078 -63.282 1.00 26.60 69 SER B C 1
ATOM 2849 O O . SER B 1 76 ? -14.578 -9.038 -63.304 1.00 25.00 69 SER B O 1
ATOM 2852 N N . LYS B 1 77 ? -12.484 -8.230 -63.418 1.00 25.64 70 LYS B N 1
ATOM 2853 C CA . LYS B 1 77 ? -11.932 -9.567 -63.592 1.00 27.64 70 LYS B CA 1
ATOM 2854 C C . LYS B 1 77 ? -12.125 -10.406 -62.330 1.00 27.48 70 LYS B C 1
ATOM 2855 O O . LYS B 1 77 ? -12.470 -11.600 -62.399 1.00 26.20 70 LYS B O 1
ATOM 2861 N N . TRP B 1 78 ? -11.896 -9.788 -61.174 1.00 23.44 71 TRP B N 1
ATOM 2862 C CA . TRP B 1 78 ? -12.174 -10.463 -59.898 1.00 24.38 71 TRP B CA 1
ATOM 2863 C C . TRP B 1 78 ? -13.650 -10.756 -59.702 1.00 26.29 71 TRP B C 1
ATOM 2864 O O . TRP B 1 78 ? -14.015 -11.799 -59.164 1.00 25.03 71 TRP B O 1
ATOM 2875 N N . GLU B 1 79 ? -14.512 -9.842 -60.144 1.00 24.68 72 GLU B N 1
ATOM 2876 C CA . GLU B 1 79 ? -15.934 -10.123 -60.072 1.00 24.90 72 GLU B CA 1
ATOM 2877 C C . GLU B 1 79 ? -16.298 -11.373 -60.875 1.00 26.29 72 GLU B C 1
ATOM 2878 O O . GLU B 1 79 ? -17.112 -12.198 -60.415 1.00 26.78 72 GLU B O 1
ATOM 2884 N N . GLN B 1 80 ? -15.723 -11.506 -62.067 1.00 24.49 73 GLN B N 1
ATOM 2885 C CA . GLN B 1 80 ? -15.963 -12.688 -62.895 1.00 28.49 73 GLN B CA 1
ATOM 2886 C C . GLN B 1 80 ? -15.516 -13.932 -62.137 1.00 28.65 73 GLN B C 1
ATOM 2887 O O . GLN B 1 80 ? -16.216 -14.935 -62.091 1.00 30.10 73 GLN B O 1
ATOM 2893 N N . PHE B 1 81 ? -14.340 -13.841 -61.519 1.00 25.95 74 PHE B N 1
ATOM 2894 C CA . PHE B 1 81 ? -13.832 -14.941 -60.706 1.00 29.35 74 PHE B CA 1
ATOM 2895 C C . PHE B 1 81 ? -14.828 -15.335 -59.604 1.00 29.64 74 PHE B C 1
ATOM 2896 O O . PHE B 1 81 ? -15.148 -16.512 -59.434 1.00 30.18 74 PHE B O 1
ATOM 2904 N N . PHE B 1 82 ? -15.312 -14.360 -58.844 1.00 26.44 75 PHE B N 1
ATOM 2905 C CA . PHE B 1 82 ? -16.270 -14.625 -57.787 1.00 24.87 75 PHE B CA 1
ATOM 2906 C C . PHE B 1 82 ? -17.587 -15.191 -58.354 1.00 28.67 75 PHE B C 1
ATOM 2907 O O . PHE B 1 82 ? -18.152 -16.104 -57.778 1.00 29.08 75 PHE B O 1
ATOM 2915 N N . ILE B 1 83 ? -18.045 -14.661 -59.489 1.00 26.14 76 ILE B N 1
ATOM 2916 C CA . ILE B 1 83 ? -19.235 -15.208 -60.155 1.00 27.99 76 ILE B CA 1
ATOM 2917 C C . ILE B 1 83 ? -19.044 -16.702 -60.467 1.00 31.69 76 ILE B C 1
ATOM 2918 O O . ILE B 1 83 ? -19.940 -17.529 -60.198 1.00 33.12 76 ILE B O 1
ATOM 2923 N N . ASP B 1 84 ? -17.891 -17.033 -61.036 1.00 30.10 77 ASP B N 1
ATOM 2924 C CA . ASP B 1 84 ? -17.579 -18.407 -61.439 1.00 32.63 77 ASP B CA 1
ATOM 2925 C C . ASP B 1 84 ? -17.556 -19.370 -60.242 1.00 37.24 77 ASP B C 1
ATOM 2926 O O . ASP B 1 84 ? -17.849 -20.553 -60.398 1.00 36.87 77 ASP B O 1
ATOM 2931 N N . LYS B 1 85 ? -17.224 -18.861 -59.056 1.00 33.85 78 LYS B N 1
ATOM 2932 C CA . LYS B 1 85 ? -17.249 -19.652 -57.817 1.00 36.12 78 LYS B CA 1
ATOM 2933 C C . LYS B 1 85 ? -18.639 -19.826 -57.234 1.00 35.66 78 LYS B C 1
ATOM 2934 O O . LYS B 1 85 ? -18.819 -20.550 -56.252 1.00 39.24 78 LYS B O 1
ATOM 2940 N N . GLY B 1 86 ? -19.611 -19.118 -57.788 1.00 32.50 79 GLY B N 1
ATOM 2941 C CA . GLY B 1 86 ? -20.979 -19.229 -57.314 1.00 31.29 79 GLY B CA 1
ATOM 2942 C C . GLY B 1 86 ? -21.362 -18.180 -56.293 1.00 30.51 79 GLY B C 1
ATOM 2943 O O . GLY B 1 86 ? -22.404 -18.291 -55.643 1.00 33.93 79 GLY B O 1
ATOM 2944 N N . TYR B 1 87 ? -20.542 -17.135 -56.169 1.00 29.13 80 TYR B N 1
ATOM 2945 C CA . TYR B 1 87 ? -20.855 -16.039 -55.252 1.00 28.76 80 TYR B CA 1
ATOM 2946 C C . TYR B 1 87 ? -21.492 -14.882 -56.002 1.00 28.48 80 TYR B C 1
ATOM 2947 O O . TYR B 1 87 ? -21.529 -14.881 -57.241 1.00 29.95 80 TYR B O 1
ATOM 2956 N N . TYR B 1 88 ? -21.976 -13.898 -55.246 1.00 27.76 81 TYR B N 1
ATOM 2957 C CA . TYR B 1 88 ? -22.601 -12.701 -55.803 1.00 28.05 81 TYR B CA 1
ATOM 2958 C C . TYR B 1 88 ? -21.771 -11.459 -55.467 1.00 24.59 81 TYR B C 1
ATOM 2959 O O . TYR B 1 88 ? -21.931 -10.874 -54.393 1.00 27.34 81 TYR B O 1
ATOM 2968 N N . PRO B 1 89 ? -20.860 -11.072 -56.368 1.00 24.41 82 PRO B N 1
ATOM 2969 C CA . PRO B 1 89 ? -20.008 -9.914 -56.090 1.00 28.10 82 PRO B CA 1
ATOM 2970 C C . PRO B 1 89 ? -20.667 -8.593 -56.381 1.00 28.33 82 PRO B C 1
ATOM 2971 O O . PRO B 1 89 ? -21.373 -8.442 -57.382 1.00 30.09 82 PRO B O 1
ATOM 2975 N N . VAL B 1 90 ? -20.425 -7.631 -55.509 1.00 26.23 83 VAL B N 1
ATOM 2976 C CA . VAL B 1 90 ? -20.864 -6.252 -55.723 1.00 29.29 83 VAL B CA 1
ATOM 2977 C C . VAL B 1 90 ? -19.751 -5.337 -55.274 1.00 30.88 83 VAL B C 1
ATOM 2978 O O . VAL B 1 90 ? -18.977 -5.713 -54.387 1.00 30.37 83 VAL B O 1
ATOM 2982 N N . SER B 1 91 ? -19.640 -4.151 -55.862 1.00 27.15 84 SER B N 1
ATOM 2983 C CA . SER B 1 91 ? -18.622 -3.220 -55.364 1.00 29.17 84 SER B CA 1
ATOM 2984 C C . SER B 1 91 ? -19.304 -2.011 -54.761 1.00 32.01 84 SER B C 1
ATOM 2985 O O . SER B 1 91 ? -20.354 -1.575 -55.247 1.00 32.54 84 SER B O 1
ATOM 2988 N N . VAL B 1 92 ? -18.708 -1.470 -53.707 1.00 28.24 85 VAL B N 1
ATOM 2989 C CA . VAL B 1 92 ? -19.291 -0.310 -53.038 1.00 30.96 85 VAL B CA 1
ATOM 2990 C C . VAL B 1 92 ? -18.200 0.618 -52.542 1.00 33.38 85 VAL B C 1
ATOM 2991 O O . VAL B 1 92 ? -17.037 0.238 -52.481 1.00 30.02 85 VAL B O 1
ATOM 2995 N N . ASP B 1 93 ? -18.597 1.849 -52.234 1.00 31.88 86 ASP B N 1
ATOM 2996 C CA . ASP B 1 93 ? -17.789 2.778 -51.459 1.00 35.83 86 ASP B CA 1
ATOM 2997 C C . ASP B 1 93 ? -18.513 2.992 -50.134 1.00 36.21 86 ASP B C 1
ATOM 2998 O O . ASP B 1 93 ? -19.468 3.761 -50.075 1.00 40.71 86 ASP B O 1
ATOM 3003 N N . ALA B 1 94 ? -18.078 2.311 -49.080 1.00 35.84 87 ALA B N 1
ATOM 3004 C CA . ALA B 1 94 ? -18.818 2.359 -47.818 1.00 38.24 87 ALA B CA 1
ATOM 3005 C C . ALA B 1 94 ? -18.662 3.717 -47.138 1.00 44.52 87 ALA B C 1
ATOM 3006 O O . ALA B 1 94 ? -19.511 4.135 -46.342 1.00 45.94 87 ALA B O 1
ATOM 3008 N N . LYS B 1 95 ? -17.573 4.409 -47.444 1.00 40.83 88 LYS B N 1
ATOM 3009 C CA . LYS B 1 95 ? -17.314 5.677 -46.772 1.00 42.57 88 LYS B CA 1
ATOM 3010 C C . LYS B 1 95 ? -18.184 6.793 -47.318 1.00 45.89 88 LYS B C 1
ATOM 3011 O O . LYS B 1 95 ? -18.805 7.533 -46.556 1.00 50.86 88 LYS B O 1
ATOM 3017 N N . HIS B 1 96 ? -18.239 6.915 -48.639 1.00 44.35 89 HIS B N 1
ATOM 3018 C CA . HIS B 1 96 ? -18.973 8.013 -49.262 1.00 47.21 89 HIS B CA 1
ATOM 3019 C C . HIS B 1 96 ? -20.381 7.608 -49.692 1.00 49.56 89 HIS B C 1
ATOM 3020 O O . HIS B 1 96 ? -21.116 8.408 -50.265 1.00 52.64 89 HIS B O 1
ATOM 3027 N N . GLY B 1 97 ? -20.749 6.362 -49.417 1.00 47.50 90 GLY B N 1
ATOM 3028 C CA . GLY B 1 97 ? -22.133 5.931 -49.543 1.00 54.58 90 GLY B CA 1
ATOM 3029 C C . GLY B 1 97 ? -22.576 5.724 -50.973 1.00 57.01 90 GLY B C 1
ATOM 3030 O O . GLY B 1 97 ? -23.689 6.092 -51.342 1.00 55.48 90 GLY B O 1
ATOM 3031 N N . LYS B 1 98 ? -21.699 5.128 -51.776 1.00 55.24 91 LYS B N 1
ATOM 3032 C CA . LYS B 1 98 ? -21.977 4.879 -53.189 1.00 60.56 91 LYS B CA 1
ATOM 3033 C C . LYS B 1 98 ? -22.281 3.403 -53.476 1.00 62.77 91 LYS B C 1
ATOM 3034 O O . LYS B 1 98 ? -21.441 2.523 -53.226 1.00 50.27 91 LYS B O 1
ATOM 3040 N N . ASN B 1 99 ? -23.491 3.161 -53.991 1.00 65.52 92 ASN B N 1
ATOM 3041 C CA . ASN B 1 99 ? -23.951 1.843 -54.446 1.00 66.04 92 ASN B CA 1
ATOM 3042 C C . ASN B 1 99 ? -24.435 0.906 -53.332 1.00 62.60 92 ASN B C 1
ATOM 3043 O O . ASN B 1 99 ? -24.436 -0.315 -53.512 1.00 56.86 92 ASN B O 1
ATOM 3048 N N . LEU B 1 100 ? -24.866 1.469 -52.203 1.00 62.98 93 LEU B N 1
ATOM 3049 C CA . LEU B 1 100 ? -25.182 0.661 -51.020 1.00 59.36 93 LEU B CA 1
ATOM 3050 C C . LEU B 1 100 ? -26.474 -0.145 -51.139 1.00 57.31 93 LEU B C 1
ATOM 3051 O O . LEU B 1 100 ? -26.637 -1.146 -50.440 1.00 48.05 93 LEU B O 1
ATOM 3056 N N . LYS B 1 101 ? -27.372 0.272 -52.030 1.00 59.23 94 LYS B N 1
ATOM 3057 C CA . LYS B 1 101 ? -28.635 -0.439 -52.245 1.00 59.65 94 LYS B CA 1
ATOM 3058 C C . LYS B 1 101 ? -28.437 -1.818 -52.866 1.00 54.98 94 LYS B C 1
ATOM 3059 O O . LYS B 1 101 ? -29.277 -2.718 -52.721 1.00 53.31 94 LYS B O 1
ATOM 3065 N N . LYS B 1 102 ? -27.312 -1.968 -53.555 1.00 54.24 95 LYS B N 1
ATOM 3066 C CA . LYS B 1 102 ? -26.942 -3.215 -54.199 1.00 50.97 95 LYS B CA 1
ATOM 3067 C C . LYS B 1 102 ? -26.676 -4.341 -53.206 1.00 43.56 95 LYS B C 1
ATOM 3068 O O . LYS B 1 102 ? -26.687 -5.510 -53.587 1.00 41.32 95 LYS B O 1
ATOM 3074 N N . VAL B 1 103 ? -26.408 -3.994 -51.948 1.00 44.60 96 VAL B N 1
ATOM 3075 C CA . VAL B 1 103 ? -26.121 -5.015 -50.953 1.00 40.27 96 VAL B CA 1
ATOM 3076 C C . VAL B 1 103 ? -27.360 -5.877 -50.676 1.00 40.04 96 VAL B C 1
ATOM 3077 O O . VAL B 1 103 ? -27.301 -7.102 -50.826 1.00 36.27 96 VAL B O 1
ATOM 3081 N N . GLU B 1 104 ? -28.477 -5.244 -50.324 1.00 41.43 97 GLU B N 1
ATOM 3082 C CA . GLU B 1 104 ? -29.716 -5.986 -50.066 1.00 42.72 97 GLU B CA 1
ATOM 3083 C C . GLU B 1 104 ? -30.159 -6.756 -51.301 1.00 37.31 97 GLU B C 1
ATOM 3084 O O . GLU B 1 104 ? -30.590 -7.909 -51.210 1.00 35.62 97 GLU B O 1
ATOM 3090 N N . ALA B 1 105 ? -30.029 -6.126 -52.459 1.00 35.51 98 ALA B N 1
ATOM 3091 C CA . ALA B 1 105 ? -30.415 -6.773 -53.702 1.00 38.14 98 ALA B CA 1
ATOM 3092 C C . ALA B 1 105 ? -29.615 -8.050 -53.919 1.00 38.27 98 ALA B C 1
ATOM 3093 O O . ALA B 1 105 ? -30.175 -9.062 -54.333 1.00 36.03 98 ALA B O 1
ATOM 3095 N N . ALA B 1 106 ? -28.309 -8.006 -53.635 1.00 36.21 99 ALA B N 1
ATOM 3096 C CA . ALA B 1 106 ? -27.462 -9.187 -53.772 1.00 35.02 99 ALA B CA 1
ATOM 3097 C C . ALA B 1 106 ? -27.848 -10.263 -52.764 1.00 31.63 99 ALA B C 1
ATOM 3098 O O . ALA B 1 106 ? -27.821 -11.451 -53.079 1.00 34.44 99 ALA B O 1
ATOM 3100 N N . ALA B 1 107 ? -28.201 -9.841 -51.553 1.00 32.33 100 ALA B N 1
ATOM 3101 C CA . ALA B 1 107 ? -28.598 -10.769 -50.498 1.00 30.85 100 ALA B CA 1
ATOM 3102 C C . ALA B 1 107 ? -29.862 -11.515 -50.915 1.00 32.01 100 ALA B C 1
ATOM 3103 O O . ALA B 1 107 ? -29.984 -12.723 -50.716 1.00 33.09 100 ALA B O 1
ATOM 3105 N N . ILE B 1 108 ? -30.794 -10.782 -51.510 1.00 34.61 101 ILE B N 1
ATOM 3106 C CA . ILE B 1 108 ? -32.025 -11.395 -52.014 1.00 32.84 101 ILE B CA 1
ATOM 3107 C C . ILE B 1 108 ? -31.717 -12.446 -53.084 1.00 33.80 101 ILE B C 1
ATOM 3108 O O . ILE B 1 108 ? -32.182 -13.574 -52.995 1.00 34.20 101 ILE B O 1
ATOM 3113 N N . LYS B 1 109 ? -30.873 -12.111 -54.061 1.00 34.29 102 LYS B N 1
ATOM 3114 C CA . LYS B 1 109 ? -30.537 -13.080 -55.103 1.00 33.44 102 LYS B CA 1
ATOM 3115 C C . LYS B 1 109 ? -29.803 -14.297 -54.532 1.00 36.52 102 LYS B C 1
ATOM 3116 O O . LYS B 1 109 ? -30.068 -15.438 -54.916 1.00 37.49 102 LYS B O 1
ATOM 3122 N N . ALA B 1 110 ? -28.913 -14.054 -53.576 1.00 34.04 103 ALA B N 1
ATOM 3123 C CA . ALA B 1 110 ? -28.058 -15.112 -53.052 1.00 32.96 103 ALA B CA 1
ATOM 3124 C C . ALA B 1 110 ? -28.862 -16.145 -52.278 1.00 33.09 103 ALA B C 1
ATOM 3125 O O . ALA B 1 110 ? -28.488 -17.313 -52.200 1.00 34.36 103 ALA B O 1
ATOM 3127 N N . THR B 1 111 ? -29.976 -15.701 -51.713 1.00 34.08 104 THR B N 1
ATOM 3128 C CA . THR B 1 111 ? -30.806 -16.561 -50.887 1.00 30.91 104 THR B CA 1
ATOM 3129 C C . THR B 1 111 ? -32.120 -16.927 -51.576 1.00 35.17 104 THR B C 1
ATOM 3130 O O . THR B 1 111 ? -33.008 -17.500 -50.942 1.00 40.68 104 THR B O 1
ATOM 3134 N N . ALA B 1 112 ? -32.243 -16.589 -52.857 1.00 36.93 105 ALA B N 1
ATOM 3135 C CA . ALA B 1 112 ? -33.514 -16.796 -53.562 1.00 40.03 105 ALA B CA 1
ATOM 3136 C C . ALA B 1 112 ? -33.934 -18.263 -53.514 1.00 46.34 105 ALA B C 1
ATOM 3137 O O . ALA B 1 112 ? -35.094 -18.587 -53.237 1.00 48.11 105 ALA B O 1
ATOM 3139 N N . GLU B 1 113 ? -32.979 -19.146 -53.774 1.00 47.03 106 GLU B N 1
ATOM 3140 C CA . GLU B 1 113 ? -33.256 -20.570 -53.856 1.00 50.55 106 GLU B CA 1
ATOM 3141 C C . GLU B 1 113 ? -33.687 -21.139 -52.503 1.00 51.59 106 GLU B C 1
ATOM 3142 O O . GLU B 1 113 ? -34.594 -21.967 -52.430 1.00 54.89 106 GLU B O 1
ATOM 3148 N N . LYS B 1 114 ? -33.047 -20.683 -51.430 1.00 46.13 107 LYS B N 1
ATOM 3149 C CA . LYS B 1 114 ? -33.403 -21.135 -50.085 1.00 46.33 107 LYS B CA 1
ATOM 3150 C C . LYS B 1 114 ? -34.841 -20.774 -49.728 1.00 51.83 107 LYS B C 1
ATOM 3151 O O . LYS B 1 114 ? -35.575 -21.599 -49.186 1.00 54.49 107 LYS B O 1
ATOM 3157 N N . PHE B 1 115 ? -35.234 -19.535 -50.002 1.00 42.94 108 PHE B N 1
ATOM 3158 C CA . PHE B 1 115 ? -36.556 -19.070 -49.590 1.00 52.15 108 PHE B CA 1
ATOM 3159 C C . PHE B 1 115 ? -37.670 -19.626 -50.486 1.00 56.10 108 PHE B C 1
ATOM 3160 O O . PHE B 1 115 ? -38.807 -19.775 -50.035 1.00 54.64 108 PHE B O 1
ATOM 3168 N N . GLU B 1 116 ? -37.338 -19.946 -51.735 1.00 52.38 109 GLU B N 1
ATOM 3169 C CA . GLU B 1 116 ? -38.249 -20.703 -52.596 1.00 56.93 109 GLU B CA 1
ATOM 3170 C C . GLU B 1 116 ? -38.555 -22.075 -51.997 1.00 63.21 109 GLU B C 1
ATOM 3171 O O . GLU B 1 116 ? -39.710 -22.494 -51.937 1.00 65.65 109 GLU B O 1
ATOM 3177 N N . ARG B 1 117 ? -37.517 -22.772 -51.552 1.00 61.95 110 ARG B N 1
ATOM 3178 C CA . ARG B 1 117 ? -37.696 -24.076 -50.927 1.00 64.68 110 ARG B CA 1
ATOM 3179 C C . ARG B 1 117 ? -38.445 -23.981 -49.597 1.00 69.85 110 ARG B C 1
ATOM 3180 O O . ARG B 1 117 ? -39.186 -24.897 -49.239 1.00 71.01 110 ARG B O 1
ATOM 3188 N N . GLU B 1 118 ? -38.253 -22.884 -48.865 1.00 64.48 111 GLU B N 1
ATOM 3189 C CA . GLU B 1 118 ? -39.043 -22.630 -47.661 1.00 65.13 111 GLU B CA 1
ATOM 3190 C C . GLU B 1 118 ? -40.508 -22.347 -48.003 1.00 68.85 111 GLU B C 1
ATOM 3191 O O . GLU B 1 118 ? -41.406 -22.817 -47.306 1.00 71.44 111 GLU B O 1
ATOM 3197 N N . LYS B 1 119 ? -40.750 -21.563 -49.052 1.00 66.93 112 LYS B N 1
ATOM 3198 C CA . LYS B 1 119 ? -42.118 -21.260 -49.475 1.00 69.77 112 LYS B CA 1
ATOM 3199 C C . LYS B 1 119 ? -42.861 -22.511 -49.948 1.00 75.46 112 LYS B C 1
ATOM 3200 O O . LYS B 1 119 ? -44.063 -22.656 -49.711 1.00 77.13 112 LYS B O 1
ATOM 3206 N N . ALA B 1 120 ? -42.140 -23.403 -50.626 1.00 73.71 113 ALA B N 1
ATOM 3207 C CA . ALA B 1 120 ? -42.709 -24.662 -51.100 1.00 75.59 113 ALA B CA 1
ATOM 3208 C C . ALA B 1 120 ? -43.078 -25.585 -49.942 1.00 77.67 113 ALA B C 1
ATOM 3209 O O . ALA B 1 120 ? -44.040 -26.346 -50.025 1.00 80.60 113 ALA B O 1
ATOM 3211 N N . LYS B 1 121 ? -42.310 -25.517 -48.862 1.00 77.40 114 LYS B N 1
ATOM 3212 C CA . LYS B 1 121 ? -42.607 -26.300 -47.669 1.00 79.64 114 LYS B CA 1
ATOM 3213 C C . LYS B 1 121 ? -43.581 -25.569 -46.748 1.00 79.16 114 LYS B C 1
ATOM 3214 O O . LYS B 1 121 ? -43.793 -25.980 -45.608 1.00 75.88 114 LYS B O 1
ATOM 3220 N N . GLY B 1 122 ? -44.158 -24.478 -47.246 1.00 77.79 115 GLY B N 1
ATOM 3221 C CA . GLY B 1 122 ? -45.224 -23.786 -46.542 1.00 79.32 115 GLY B CA 1
ATOM 3222 C C . GLY B 1 122 ? -44.848 -22.874 -45.387 1.00 80.31 115 GLY B C 1
ATOM 3223 O O . GLY B 1 122 ? -45.676 -22.607 -44.517 1.00 78.87 115 GLY B O 1
ATOM 3224 N N . LEU B 1 123 ? -43.607 -22.401 -45.354 1.00 77.03 116 LEU B N 1
ATOM 3225 C CA . LEU B 1 123 ? -43.206 -21.471 -44.305 1.00 74.26 116 LEU B CA 1
ATOM 3226 C C . LEU B 1 123 ? -43.575 -20.055 -44.720 1.00 68.67 116 LEU B C 1
ATOM 3227 O O . LEU B 1 123 ? -43.671 -19.756 -45.907 1.00 66.58 116 LEU B O 1
ATOM 3232 N N . LYS B 1 124 ? -43.807 -19.189 -43.741 1.00 66.89 117 LYS B N 1
ATOM 3233 C CA . LYS B 1 124 ? -44.128 -17.799 -44.036 1.00 65.76 117 LYS B CA 1
ATOM 3234 C C . LYS B 1 124 ? -42.873 -17.062 -44.477 1.00 63.69 117 LYS B C 1
ATOM 3235 O O . LYS B 1 124 ? -41.765 -17.446 -44.102 1.00 59.34 117 LYS B O 1
ATOM 3241 N N . PRO B 1 125 ? -43.043 -16.001 -45.279 1.00 61.62 118 PRO B N 1
ATOM 3242 C CA . PRO B 1 125 ? -41.891 -15.172 -45.644 1.00 58.76 118 PRO B CA 1
ATOM 3243 C C . PRO B 1 125 ? -41.321 -14.478 -44.414 1.00 56.42 118 PRO B C 1
ATOM 3244 O O . PRO B 1 125 ? -42.024 -14.296 -43.421 1.00 50.23 118 PRO B O 1
ATOM 3248 N N . ARG B 1 126 ? -40.043 -14.127 -44.470 1.00 49.89 119 ARG B N 1
ATOM 3249 C CA . ARG B 1 126 ? -39.388 -13.507 -43.329 1.00 47.89 119 ARG B CA 1
ATOM 3250 C C . ARG B 1 126 ? -38.160 -12.733 -43.784 1.00 50.87 119 ARG B C 1
ATOM 3251 O O . ARG B 1 126 ? -37.666 -12.941 -44.890 1.00 49.14 119 ARG B O 1
ATOM 3259 N N . ALA B 1 127 ? -37.696 -11.815 -42.945 1.00 46.38 120 ALA B N 1
ATOM 3260 C CA . ALA B 1 127 ? -36.485 -11.052 -43.244 1.00 46.89 120 ALA B CA 1
ATOM 3261 C C . ALA B 1 127 ? -35.275 -11.974 -43.411 1.00 43.90 120 ALA B C 1
ATOM 3262 O O . ALA B 1 127 ? -35.143 -12.983 -42.709 1.00 43.63 120 ALA B O 1
ATOM 3264 N N . ILE B 1 128 ? -34.401 -11.619 -44.349 1.00 35.49 121 ILE B N 1
ATOM 3265 C CA . ILE B 1 128 ? -33.133 -12.309 -44.538 1.00 38.84 121 ILE B CA 1
ATOM 3266 C C . ILE B 1 128 ? -32.183 -11.935 -43.400 1.00 34.23 121 ILE B C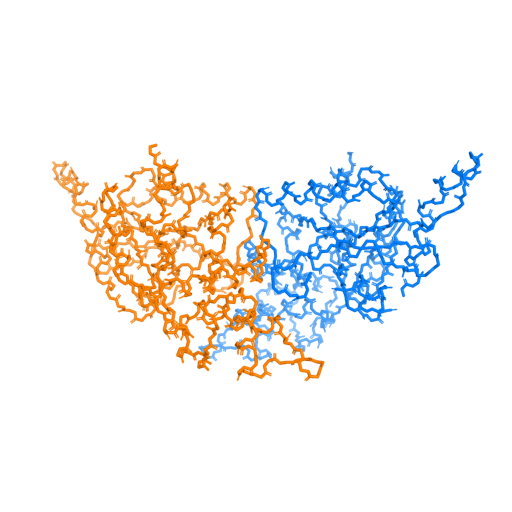 1
ATOM 3267 O O . ILE B 1 128 ? -32.084 -10.772 -43.021 1.00 36.67 121 ILE B O 1
ATOM 3272 N N . ARG B 1 129 ? -31.501 -12.923 -42.838 1.00 34.27 122 ARG B N 1
ATOM 3273 C CA . ARG B 1 129 ? -30.492 -12.615 -41.833 1.00 36.76 122 ARG B CA 1
ATOM 3274 C C . ARG B 1 129 ? -29.090 -12.699 -42.434 1.00 30.08 122 ARG B C 1
ATOM 3275 O O . ARG B 1 129 ? -28.752 -13.661 -43.119 1.00 30.01 122 ARG B O 1
ATOM 3283 N N . ALA B 1 130 ? -28.279 -11.685 -42.152 1.00 31.02 123 ALA B N 1
ATOM 3284 C CA . ALA B 1 130 ? -26.942 -11.566 -42.764 1.00 29.11 123 ALA B CA 1
ATOM 3285 C C . ALA B 1 130 ? -25.901 -11.137 -41.745 1.00 30.64 123 ALA B C 1
ATOM 3286 O O . ALA B 1 130 ? -26.239 -10.532 -40.729 1.00 33.14 123 ALA B O 1
ATOM 3288 N N . MET B 1 131 ? -24.637 -11.452 -42.016 1.00 31.29 124 MET B N 1
ATOM 3289 C CA . MET B 1 131 ? -23.534 -10.8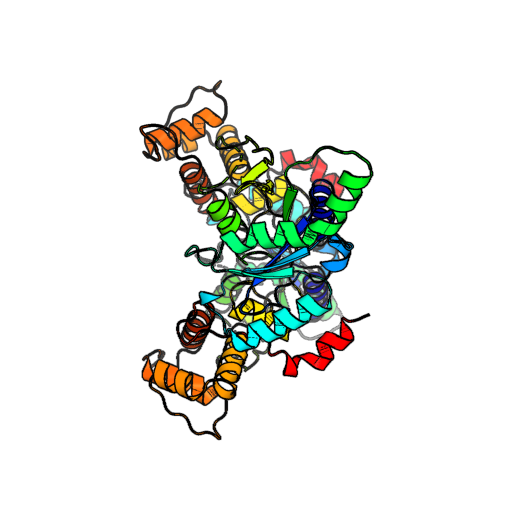46 -41.276 1.00 31.64 124 MET B CA 1
ATOM 3290 C C . MET B 1 131 ? -22.377 -10.558 -42.211 1.00 31.94 124 MET B C 1
ATOM 3291 O O . MET B 1 131 ? -22.279 -11.139 -43.294 1.00 31.28 124 MET B O 1
ATOM 3296 N N . ILE B 1 132 ? -21.483 -9.697 -41.743 1.00 29.10 125 ILE B N 1
ATOM 3297 C CA . ILE B 1 132 ? -20.289 -9.328 -42.490 1.00 29.94 125 ILE B CA 1
ATOM 3298 C C . ILE B 1 132 ? -19.073 -10.007 -41.878 1.00 30.95 125 ILE B C 1
ATOM 3299 O O . ILE B 1 132 ? -18.946 -10.029 -40.657 1.00 30.67 125 ILE B O 1
ATOM 3304 N N . VAL B 1 133 ? -18.187 -10.555 -42.716 1.00 29.37 126 VAL B N 1
ATOM 3305 C CA . VAL B 1 133 ? -16.947 -11.202 -42.248 1.00 26.28 126 VAL B CA 1
ATOM 3306 C C . VAL B 1 133 ? -15.784 -10.718 -43.097 1.00 28.61 126 VAL B C 1
ATOM 3307 O O . VAL B 1 133 ? -15.964 -10.481 -44.292 1.00 28.99 126 VAL B O 1
ATOM 3311 N N . GLY B 1 134 ? -14.587 -10.594 -42.524 1.00 27.22 127 GLY B N 1
ATOM 3312 C CA . GLY B 1 134 ? -13.454 -10.240 -43.359 1.00 25.73 127 GLY B CA 1
ATOM 3313 C C . GLY B 1 134 ? -12.246 -9.943 -42.505 1.00 30.09 127 GLY B C 1
ATOM 3314 O O . GLY B 1 134 ? -12.359 -9.936 -41.279 1.00 29.44 127 GLY B O 1
ATOM 3315 N N . ILE B 1 135 ? -11.111 -9.683 -43.148 1.00 28.37 128 ILE B N 1
ATOM 3316 C CA . ILE B 1 135 ? -9.892 -9.332 -42.417 1.00 27.86 128 ILE B CA 1
ATOM 3317 C C . ILE B 1 135 ? -9.984 -7.915 -41.859 1.00 28.93 128 ILE B C 1
ATOM 3318 O O . ILE B 1 135 ? -10.876 -7.150 -42.202 1.00 30.54 128 ILE B O 1
ATOM 3323 N N . PRO B 1 136 ? -9.056 -7.545 -40.957 1.00 31.50 129 PRO B N 1
ATOM 3324 C CA . PRO B 1 136 ? -9.146 -6.189 -40.403 1.00 32.31 129 PRO B CA 1
ATOM 3325 C C . PRO B 1 136 ? -8.889 -5.071 -41.430 1.00 32.08 129 PRO B C 1
ATOM 3326 O O . PRO B 1 136 ? -8.179 -5.292 -42.424 1.00 30.28 129 PRO B O 1
ATOM 3330 N N . ASN B 1 137 ? -9.489 -3.907 -41.181 1.00 30.75 130 ASN B N 1
ATOM 3331 C CA . ASN B 1 137 ? -9.286 -2.657 -41.920 1.00 30.71 130 ASN B CA 1
ATOM 3332 C C . ASN B 1 137 ? -9.863 -2.582 -43.338 1.00 36.78 130 ASN B C 1
ATOM 3333 O O . ASN B 1 137 ? -9.622 -1.621 -44.060 1.00 41.21 130 ASN B O 1
ATOM 3338 N N . VAL B 1 138 ? -10.688 -3.542 -43.715 1.00 34.63 131 VAL B N 1
ATOM 3339 C CA . VAL B 1 138 ? -11.266 -3.507 -45.061 1.00 31.55 131 VAL B CA 1
ATOM 3340 C C . VAL B 1 138 ? -12.552 -2.691 -45.117 1.00 33.00 131 VAL B C 1
ATOM 3341 O O . VAL B 1 138 ? -13.053 -2.400 -46.203 1.00 29.28 131 VAL B O 1
ATOM 3345 N N . GLY B 1 139 ? -13.068 -2.280 -43.959 1.00 34.03 132 GLY B N 1
ATOM 3346 C CA . GLY B 1 139 ? -14.223 -1.397 -43.926 1.00 32.02 132 GLY B CA 1
ATOM 3347 C C . GLY B 1 139 ? -15.505 -1.967 -43.330 1.00 33.18 132 GLY B C 1
ATOM 3348 O O . GLY B 1 139 ? -16.582 -1.448 -43.585 1.00 35.47 132 GLY B O 1
ATOM 3349 N N . LYS B 1 140 ? -15.389 -3.025 -42.535 1.00 33.27 133 LYS B N 1
ATOM 3350 C CA . LYS B 1 140 ? -16.579 -3.693 -41.993 1.00 32.60 133 LYS B CA 1
ATOM 3351 C C . LYS B 1 140 ? -17.427 -2.786 -41.098 1.00 38.76 133 LYS B C 1
ATOM 3352 O O . LYS B 1 140 ? -18.649 -2.688 -41.281 1.00 37.73 133 LYS B O 1
ATOM 3358 N N . SER B 1 141 ? -16.801 -2.131 -40.126 1.00 38.96 134 SER B N 1
ATOM 3359 C CA . SER B 1 141 ? -17.549 -1.275 -39.207 1.00 42.12 134 SER B CA 1
ATOM 3360 C C . SER B 1 141 ? -18.091 -0.047 -39.932 1.00 41.30 134 SER B C 1
ATOM 3361 O O . SER B 1 141 ? -19.183 0.420 -39.622 1.00 42.61 134 SER B O 1
ATOM 3364 N N . THR B 1 142 ? -17.340 0.463 -40.908 1.00 37.76 135 THR B N 1
ATOM 3365 C CA . THR B 1 142 ? -17.817 1.563 -41.747 1.00 36.94 135 THR B CA 1
ATOM 3366 C C . THR B 1 142 ? -19.099 1.188 -42.511 1.00 41.23 135 THR B C 1
ATOM 3367 O O . THR B 1 142 ? -20.072 1.948 -42.533 1.00 42.68 135 THR B O 1
ATOM 3371 N N . LEU B 1 143 ? -19.096 0.018 -43.140 1.00 37.57 136 LEU B N 1
ATOM 3372 C CA . LEU B 1 143 ? -20.255 -0.445 -43.893 1.00 35.45 136 LEU B CA 1
ATOM 3373 C C . LEU B 1 143 ? -21.459 -0.660 -42.977 1.00 38.05 136 LEU B C 1
ATOM 3374 O O . LEU B 1 143 ? -22.581 -0.263 -43.306 1.00 38.56 136 LEU B O 1
ATOM 3379 N N . ILE B 1 144 ? -21.222 -1.290 -41.830 1.00 37.45 137 ILE B N 1
ATOM 3380 C CA . ILE B 1 144 ? -22.310 -1.562 -40.890 1.00 38.59 137 ILE B CA 1
ATOM 3381 C C . ILE B 1 144 ? -22.955 -0.252 -40.449 1.00 44.66 137 ILE B C 1
ATOM 3382 O O . ILE B 1 144 ? -24.176 -0.101 -40.517 1.00 43.56 137 ILE B O 1
ATOM 3387 N N . ASN B 1 145 ? -22.134 0.713 -40.051 1.00 43.60 138 ASN B N 1
ATOM 3388 C CA . ASN B 1 145 ? -22.656 2.009 -39.635 1.00 49.78 138 ASN B CA 1
ATOM 3389 C C . ASN B 1 145 ? -23.401 2.714 -40.756 1.00 51.05 138 ASN B C 1
ATOM 3390 O O . ASN B 1 145 ? -24.443 3.323 -40.524 1.00 53.12 138 ASN B O 1
ATOM 3395 N N . LYS B 1 146 ? -22.870 2.638 -41.970 1.00 45.59 139 LYS B N 1
ATOM 3396 C CA . LYS B 1 146 ? -23.535 3.257 -43.110 1.00 46.72 139 LYS B CA 1
ATOM 3397 C C . LYS B 1 146 ? -24.903 2.620 -43.382 1.00 47.63 139 LYS B C 1
ATOM 3398 O O . LYS B 1 146 ? -25.884 3.323 -43.594 1.00 52.37 139 LYS B O 1
ATOM 3404 N N . LEU B 1 147 ? -24.960 1.292 -43.390 1.00 44.58 140 LEU B N 1
ATOM 3405 C CA . LEU B 1 147 ? -26.218 0.578 -43.617 1.00 46.43 140 LEU B CA 1
ATOM 3406 C C . LEU B 1 147 ? -27.216 0.814 -42.480 1.00 52.99 140 LEU B C 1
ATOM 3407 O O . LEU B 1 147 ? -28.429 0.856 -42.700 1.00 56.21 140 LEU B O 1
ATOM 3412 N N . ALA B 1 148 ? -26.697 0.973 -41.269 1.00 52.02 141 ALA B N 1
ATOM 3413 C CA . ALA B 1 148 ? -27.525 1.257 -40.098 1.00 59.67 141 ALA B CA 1
ATOM 3414 C C . ALA B 1 148 ? -27.997 2.710 -40.058 1.00 65.28 141 ALA B C 1
ATOM 3415 O O . ALA B 1 148 ? -28.972 3.036 -39.381 1.00 70.23 141 ALA B O 1
ATOM 3417 N N . LYS B 1 149 ? -27.292 3.578 -40.778 1.00 65.95 142 LYS B N 1
ATOM 3418 C CA . LYS B 1 149 ? -27.569 5.012 -40.771 1.00 69.22 142 LYS B CA 1
ATOM 3419 C C . LYS B 1 149 ? -27.363 5.616 -39.378 1.00 77.19 142 LYS B C 1
ATOM 3420 O O . LYS B 1 149 ? -28.109 6.503 -38.957 1.00 79.15 142 LYS B O 1
ATOM 3426 N N . ARG B 1 150 ? -26.342 5.127 -38.674 1.00 74.33 143 ARG B N 1
ATOM 3427 C CA . ARG B 1 150 ? -25.994 5.612 -37.337 1.00 78.18 143 ARG B CA 1
ATOM 3428 C C . ARG B 1 150 ? -24.726 4.917 -36.843 1.00 74.50 143 ARG B C 1
ATOM 3429 O O . ARG B 1 150 ? -24.401 3.823 -37.299 1.00 71.06 143 ARG B O 1
ATOM 3437 N N . SER B 1 151 ? -24.019 5.540 -35.903 1.00 76.49 144 SER B N 1
ATOM 3438 C CA . SER B 1 151 ? -22.803 4.942 -35.351 1.00 75.54 144 SER B CA 1
ATOM 3439 C C . SER B 1 151 ? -23.098 3.773 -34.411 1.00 77.75 144 SER B C 1
ATOM 3440 O O . SER B 1 151 ? -23.787 3.933 -33.402 1.00 79.59 144 SER B O 1
ATOM 3443 N N . ILE B 1 152 ? -22.575 2.598 -34.757 1.00 73.64 145 ILE B N 1
ATOM 3444 C CA . ILE B 1 152 ? -22.667 1.416 -33.899 1.00 75.55 145 ILE B CA 1
ATOM 3445 C C . ILE B 1 152 ? -21.407 1.252 -33.051 1.00 74.95 145 ILE B C 1
ATOM 3446 O O . ILE B 1 152 ? -21.479 1.142 -31.825 1.00 77.13 145 ILE B O 1
ATOM 3451 N N . GLY B 1 156 ? -21.364 -1.659 -24.628 1.00 97.13 149 GLY B N 1
ATOM 3452 C CA . GLY B 1 156 ? -21.755 -0.908 -23.450 1.00 90.54 149 GLY B CA 1
ATOM 3453 C C . GLY B 1 156 ? -20.944 0.363 -23.307 1.00 87.30 149 GLY B C 1
ATOM 3454 O O . GLY B 1 156 ? -19.723 0.345 -23.460 1.00 91.51 149 GLY B O 1
ATOM 3455 N N . ASN B 1 157 ? -21.621 1.471 -23.024 1.00 82.80 150 ASN B N 1
ATOM 3456 C CA . ASN B 1 157 ? -20.943 2.752 -22.902 1.00 81.46 150 ASN B CA 1
ATOM 3457 C C . ASN B 1 157 ? -20.271 2.880 -21.537 1.00 73.34 150 ASN B C 1
ATOM 3458 O O . ASN B 1 157 ? -19.171 3.424 -21.427 1.00 68.93 150 ASN B O 1
ATOM 3463 N N . LYS B 1 158 ? -20.925 2.360 -20.501 1.00 68.50 151 LYS B N 1
ATOM 3464 C CA . LYS B 1 158 ? -20.337 2.355 -19.165 1.00 62.26 151 LYS B CA 1
ATOM 3465 C C . LYS B 1 158 ? -19.122 1.441 -19.127 1.00 55.82 151 LYS B C 1
ATOM 3466 O O . LYS B 1 158 ? -19.165 0.331 -19.660 1.00 50.43 151 LYS B O 1
ATOM 3472 N N . PRO B 1 159 ? -18.038 1.896 -18.479 1.00 51.49 152 PRO B N 1
ATOM 3473 C CA . PRO B 1 159 ? -16.889 0.998 -18.344 1.00 48.50 152 PRO B CA 1
ATOM 3474 C C . PRO B 1 159 ? -17.291 -0.299 -17.652 1.00 48.34 152 PRO B C 1
ATOM 3475 O O . PRO B 1 159 ? -18.025 -0.272 -16.662 1.00 47.06 152 PRO B O 1
ATOM 3479 N N . GLY B 1 160 ? -16.820 -1.418 -18.186 1.00 45.57 153 GLY B N 1
ATOM 3480 C CA . GLY B 1 160 ? -17.094 -2.728 -17.629 1.00 49.77 153 GLY B CA 1
ATOM 3481 C C . GLY B 1 160 ? -18.437 -3.307 -18.039 1.00 57.51 153 GLY B C 1
ATOM 3482 O O . GLY B 1 160 ? -18.771 -4.433 -17.671 1.00 58.33 153 GLY B O 1
ATOM 3483 N N . VAL B 1 161 ? -19.202 -2.542 -18.813 1.00 58.54 154 VAL B N 1
ATOM 3484 C CA . VAL B 1 161 ? -20.498 -3.004 -19.306 1.00 65.79 154 VAL B CA 1
ATOM 3485 C C . VAL B 1 161 ? -20.402 -3.471 -20.759 1.00 69.91 154 VAL B C 1
ATOM 3486 O O . VAL B 1 161 ? -19.978 -2.713 -21.629 1.00 67.15 154 VAL B O 1
ATOM 3490 N N . THR B 1 162 ? -20.795 -4.718 -21.011 1.00 74.26 155 THR B N 1
ATOM 3491 C CA . THR B 1 162 ? -20.643 -5.332 -22.335 1.00 81.35 155 THR B CA 1
ATOM 3492 C C . THR B 1 162 ? -21.893 -5.294 -23.226 1.00 82.01 155 THR B C 1
ATOM 3493 O O . THR B 1 162 ? -22.944 -5.835 -22.875 1.00 81.35 155 THR B O 1
ATOM 3497 N N . LYS B 1 163 ? -21.760 -4.636 -24.374 1.00 83.48 156 LYS B N 1
ATOM 3498 C CA . LYS B 1 163 ? -22.796 -4.600 -25.407 1.00 83.92 156 LYS B CA 1
ATOM 3499 C C . LYS B 1 163 ? -23.118 -5.995 -25.942 1.00 79.48 156 LYS B C 1
ATOM 3500 O O . LYS B 1 163 ? -22.215 -6.790 -26.203 1.00 77.43 156 LYS B O 1
ATOM 3506 N N . GLN B 1 164 ? -24.401 -6.291 -26.111 1.00 75.53 157 GLN B N 1
ATOM 3507 C CA . GLN B 1 164 ? -24.799 -7.546 -26.737 1.00 74.26 157 GLN B CA 1
ATOM 3508 C C . GLN B 1 164 ? -24.984 -7.351 -28.238 1.00 68.18 157 GLN B C 1
ATOM 3509 O O . GLN B 1 164 ? -25.447 -6.295 -28.675 1.00 64.94 157 GLN B O 1
ATOM 3515 N N . GLN B 1 165 ? -24.590 -8.354 -29.023 1.00 64.87 158 GLN B N 1
ATOM 3516 C CA . GLN B 1 165 ? -24.780 -8.312 -30.472 1.00 58.84 158 GLN B CA 1
ATOM 3517 C C . GLN B 1 165 ? -26.264 -8.178 -30.793 1.00 58.15 158 GLN B C 1
ATOM 3518 O O . GLN B 1 165 ? -27.088 -8.915 -30.252 1.00 59.50 158 GLN B O 1
ATOM 3524 N N . GLN B 1 166 ? -26.598 -7.248 -31.681 1.00 55.24 159 GLN B N 1
ATOM 3525 C CA . GLN B 1 166 ? -27.993 -6.996 -32.039 1.00 53.80 159 GLN B CA 1
ATOM 3526 C C . GLN B 1 166 ? -28.207 -7.063 -33.542 1.00 49.61 159 GLN B C 1
ATOM 3527 O O . GLN B 1 166 ? -27.258 -6.989 -34.315 1.00 47.02 159 GLN B O 1
ATOM 3533 N N . TRP B 1 167 ? -29.465 -7.186 -33.950 1.00 45.23 160 TRP B N 1
ATOM 3534 C CA . TRP B 1 167 ? -29.808 -7.115 -35.360 1.00 44.84 160 TRP B CA 1
ATOM 3535 C C . TRP B 1 167 ? -30.130 -5.691 -35.792 1.00 47.85 160 TRP B C 1
ATOM 3536 O O . TRP B 1 167 ? -30.759 -4.941 -35.055 1.00 53.03 160 TRP B O 1
ATOM 3547 N N . ILE B 1 168 ? -29.661 -5.323 -36.982 1.00 47.43 161 ILE B N 1
ATOM 3548 C CA . ILE B 1 168 ? -29.936 -4.021 -37.581 1.00 50.44 161 ILE B CA 1
ATOM 3549 C C . ILE B 1 168 ? -30.914 -4.186 -38.729 1.00 52.14 161 ILE B C 1
ATOM 3550 O O . ILE B 1 168 ? -30.673 -4.988 -39.634 1.00 48.48 161 ILE B O 1
ATOM 3555 N N . LYS B 1 169 ? -32.002 -3.424 -38.714 1.00 57.48 162 LYS B N 1
ATOM 3556 C CA . LYS B 1 169 ? -32.921 -3.449 -39.841 1.00 60.97 162 LYS B CA 1
ATOM 3557 C C . LYS B 1 169 ? -32.338 -2.648 -41.002 1.00 59.21 162 LYS B C 1
ATOM 3558 O O . LYS B 1 169 ? -32.077 -1.451 -40.879 1.00 57.17 162 LYS B O 1
ATOM 3564 N N . VAL B 1 170 ? -32.142 -3.318 -42.132 1.00 57.93 163 VAL B N 1
ATOM 3565 C CA . VAL B 1 170 ? -31.611 -2.676 -43.324 1.00 58.07 163 VAL B CA 1
ATOM 3566 C C . VAL B 1 170 ? -32.565 -2.877 -44.497 1.00 61.06 163 VAL B C 1
ATOM 3567 O O . VAL B 1 170 ? -32.929 -4.008 -44.820 1.00 59.87 163 VAL B O 1
ATOM 3571 N N . GLY B 1 171 ? -32.966 -1.780 -45.133 1.00 63.06 164 GLY B N 1
ATOM 3572 C CA . GLY B 1 171 ? -33.939 -1.829 -46.212 1.00 65.88 164 GLY B CA 1
ATOM 3573 C C . GLY B 1 171 ? -35.255 -2.468 -45.814 1.00 72.10 164 GLY B C 1
ATOM 3574 O O . GLY B 1 171 ? -35.771 -2.212 -44.725 1.00 76.42 164 GLY B O 1
ATOM 3575 N N . ASN B 1 172 ? -35.796 -3.314 -46.686 1.00 73.16 165 ASN B N 1
ATOM 3576 C CA . ASN B 1 172 ? -37.102 -3.913 -46.439 1.00 73.40 165 ASN B CA 1
ATOM 3577 C C . ASN B 1 172 ? -37.023 -5.348 -45.946 1.00 70.82 165 ASN B C 1
ATOM 3578 O O . ASN B 1 172 ? -37.795 -5.763 -45.084 1.00 71.44 165 ASN B O 1
ATOM 3583 N N . ALA B 1 173 ? -36.065 -6.094 -46.476 1.00 65.17 166 ALA B N 1
ATOM 3584 C CA . ALA B 1 173 ? -36.050 -7.541 -46.309 1.00 61.66 166 ALA B CA 1
ATOM 3585 C C . ALA B 1 173 ? -34.868 -8.037 -45.493 1.00 53.01 166 ALA B C 1
ATOM 3586 O O . ALA B 1 173 ? -34.712 -9.246 -45.317 1.00 46.65 166 ALA B O 1
ATOM 3588 N N . LEU B 1 174 ? -34.035 -7.118 -45.008 1.00 53.14 167 LEU B N 1
ATOM 3589 C CA . LEU B 1 174 ? -32.726 -7.501 -44.469 1.00 46.10 167 LEU B CA 1
ATOM 3590 C C . LEU B 1 174 ? -32.512 -7.207 -42.987 1.00 45.07 167 LEU B C 1
ATOM 3591 O O . LEU B 1 174 ? -32.715 -6.088 -42.522 1.00 49.28 167 LEU B O 1
ATOM 3596 N N . GLN B 1 175 ? -32.075 -8.226 -42.256 1.00 40.40 168 GLN B N 1
ATOM 3597 C CA . GLN B 1 175 ? -31.642 -8.054 -40.875 1.00 40.62 168 GLN B CA 1
ATOM 3598 C C . GLN B 1 175 ? -30.148 -8.347 -40.766 1.00 38.95 168 GLN B C 1
ATOM 3599 O O . GLN B 1 175 ? -29.715 -9.473 -41.001 1.00 37.55 168 GLN B O 1
ATOM 3605 N N . LEU B 1 176 ? -29.377 -7.341 -40.381 1.00 36.22 169 LEU B N 1
ATOM 3606 C CA . LEU B 1 176 ? -27.918 -7.449 -40.377 1.00 38.13 169 LEU B CA 1
ATOM 3607 C C . LEU B 1 176 ? -27.334 -7.450 -38.966 1.00 40.00 169 LEU B C 1
ATOM 3608 O O . LEU B 1 176 ? -27.581 -6.537 -38.183 1.00 42.01 169 LEU B O 1
ATOM 3613 N N . LEU B 1 177 ? -26.553 -8.477 -38.648 1.00 37.83 170 LEU B N 1
ATOM 3614 C CA . LEU B 1 177 ? -25.861 -8.531 -37.361 1.00 40.99 170 LEU B CA 1
ATOM 3615 C C . LEU B 1 177 ? -24.952 -7.308 -37.191 1.00 41.39 170 LEU B C 1
ATOM 3616 O O . LEU B 1 177 ? -24.173 -6.991 -38.086 1.00 39.10 170 LEU B O 1
ATOM 3621 N N . ASP B 1 178 ? -25.072 -6.595 -36.068 1.00 43.94 171 ASP B N 1
ATOM 3622 C CA . ASP B 1 178 ? -24.386 -5.299 -35.933 1.00 44.58 171 ASP B CA 1
ATOM 3623 C C . ASP B 1 178 ? -22.908 -5.459 -35.592 1.00 42.61 171 ASP B C 1
ATOM 3624 O O . ASP B 1 178 ? -22.187 -4.482 -35.410 1.00 42.18 171 ASP B O 1
ATOM 3629 N N . THR B 1 179 ? -22.470 -6.706 -35.522 1.00 40.38 172 THR B N 1
ATOM 3630 C CA . THR B 1 179 ? -21.085 -7.034 -35.191 1.00 40.21 172 THR B CA 1
ATOM 3631 C C . THR B 1 179 ? -20.442 -7.928 -36.261 1.00 37.31 172 THR B C 1
ATOM 3632 O O . THR B 1 179 ? -20.972 -8.989 -36.596 1.00 35.76 172 THR B O 1
ATOM 3636 N N . PRO B 1 180 ? -19.288 -7.504 -36.808 1.00 33.89 173 PRO B N 1
ATOM 3637 C CA . PRO B 1 180 ? -18.636 -8.314 -37.843 1.00 36.56 173 PRO B CA 1
ATOM 3638 C C . PRO B 1 180 ? -17.872 -9.517 -37.293 1.00 37.95 173 PRO B C 1
ATOM 3639 O O . PRO B 1 180 ? -17.564 -9.590 -36.101 1.00 37.74 173 PRO B O 1
ATOM 3643 N N . GLY B 1 181 ? -17.594 -10.470 -38.168 1.00 34.12 174 GLY B N 1
ATOM 3644 C CA . GLY B 1 181 ? -16.719 -11.574 -37.848 1.00 33.22 174 GLY B CA 1
ATOM 3645 C C . GLY B 1 181 ? -15.342 -11.172 -38.342 1.00 36.52 174 GLY B C 1
ATOM 3646 O O . GLY B 1 181 ? -15.166 -10.852 -39.517 1.00 34.05 174 GLY B O 1
ATOM 3647 N N . ILE B 1 182 ? -14.373 -11.136 -37.443 1.00 32.27 175 ILE B N 1
ATOM 3648 C CA . ILE B 1 182 ? -13.028 -10.709 -37.837 1.00 33.66 175 ILE B CA 1
ATOM 3649 C C . ILE B 1 182 ? -12.092 -11.901 -37.949 1.00 36.56 175 ILE B C 1
ATOM 3650 O O . ILE B 1 182 ? -11.954 -12.686 -37.007 1.00 38.24 175 ILE B O 1
ATOM 3655 N N . LEU B 1 183 ? -11.475 -12.061 -39.119 1.00 33.72 176 LEU B N 1
ATOM 3656 C CA . LEU B 1 183 ? -10.544 -13.153 -39.346 1.00 31.86 176 LEU B CA 1
ATOM 3657 C C . LEU B 1 183 ? -9.184 -12.579 -39.734 1.00 32.05 176 LEU B C 1
ATOM 3658 O O . LEU B 1 183 ? -9.061 -11.376 -40.001 1.00 30.17 176 LEU B O 1
ATOM 3663 N N . TRP B 1 184 ? -8.177 -13.432 -39.727 1.00 33.46 177 TRP B N 1
ATOM 3664 C CA . TRP B 1 184 ? -6.808 -12.973 -39.946 1.00 32.90 177 TRP B CA 1
ATOM 3665 C C . TRP B 1 184 ? -6.485 -12.886 -41.431 1.00 33.65 177 TRP B C 1
ATOM 3666 O O . TRP B 1 184 ? -7.062 -13.619 -42.238 1.00 33.45 177 TRP B O 1
ATOM 3677 N N . PRO B 1 185 ? -5.525 -12.010 -41.797 1.00 33.69 178 PRO B N 1
ATOM 3678 C CA . PRO B 1 185 ? -5.078 -11.937 -43.198 1.00 33.41 178 PRO B CA 1
ATOM 3679 C C . PRO B 1 185 ? -4.133 -13.079 -43.568 1.00 35.99 178 PRO B C 1
ATOM 3680 O O . PRO B 1 185 ? -3.685 -13.845 -42.693 1.00 33.98 178 PRO B O 1
ATOM 3684 N N . LYS B 1 186 ? -3.839 -13.196 -44.859 1.00 29.66 179 LYS B N 1
ATOM 3685 C CA . LYS B 1 186 ? -2.877 -14.153 -45.345 1.00 32.07 179 LYS B CA 1
ATOM 3686 C C . LYS B 1 186 ? -1.512 -13.748 -44.784 1.00 39.49 179 LYS B C 1
ATOM 3687 O O . LYS B 1 186 ? -1.146 -12.584 -44.838 1.00 40.83 179 LYS B O 1
ATOM 3693 N N . PHE B 1 187 ? -0.792 -14.703 -44.221 1.00 34.06 180 PHE B N 1
ATOM 3694 C CA . PHE B 1 187 ? 0.474 -14.413 -43.546 1.00 42.05 180 PHE B CA 1
ATOM 3695 C C . PHE B 1 187 ? 1.667 -14.965 -44.292 1.00 43.20 180 PHE B C 1
ATOM 3696 O O . PHE B 1 187 ? 2.775 -14.425 -44.227 1.00 44.58 180 PHE B O 1
ATOM 3704 N N . GLU B 1 188 ? 1.429 -16.056 -45.003 1.00 45.67 181 GLU B N 1
ATOM 3705 C CA . GLU B 1 188 ? 2.505 -16.947 -45.404 1.00 52.71 181 GLU B CA 1
ATOM 3706 C C . GLU B 1 188 ? 3.317 -16.483 -46.607 1.00 51.55 181 GLU B C 1
ATOM 3707 O O . GLU B 1 188 ? 4.447 -16.925 -46.783 1.00 50.88 181 GLU B O 1
ATOM 3713 N N . ASP B 1 189 ? 2.778 -15.566 -47.403 1.00 46.96 182 ASP B N 1
ATOM 3714 C CA . ASP B 1 189 ? 3.436 -15.196 -48.657 1.00 45.10 182 ASP B CA 1
ATOM 3715 C C . ASP B 1 189 ? 3.953 -13.759 -48.628 1.00 41.61 182 ASP B C 1
ATOM 3716 O O . ASP B 1 189 ? 3.223 -12.837 -48.272 1.00 38.61 182 ASP B O 1
ATOM 3721 N N . GLU B 1 190 ? 5.216 -13.579 -49.002 1.00 42.83 183 GLU B N 1
ATOM 3722 C CA . GLU B 1 190 ? 5.856 -12.277 -48.901 1.00 42.95 183 GLU B CA 1
ATOM 3723 C C . GLU B 1 190 ? 5.243 -11.256 -49.862 1.00 37.50 183 GLU B C 1
ATOM 3724 O O . GLU B 1 190 ? 5.114 -10.083 -49.516 1.00 35.41 183 GLU B O 1
ATOM 3730 N N . GLU B 1 191 ? 4.874 -11.680 -51.066 1.00 40.65 184 GLU B N 1
ATOM 3731 C CA . GLU B 1 191 ? 4.251 -10.717 -51.978 1.00 37.66 184 GLU B CA 1
ATOM 3732 C C . GLU B 1 191 ? 2.895 -10.267 -51.454 1.00 34.37 184 GLU B C 1
ATOM 3733 O O . GLU B 1 191 ? 2.578 -9.082 -51.488 1.00 32.41 184 GLU B O 1
ATOM 3739 N N . VAL B 1 192 ? 2.095 -11.204 -50.969 1.00 32.99 185 VAL B N 1
ATOM 3740 C CA . VAL B 1 192 ? 0.812 -10.829 -50.394 1.00 32.65 185 VAL B CA 1
ATOM 3741 C C . VAL B 1 192 ? 1.035 -9.857 -49.240 1.00 32.81 185 VAL B C 1
ATOM 3742 O O . VAL B 1 192 ? 0.308 -8.882 -49.070 1.00 28.65 185 VAL B O 1
ATOM 3746 N N . GLY B 1 193 ? 2.090 -10.099 -48.468 1.00 31.06 186 GLY B N 1
ATOM 3747 C CA . GLY B 1 193 ? 2.430 -9.197 -47.389 1.00 31.83 186 GLY B CA 1
ATOM 3748 C C . GLY B 1 193 ? 2.692 -7.779 -47.853 1.00 29.07 186 GLY B C 1
ATOM 3749 O O . GLY B 1 193 ? 2.259 -6.821 -47.212 1.00 28.82 186 GLY B O 1
ATOM 3750 N N . LYS B 1 194 ? 3.401 -7.647 -48.971 1.00 30.42 187 LYS B N 1
ATOM 3751 C CA . LYS B 1 194 ? 3.681 -6.326 -49.520 1.00 29.21 187 LYS B CA 1
ATOM 3752 C C . LYS B 1 194 ? 2.401 -5.654 -49.996 1.00 26.50 187 LYS B C 1
ATOM 3753 O O . LYS B 1 194 ? 2.216 -4.458 -49.793 1.00 27.66 187 LYS B O 1
ATOM 3759 N N . LYS B 1 195 ? 1.542 -6.433 -50.649 1.00 28.74 188 LYS B N 1
ATOM 3760 C CA . LYS B 1 195 ? 0.250 -5.928 -51.113 1.00 27.47 188 LYS B CA 1
ATOM 3761 C C . LYS B 1 195 ? -0.598 -5.427 -49.939 1.00 29.56 188 LYS B C 1
ATOM 3762 O O . LYS B 1 195 ? -1.186 -4.339 -50.007 1.00 27.55 188 LYS B O 1
ATOM 3768 N N . LEU B 1 196 ? -0.659 -6.220 -48.873 1.00 28.23 189 LEU B N 1
ATOM 3769 C CA . LEU B 1 196 ? -1.387 -5.814 -47.673 1.00 31.94 189 LEU B CA 1
ATOM 3770 C C . LEU B 1 196 ? -0.802 -4.557 -47.039 1.00 34.51 189 LEU B C 1
ATOM 3771 O O . LEU B 1 196 ? -1.546 -3.707 -46.562 1.00 35.47 189 LEU B O 1
ATOM 3776 N N . SER B 1 197 ? 0.524 -4.404 -47.068 1.00 31.62 190 SER B N 1
ATOM 3777 C CA . SER B 1 197 ? 1.119 -3.196 -46.520 1.00 30.22 190 SER B CA 1
ATOM 3778 C C . SER B 1 197 ? 0.863 -1.984 -47.421 1.00 32.44 190 SER B C 1
ATOM 3779 O O . SER B 1 197 ? 0.622 -0.875 -46.938 1.00 34.25 190 SER B O 1
ATOM 3782 N N . LEU B 1 198 ? 0.899 -2.184 -48.740 1.00 31.79 191 LEU B N 1
ATOM 3783 C CA . LEU B 1 198 ? 0.611 -1.089 -49.668 1.00 31.16 191 LEU B CA 1
ATOM 3784 C C . LEU B 1 198 ? -0.806 -0.527 -49.550 1.00 33.15 191 LEU B C 1
ATOM 3785 O O . LEU B 1 198 ? -1.051 0.628 -49.884 1.00 33.64 191 LEU B O 1
ATOM 3790 N N . THR B 1 199 ? -1.743 -1.349 -49.100 1.00 31.67 192 THR B N 1
ATOM 3791 C CA . THR B 1 199 ? -3.114 -0.896 -48.967 1.00 35.72 192 THR B CA 1
ATOM 3792 C C . THR B 1 199 ? -3.398 -0.406 -47.548 1.00 39.03 192 THR B C 1
ATOM 3793 O O . THR B 1 199 ? -4.461 0.158 -47.267 1.00 41.62 192 THR B O 1
ATOM 3797 N N . GLY B 1 200 ? -2.442 -0.634 -46.652 1.00 38.35 193 GLY B N 1
ATOM 3798 C CA . GLY B 1 200 ? -2.601 -0.259 -45.255 1.00 43.01 193 GLY B CA 1
ATOM 3799 C C . GLY B 1 200 ? -3.439 -1.223 -44.436 1.00 47.31 193 GLY B C 1
ATOM 3800 O O . GLY B 1 200 ? -3.824 -0.906 -43.308 1.00 48.32 193 GLY B O 1
ATOM 3801 N N . ALA B 1 201 ? -3.712 -2.404 -44.983 1.00 44.11 194 ALA B N 1
ATOM 3802 C CA . ALA B 1 201 ? -4.463 -3.417 -44.243 1.00 44.33 194 ALA B CA 1
ATOM 3803 C C . ALA B 1 201 ? -3.648 -3.939 -43.068 1.00 51.39 194 ALA B C 1
ATOM 3804 O O . ALA B 1 201 ? -4.190 -4.189 -41.986 1.00 46.72 194 ALA B O 1
ATOM 3806 N N . ILE B 1 202 ? -2.344 -4.089 -43.291 1.00 44.78 195 ILE B N 1
ATOM 3807 C CA . ILE B 1 202 ? -1.380 -4.393 -42.237 1.00 54.01 195 ILE B CA 1
ATOM 3808 C C . ILE B 1 202 ? -0.328 -3.284 -42.182 1.00 61.50 195 ILE B C 1
ATOM 3809 O O . ILE B 1 202 ? 0.512 -3.159 -43.071 1.00 59.70 195 ILE B O 1
ATOM 3814 N N . LYS B 1 203 ? -0.397 -2.454 -41.151 1.00 69.50 196 LYS B N 1
ATOM 3815 C CA . LYS B 1 203 ? 0.616 -1.429 -40.930 1.00 74.50 196 LYS B CA 1
ATOM 3816 C C . LYS B 1 203 ? 1.619 -1.966 -39.924 1.00 84.96 196 LYS B C 1
ATOM 3817 O O . LYS B 1 203 ? 2.097 -1.243 -39.047 1.00 88.23 196 LYS B O 1
ATOM 3823 N N . ASP B 1 204 ? 1.924 -3.253 -40.061 1.00 84.97 197 ASP B N 1
ATOM 3824 C CA . ASP B 1 204 ? 2.742 -3.954 -39.087 1.00 91.06 197 ASP B CA 1
ATOM 3825 C C . ASP B 1 204 ? 4.104 -4.340 -39.647 1.00 98.53 197 ASP B C 1
ATOM 3826 O O . ASP B 1 204 ? 4.383 -4.142 -40.830 1.00 98.13 197 ASP B O 1
ATOM 3831 N N . SER B 1 205 ? 4.943 -4.899 -38.781 1.00 100.59 198 SER B N 1
ATOM 3832 C CA . SER B 1 205 ? 6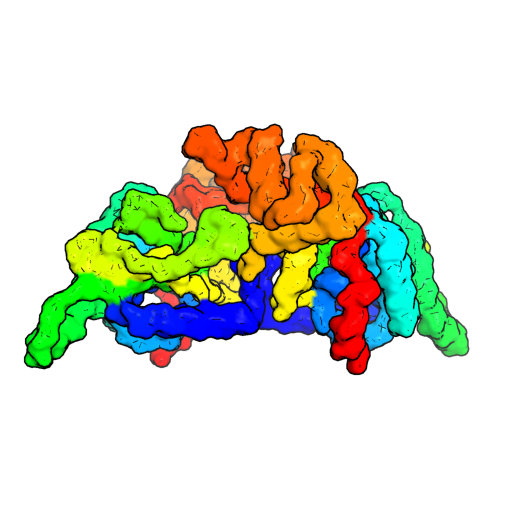.337 -5.167 -39.111 1.00 108.53 198 SER B CA 1
ATOM 3833 C C . SER B 1 205 ? 6.516 -6.478 -39.880 1.00 109.38 198 SER B C 1
ATOM 3834 O O . SER B 1 205 ? 5.574 -7.002 -40.479 1.00 106.81 198 SER B O 1
ATOM 3837 N N . ILE B 1 206 ? 7.748 -6.984 -39.851 1.00 111.88 199 ILE B N 1
ATOM 3838 C CA . ILE B 1 206 ? 8.128 -8.277 -40.425 1.00 112.10 199 ILE B CA 1
ATOM 3839 C C . ILE B 1 206 ? 7.864 -8.292 -41.937 1.00 105.79 199 ILE B C 1
ATOM 3840 O O . ILE B 1 206 ? 7.666 -9.333 -42.564 1.00 105.07 199 ILE B O 1
ATOM 3845 N N . VAL B 1 207 ? 7.900 -7.100 -42.516 1.00 100.00 200 VAL B N 1
ATOM 3846 C CA . VAL B 1 207 ? 7.924 -6.917 -43.958 1.00 90.40 200 VAL B CA 1
ATOM 3847 C C . VAL B 1 207 ? 8.529 -5.533 -44.115 1.00 78.42 200 VAL B C 1
ATOM 3848 O O . VAL B 1 207 ? 7.886 -4.521 -43.826 1.00 76.33 200 VAL B O 1
ATOM 3852 N N . HIS B 1 208 ? 9.779 -5.506 -44.559 1.00 71.03 201 HIS B N 1
ATOM 3853 C CA . HIS B 1 208 ? 10.590 -4.297 -44.519 1.00 60.12 201 HIS B CA 1
ATOM 3854 C C . HIS B 1 208 ? 9.982 -3.178 -45.356 1.00 50.73 201 HIS B C 1
ATOM 3855 O O . HIS B 1 208 ? 9.656 -3.379 -46.525 1.00 48.18 201 HIS B O 1
ATOM 3862 N N . LEU B 1 209 ? 9.822 -2.000 -44.761 1.00 39.78 202 LEU B N 1
ATOM 3863 C CA . LEU B 1 209 ? 9.156 -0.915 -45.460 1.00 41.46 202 LEU B CA 1
ATOM 3864 C C . LEU B 1 209 ? 9.852 -0.524 -46.763 1.00 41.08 202 LEU B C 1
ATOM 3865 O O . LEU B 1 209 ? 9.186 -0.190 -47.746 1.00 37.43 202 LEU B O 1
ATOM 3870 N N . ASP B 1 210 ? 11.180 -0.530 -46.769 1.00 41.32 203 ASP B N 1
ATOM 3871 C CA . ASP B 1 210 ? 11.901 -0.193 -48.000 1.00 39.46 203 ASP B CA 1
ATOM 3872 C C . ASP B 1 210 ? 11.493 -1.142 -49.130 1.00 35.85 203 ASP B C 1
ATOM 3873 O O . ASP B 1 210 ? 11.283 -0.714 -50.273 1.00 35.15 203 ASP B O 1
ATOM 3878 N N . GLU B 1 211 ? 11.361 -2.427 -48.816 1.00 37.07 204 GLU B N 1
ATOM 3879 C CA . GLU B 1 211 ? 10.945 -3.406 -49.814 1.00 36.31 204 GLU B CA 1
ATOM 3880 C C . GLU B 1 211 ? 9.476 -3.226 -50.244 1.00 34.69 204 GLU B C 1
ATOM 3881 O O . GLU B 1 211 ? 9.122 -3.526 -51.393 1.00 32.60 204 GLU B O 1
ATOM 3887 N N . VAL B 1 212 ? 8.627 -2.762 -49.325 1.00 36.35 205 VAL B N 1
ATOM 3888 C CA . VAL B 1 212 ? 7.248 -2.421 -49.673 1.00 33.53 205 VAL B CA 1
ATOM 3889 C C . VAL B 1 212 ? 7.225 -1.268 -50.666 1.00 34.75 205 VAL B C 1
ATOM 3890 O O . VAL B 1 212 ? 6.487 -1.309 -51.655 1.00 31.68 205 VAL B O 1
ATOM 3894 N N . ALA B 1 213 ? 8.050 -0.250 -50.413 1.00 30.76 206 ALA B N 1
ATOM 3895 C CA . ALA B 1 213 ? 8.129 0.906 -51.296 1.00 32.58 206 ALA B CA 1
ATOM 3896 C C . ALA B 1 213 ? 8.733 0.534 -52.651 1.00 30.70 206 ALA B C 1
ATOM 3897 O O . ALA B 1 213 ? 8.284 1.051 -53.680 1.00 28.72 206 ALA B O 1
ATOM 3899 N N . ILE B 1 214 ? 9.729 -0.352 -52.657 1.00 32.03 207 ILE B N 1
ATOM 3900 C CA . ILE B 1 214 ? 10.295 -0.829 -53.929 1.00 30.11 207 ILE B CA 1
ATOM 3901 C C . ILE B 1 214 ? 9.236 -1.567 -54.736 1.00 30.20 207 ILE B C 1
ATOM 3902 O O . ILE B 1 214 ? 9.102 -1.349 -55.955 1.00 28.31 207 ILE B O 1
ATOM 3907 N N . TYR B 1 215 ? 8.486 -2.435 -54.055 1.00 28.58 208 TYR B N 1
ATOM 3908 C CA . TYR B 1 215 ? 7.388 -3.161 -54.683 1.00 30.01 208 TYR B CA 1
ATOM 3909 C C . TYR B 1 215 ? 6.356 -2.197 -55.257 1.00 28.84 208 TYR B C 1
ATOM 3910 O O . TYR B 1 215 ? 5.893 -2.387 -56.391 1.00 26.97 208 TYR B O 1
ATOM 3919 N N . GLY B 1 216 ? 6.017 -1.158 -54.496 1.00 27.73 209 GLY B N 1
ATOM 3920 C CA . GLY B 1 216 ? 5.054 -0.175 -54.964 1.00 29.15 209 GLY B CA 1
ATOM 3921 C C . GLY B 1 216 ? 5.556 0.612 -56.167 1.00 29.25 209 GLY B C 1
ATOM 3922 O O . GLY B 1 216 ? 4.819 0.794 -57.142 1.00 25.17 209 GLY B O 1
ATOM 3923 N N . LEU B 1 217 ? 6.807 1.071 -56.112 1.00 26.95 210 LEU B N 1
ATOM 3924 C CA . LEU B 1 217 ? 7.386 1.793 -57.248 1.00 26.88 210 LEU B CA 1
ATOM 3925 C C . LEU B 1 217 ? 7.419 0.925 -58.491 1.00 27.23 210 LEU B C 1
ATOM 3926 O O . LEU B 1 217 ? 7.042 1.368 -59.576 1.00 27.48 210 LEU B O 1
ATOM 3931 N N . ASN B 1 218 ? 7.879 -0.316 -58.344 1.00 24.27 211 ASN B N 1
ATOM 3932 C CA . ASN B 1 218 ? 7.930 -1.213 -59.497 1.00 27.22 211 ASN B CA 1
ATOM 3933 C C . ASN B 1 218 ? 6.559 -1.473 -60.078 1.00 29.85 211 ASN B C 1
ATOM 3934 O O . ASN B 1 218 ? 6.422 -1.534 -61.299 1.00 28.40 211 ASN B O 1
ATOM 3939 N N . PHE B 1 219 ? 5.549 -1.617 -59.214 1.00 27.00 212 PHE B N 1
ATOM 3940 C CA . PHE B 1 219 ? 4.173 -1.735 -59.687 1.00 27.36 212 PHE B CA 1
ATOM 3941 C C . PHE B 1 219 ? 3.794 -0.535 -60.547 1.00 29.36 212 PHE B C 1
ATOM 3942 O O . PHE B 1 219 ? 3.181 -0.698 -61.596 1.00 27.71 212 PHE B O 1
ATOM 3950 N N . LEU B 1 220 ? 4.111 0.666 -60.066 1.00 24.93 213 LEU B N 1
ATOM 3951 C CA . LEU B 1 220 ? 3.709 1.882 -60.775 1.00 26.54 213 LEU B CA 1
ATOM 3952 C C . LEU B 1 220 ? 4.528 2.040 -62.069 1.00 28.38 213 LEU B C 1
ATOM 3953 O O . LEU B 1 220 ? 3.992 2.462 -63.102 1.00 30.62 213 LEU B O 1
ATOM 3958 N N . ILE B 1 221 ? 5.815 1.705 -62.007 1.00 27.34 214 ILE B N 1
ATOM 3959 C CA . ILE B 1 221 ? 6.654 1.770 -63.200 1.00 27.23 214 ILE B CA 1
ATOM 3960 C C . ILE B 1 221 ? 6.096 0.866 -64.294 1.00 33.16 214 ILE B C 1
ATOM 3961 O O . ILE B 1 221 ? 6.077 1.245 -65.471 1.00 33.44 214 ILE B O 1
ATOM 3966 N N . GLN B 1 222 ? 5.666 -0.333 -63.913 1.00 28.37 215 GLN B N 1
ATOM 3967 C CA . GLN B 1 222 ? 5.100 -1.287 -64.873 1.00 34.99 215 GLN B CA 1
ATOM 3968 C C . GLN B 1 222 ? 3.682 -0.953 -65.330 1.00 35.59 215 GLN B C 1
ATOM 3969 O O . GLN B 1 222 ? 3.313 -1.236 -66.473 1.00 39.84 215 GLN B O 1
ATOM 3975 N N . ASN B 1 223 ? 2.875 -0.372 -64.454 1.00 32.59 216 ASN B N 1
ATOM 3976 C CA . ASN B 1 223 ? 1.457 -0.221 -64.776 1.00 33.57 216 ASN B CA 1
ATOM 3977 C C . ASN B 1 223 ? 0.936 1.190 -65.047 1.00 38.36 216 ASN B C 1
ATOM 3978 O O . ASN B 1 223 ? -0.149 1.339 -65.623 1.00 36.25 216 ASN B O 1
ATOM 3983 N N . ASP B 1 224 ? 1.666 2.217 -64.622 1.00 31.83 217 ASP B N 1
ATOM 3984 C CA . ASP B 1 224 ? 1.177 3.590 -64.763 1.00 30.87 217 ASP B CA 1
ATOM 3985 C C . ASP B 1 224 ? 2.336 4.579 -64.691 1.00 33.97 217 ASP B C 1
ATOM 3986 O O . ASP B 1 224 ? 2.300 5.551 -63.944 1.00 34.28 217 ASP B O 1
ATOM 3991 N N . LEU B 1 225 ? 3.361 4.318 -65.494 1.00 32.97 218 LEU B N 1
ATOM 3992 C CA . LEU B 1 225 ? 4.606 5.080 -65.463 1.00 32.87 218 LEU B CA 1
ATOM 3993 C C . LEU B 1 225 ? 4.389 6.589 -65.658 1.00 36.38 218 LEU B C 1
ATOM 3994 O O . LEU B 1 225 ? 4.963 7.399 -64.938 1.00 32.34 218 LEU B O 1
ATOM 3999 N N . ALA B 1 226 ? 3.547 6.964 -66.621 1.00 35.94 219 ALA B N 1
ATOM 4000 C CA . ALA B 1 226 ? 3.307 8.380 -66.902 1.00 36.59 219 ALA B CA 1
ATOM 4001 C C . ALA B 1 226 ? 2.772 9.109 -65.680 1.00 38.29 219 ALA B C 1
ATOM 4002 O O . ALA B 1 226 ? 3.244 10.189 -65.338 1.00 37.83 219 ALA B O 1
ATOM 4004 N N . ARG B 1 227 ? 1.783 8.505 -65.028 1.00 35.06 220 ARG B N 1
ATOM 4005 C CA . ARG B 1 227 ? 1.178 9.096 -63.843 1.00 38.67 220 ARG B CA 1
ATOM 4006 C C . ARG B 1 227 ? 2.168 9.181 -62.682 1.00 36.22 220 ARG B C 1
ATOM 4007 O O . ARG B 1 227 ? 2.180 10.159 -61.936 1.00 37.26 220 ARG B O 1
ATOM 4015 N N . LEU B 1 228 ? 3.002 8.158 -62.518 1.00 33.98 221 LEU B N 1
ATOM 4016 C CA . LEU B 1 228 ? 4.020 8.198 -61.478 1.00 32.92 221 LEU B CA 1
ATOM 4017 C C . LEU B 1 228 ? 4.945 9.396 -61.695 1.00 33.94 221 LEU B C 1
ATOM 4018 O O . LEU B 1 228 ? 5.267 10.133 -60.761 1.00 35.11 221 LEU B O 1
ATOM 4023 N N . LYS B 1 229 ? 5.376 9.561 -62.941 1.00 35.27 222 LYS B N 1
ATOM 4024 C CA . LYS B 1 229 ? 6.237 10.673 -63.328 1.00 37.09 222 LYS B CA 1
ATOM 4025 C C . LYS B 1 229 ? 5.567 12.034 -63.130 1.00 37.08 222 LYS B C 1
ATOM 4026 O O . LYS B 1 229 ? 6.158 12.943 -62.544 1.00 36.97 222 LYS B O 1
ATOM 4032 N N . SER B 1 230 ? 4.350 12.168 -63.649 1.00 40.09 223 SER B N 1
ATOM 4033 C CA . SER B 1 230 ? 3.602 13.423 -63.538 1.00 42.59 223 SER B CA 1
ATOM 4034 C C . SER B 1 230 ? 3.277 13.785 -62.089 1.00 42.37 223 SER B C 1
ATOM 4035 O O . SER B 1 230 ? 3.303 14.955 -61.713 1.00 42.31 223 SER B O 1
ATOM 4038 N N . HIS B 1 231 ? 2.960 12.790 -61.269 1.00 39.15 224 HIS B N 1
ATOM 4039 C CA . HIS B 1 231 ? 2.667 13.066 -59.870 1.00 40.96 224 HIS B CA 1
ATOM 4040 C C . HIS B 1 231 ? 3.798 13.724 -59.103 1.00 44.57 224 HIS B C 1
ATOM 4041 O O . HIS B 1 231 ? 3.583 14.724 -58.411 1.00 44.27 224 HIS B O 1
ATOM 4048 N N . TYR B 1 232 ? 4.998 13.150 -59.197 1.00 41.82 225 TYR B N 1
ATOM 4049 C CA . TYR B 1 232 ? 6.148 13.682 -58.477 1.00 40.60 225 TYR B CA 1
ATOM 4050 C C . TYR B 1 232 ? 6.943 14.670 -59.326 1.00 42.42 225 TYR B C 1
ATOM 4051 O O . TYR B 1 232 ? 7.913 15.265 -58.845 1.00 44.05 225 TYR B O 1
ATOM 4060 N N . ASN B 1 233 ? 6.521 14.835 -60.574 1.00 37.16 226 ASN B N 1
ATOM 4061 C CA . ASN B 1 233 ? 7.149 15.757 -61.504 1.00 45.45 226 ASN B CA 1
ATOM 4062 C C . ASN B 1 233 ? 8.621 15.403 -61.692 1.00 43.77 226 ASN B C 1
ATOM 4063 O O . ASN B 1 233 ? 9.515 16.222 -61.459 1.00 43.31 226 ASN B O 1
ATOM 4068 N N . ILE B 1 234 ? 8.854 14.162 -62.106 1.00 37.81 227 ILE B N 1
ATOM 4069 C CA . ILE B 1 234 ? 10.201 13.641 -62.254 1.00 36.71 227 ILE B CA 1
ATOM 4070 C C . ILE B 1 234 ? 10.368 12.955 -63.590 1.00 36.55 227 ILE B C 1
ATOM 4071 O O . ILE B 1 234 ? 9.399 12.574 -64.244 1.00 36.75 227 ILE B O 1
ATOM 4076 N N . GLU B 1 235 ? 11.623 12.783 -63.989 1.00 37.46 228 GLU B N 1
ATOM 4077 C CA . GLU B 1 235 ? 11.931 12.030 -65.196 1.00 37.75 228 GLU B CA 1
ATOM 4078 C C . GLU B 1 235 ? 13.173 11.212 -64.868 1.00 36.19 228 GLU B C 1
ATOM 4079 O O . GLU B 1 235 ? 14.116 11.744 -64.284 1.00 39.27 228 GLU B O 1
ATOM 4085 N N . VAL B 1 236 ? 13.161 9.927 -65.213 1.00 31.06 229 VAL B N 1
ATOM 4086 C CA . VAL B 1 236 ? 14.180 8.980 -64.764 1.00 31.68 229 VAL B CA 1
ATOM 4087 C C . VAL B 1 236 ? 14.607 8.074 -65.909 1.00 30.16 229 VAL B C 1
ATOM 4088 O O . VAL B 1 236 ? 13.765 7.599 -66.661 1.00 30.73 229 VAL B O 1
ATOM 4092 N N . PRO B 1 237 ? 15.927 7.849 -66.059 1.00 31.02 230 PRO B N 1
ATOM 4093 C CA . PRO B 1 237 ? 16.413 6.978 -67.139 1.00 29.40 230 PRO B CA 1
ATOM 4094 C C . PRO B 1 237 ? 15.762 5.605 -67.087 1.00 28.94 230 PRO B C 1
ATOM 4095 O O . PRO B 1 237 ? 15.696 4.997 -66.016 1.00 31.34 230 PRO B O 1
ATOM 4099 N N . GLU B 1 238 ? 15.331 5.105 -68.232 1.00 29.41 231 GLU B N 1
ATOM 4100 C CA . GLU B 1 238 ? 14.654 3.824 -68.288 1.00 32.51 231 GLU B CA 1
ATOM 4101 C C . GLU B 1 238 ? 15.582 2.675 -67.922 1.00 33.14 231 GLU B C 1
ATOM 4102 O O . GLU B 1 238 ? 15.105 1.641 -67.470 1.00 34.63 231 GLU B O 1
ATOM 4108 N N . ASP B 1 239 ? 16.902 2.836 -68.089 1.00 29.92 232 ASP B N 1
ATOM 4109 C CA . ASP B 1 239 ? 17.825 1.776 -67.683 1.00 29.90 232 ASP B CA 1
ATOM 4110 C C . ASP B 1 239 ? 18.410 1.927 -66.268 1.00 30.48 232 ASP B C 1
ATOM 4111 O O . ASP B 1 239 ? 19.321 1.188 -65.883 1.00 33.59 232 ASP B O 1
ATOM 4116 N N . ALA B 1 240 ? 17.914 2.895 -65.504 1.00 31.57 233 ALA B N 1
ATOM 4117 C CA . ALA B 1 240 ? 18.374 3.079 -64.131 1.00 34.58 233 ALA B CA 1
ATOM 4118 C C . ALA B 1 240 ? 17.767 2.004 -63.206 1.00 32.21 233 ALA B C 1
ATOM 4119 O O . ALA B 1 240 ? 16.657 1.511 -63.459 1.00 33.68 233 ALA B O 1
ATOM 4121 N N . GLU B 1 241 ? 18.479 1.685 -62.134 1.00 34.33 234 GLU B N 1
ATOM 4122 C CA . GLU B 1 241 ? 17.980 0.739 -61.129 1.00 35.35 234 GLU B CA 1
ATOM 4123 C C . GLU B 1 241 ? 17.025 1.476 -60.208 1.00 33.72 234 GLU B C 1
ATOM 4124 O O . GLU B 1 241 ? 16.944 2.705 -60.245 1.00 32.46 234 GLU B O 1
ATOM 4130 N N . ILE B 1 242 ? 16.282 0.733 -59.384 1.00 32.01 235 ILE B N 1
ATOM 4131 C CA . ILE B 1 242 ? 15.194 1.351 -58.621 1.00 35.05 235 ILE B CA 1
ATOM 4132 C C . ILE B 1 242 ? 15.686 2.470 -57.703 1.00 29.59 235 ILE B C 1
ATOM 4133 O O . ILE B 1 242 ? 14.960 3.413 -57.421 1.00 31.06 235 ILE B O 1
ATOM 4138 N N . ILE B 1 243 ? 16.924 2.375 -57.237 1.00 35.09 236 ILE B N 1
ATOM 4139 C CA . ILE B 1 243 ? 17.461 3.411 -56.373 1.00 33.22 236 ILE B CA 1
ATOM 4140 C C . ILE B 1 243 ? 17.348 4.799 -57.005 1.00 34.82 236 ILE B C 1
ATOM 4141 O O . ILE B 1 243 ? 17.140 5.779 -56.303 1.00 34.17 236 ILE B O 1
ATOM 4146 N N . ALA B 1 244 ? 17.467 4.878 -58.332 1.00 35.86 237 ALA B N 1
ATOM 4147 C CA . ALA B 1 244 ? 17.364 6.153 -59.048 1.00 36.05 237 ALA B CA 1
ATOM 4148 C C . ALA B 1 244 ? 16.002 6.821 -58.859 1.00 35.17 237 ALA B C 1
ATOM 4149 O O . ALA B 1 244 ? 15.890 8.047 -58.899 1.00 33.89 237 ALA B O 1
ATOM 4151 N N . TRP B 1 245 ? 14.962 6.010 -58.692 1.00 32.45 238 TRP B N 1
ATOM 4152 C CA . TRP B 1 245 ? 13.623 6.547 -58.468 1.00 33.48 238 TRP B CA 1
ATOM 4153 C C . TRP B 1 245 ? 13.504 7.188 -57.090 1.00 33.05 238 TRP B C 1
ATOM 4154 O O . TRP B 1 245 ? 12.944 8.271 -56.956 1.00 35.30 238 TRP B O 1
ATOM 4165 N N . PHE B 1 246 ? 14.007 6.500 -56.074 1.00 34.53 239 PHE B N 1
ATOM 4166 C CA . PHE B 1 246 ? 14.075 7.077 -54.731 1.00 37.17 239 PHE B CA 1
ATOM 4167 C C . PHE B 1 246 ? 14.858 8.396 -54.767 1.00 36.22 239 PHE B C 1
ATOM 4168 O O . PHE B 1 246 ? 14.420 9.419 -54.235 1.00 36.98 239 PHE B O 1
ATOM 4176 N N . ASP B 1 247 ? 16.016 8.384 -55.421 1.00 39.35 240 ASP B N 1
ATOM 4177 C CA . ASP B 1 247 ? 16.827 9.598 -55.493 1.00 38.21 240 ASP B CA 1
ATOM 4178 C C . ASP B 1 247 ? 16.109 10.729 -56.203 1.00 36.60 240 ASP B C 1
ATOM 4179 O O . ASP B 1 247 ? 16.200 11.879 -55.783 1.00 40.24 240 ASP B O 1
ATOM 4184 N N . ALA B 1 248 ? 15.406 10.417 -57.291 1.00 36.23 241 ALA B N 1
ATOM 4185 C CA . ALA B 1 248 ? 14.713 11.449 -58.063 1.00 39.11 241 ALA B CA 1
ATOM 4186 C C . ALA B 1 248 ? 13.587 12.081 -57.252 1.00 38.40 241 ALA B C 1
ATOM 4187 O O . ALA B 1 248 ? 13.405 13.299 -57.273 1.00 38.26 241 ALA B O 1
ATOM 4189 N N . ILE B 1 249 ? 12.800 11.248 -56.578 1.00 37.00 242 ILE B N 1
ATOM 4190 C CA . ILE B 1 249 ? 11.751 11.769 -55.712 1.00 36.21 242 ILE B CA 1
ATOM 4191 C C . ILE B 1 249 ? 12.335 12.602 -54.573 1.00 38.50 242 ILE B C 1
ATOM 4192 O O . ILE B 1 249 ? 11.915 13.741 -54.359 1.00 40.71 242 ILE B O 1
ATOM 4197 N N . GLY B 1 250 ? 13.295 12.035 -53.850 1.00 38.03 243 GLY B N 1
ATOM 4198 C CA . GLY B 1 250 ? 13.927 12.729 -52.741 1.00 43.97 243 GLY B CA 1
ATOM 4199 C C . GLY B 1 250 ? 14.510 14.081 -53.123 1.00 47.30 243 GLY B C 1
ATOM 4200 O O . GLY B 1 250 ? 14.284 15.084 -52.446 1.00 47.83 243 GLY B O 1
ATOM 4201 N N . LYS B 1 251 ? 15.247 14.113 -54.228 1.00 46.45 244 LYS B N 1
ATOM 4202 C CA . LYS B 1 251 ? 15.824 15.361 -54.723 1.00 48.00 244 LYS B CA 1
ATOM 4203 C C . LYS B 1 251 ? 14.736 16.390 -55.054 1.00 51.14 244 LYS B C 1
ATOM 4204 O O . LYS B 1 251 ? 14.819 17.544 -54.633 1.00 49.95 244 LYS B O 1
ATOM 4210 N N . LYS B 1 252 ? 13.701 15.974 -55.783 1.00 47.03 245 LYS B N 1
ATOM 4211 C CA . LYS B 1 252 ? 12.642 16.906 -56.173 1.00 47.72 245 LYS B CA 1
ATOM 4212 C C . LYS B 1 252 ? 11.843 17.433 -54.984 1.00 48.59 245 LYS B C 1
ATOM 4213 O O . LYS B 1 252 ? 11.379 18.570 -55.015 1.00 52.42 245 LYS B O 1
ATOM 4219 N N . ARG B 1 253 ? 11.692 16.619 -53.940 1.00 48.32 246 ARG B N 1
ATOM 4220 C CA . ARG B 1 253 ? 10.908 17.011 -52.763 1.00 50.64 246 ARG B CA 1
ATOM 4221 C C . ARG B 1 253 ? 11.765 17.634 -51.666 1.00 54.99 246 ARG B C 1
ATOM 4222 O O . ARG B 1 253 ? 11.250 18.041 -50.628 1.00 55.62 246 ARG B O 1
ATOM 4230 N N . GLY B 1 254 ? 13.072 17.705 -51.893 1.00 52.80 247 GLY B N 1
ATOM 4231 C CA . GLY B 1 254 ? 13.966 18.295 -50.915 1.00 55.02 247 GLY B CA 1
ATOM 4232 C C . GLY B 1 254 ? 14.156 17.459 -49.664 1.00 57.70 247 GLY B C 1
ATOM 4233 O O . GLY B 1 254 ? 14.566 17.970 -48.623 1.00 59.82 247 GLY B O 1
ATOM 4234 N N . LEU B 1 255 ? 13.870 16.167 -49.760 1.00 55.33 248 LEU B N 1
ATOM 4235 C CA . LEU B 1 255 ? 14.059 15.267 -48.626 1.00 56.47 248 LEU B CA 1
ATOM 4236 C C . LEU B 1 255 ? 15.520 14.847 -48.515 1.00 61.82 248 LEU B C 1
ATOM 4237 O O . LEU B 1 255 ? 15.916 13.781 -48.990 1.00 56.09 248 LEU B O 1
ATOM 4242 N N . ILE B 1 256 ? 16.317 15.702 -47.880 1.00 65.56 249 ILE B N 1
ATOM 4243 C CA . ILE B 1 256 ? 17.757 15.492 -47.779 1.00 69.83 249 ILE B CA 1
ATOM 4244 C C . ILE B 1 256 ? 18.255 15.587 -46.336 1.00 72.85 249 ILE B C 1
ATOM 4245 O O . ILE B 1 256 ? 17.568 16.105 -45.457 1.00 73.02 249 ILE B O 1
ATOM 4250 N N . ARG B 1 257 ? 19.451 15.062 -46.104 1.00 77.16 250 ARG B N 1
ATOM 4251 C CA . ARG B 1 257 ? 20.058 15.044 -44.779 1.00 84.60 250 ARG B CA 1
ATOM 4252 C C . ARG B 1 257 ? 21.572 15.035 -44.929 1.00 88.84 250 ARG B C 1
ATOM 4253 O O . ARG B 1 257 ? 22.092 14.585 -45.952 1.00 91.07 250 ARG B O 1
ATOM 4261 N N . ARG B 1 258 ? 22.273 15.532 -43.912 1.00 92.92 251 ARG B N 1
ATOM 4262 C CA . ARG B 1 258 ? 23.733 15.601 -43.930 1.00 90.92 251 ARG B CA 1
ATOM 4263 C C . ARG B 1 258 ? 24.268 16.194 -45.234 1.00 89.75 251 ARG B C 1
ATOM 4264 O O . ARG B 1 258 ? 24.967 15.517 -45.991 1.00 91.10 251 ARG B O 1
ATOM 4272 N N . GLY B 1 259 ? 23.922 17.448 -45.507 1.00 87.50 252 GLY B N 1
ATOM 4273 C CA . GLY B 1 259 ? 24.404 18.119 -46.700 1.00 84.92 252 GLY B CA 1
ATOM 4274 C C . GLY B 1 259 ? 23.463 17.956 -47.875 1.00 87.51 252 GLY B C 1
ATOM 4275 O O . GLY B 1 259 ? 22.534 18.751 -48.040 1.00 85.18 252 GLY B O 1
ATOM 4276 N N . ASN B 1 260 ? 23.712 16.942 -48.703 1.00 86.92 253 ASN B N 1
ATOM 4277 C CA . ASN B 1 260 ? 22.828 16.632 -49.828 1.00 85.06 253 ASN B CA 1
ATOM 4278 C C . ASN B 1 260 ? 22.687 15.141 -50.108 1.00 82.36 253 ASN B C 1
ATOM 4279 O O . ASN B 1 260 ? 22.507 14.735 -51.256 1.00 81.27 253 ASN B O 1
ATOM 4284 N N . GLU B 1 261 ? 22.781 14.329 -49.061 1.00 80.55 254 GLU B N 1
ATOM 4285 C CA . GLU B 1 261 ? 22.448 12.916 -49.175 1.00 79.15 254 GLU B CA 1
ATOM 4286 C C . GLU B 1 261 ? 20.926 12.776 -49.165 1.00 71.98 254 GLU B C 1
ATOM 4287 O O . GLU B 1 261 ? 20.222 13.657 -48.666 1.00 69.20 254 GLU B O 1
ATOM 4293 N N . ILE B 1 262 ? 20.409 11.686 -49.722 1.00 65.25 255 ILE B N 1
ATOM 4294 C CA . ILE B 1 262 ? 18.961 11.495 -49.737 1.00 57.71 255 ILE B CA 1
ATOM 4295 C C . ILE B 1 262 ? 18.489 10.873 -48.430 1.00 55.57 255 ILE B C 1
ATOM 4296 O O . ILE B 1 262 ? 19.052 9.893 -47.950 1.00 54.22 255 ILE B O 1
ATOM 4301 N N . ASP B 1 263 ? 17.446 11.461 -47.860 1.00 54.95 256 ASP B N 1
ATOM 4302 C CA . ASP B 1 263 ? 16.776 10.908 -46.695 1.00 56.17 256 ASP B CA 1
ATOM 4303 C C . ASP B 1 263 ? 15.841 9.785 -47.140 1.00 50.56 256 ASP B C 1
ATOM 4304 O O . ASP B 1 263 ? 14.662 10.026 -47.394 1.00 49.21 256 ASP B O 1
ATOM 4309 N N . TYR B 1 264 ? 16.362 8.566 -47.222 1.00 48.01 257 TYR B N 1
ATOM 4310 C CA . TYR B 1 264 ? 15.591 7.454 -47.772 1.00 45.87 257 TYR B CA 1
ATOM 4311 C C . TYR B 1 264 ? 14.393 7.077 -46.898 1.00 47.35 257 TYR B C 1
ATOM 4312 O O . TYR B 1 264 ? 13.311 6.774 -47.414 1.00 43.56 257 TYR B O 1
ATOM 4321 N N . GLU B 1 265 ? 14.581 7.086 -45.582 1.00 47.51 258 GLU B N 1
ATOM 4322 C CA . GLU B 1 265 ? 13.477 6.801 -44.672 1.00 46.62 258 GLU B CA 1
ATOM 4323 C C . GLU B 1 265 ? 12.291 7.734 -44.955 1.00 45.09 258 GLU B C 1
ATOM 4324 O O . GLU B 1 265 ? 11.133 7.305 -44.927 1.00 49.43 258 GLU B O 1
ATOM 4330 N N . ALA B 1 266 ? 12.572 8.997 -45.262 1.00 42.05 259 ALA B N 1
ATOM 4331 C CA . ALA B 1 266 ? 11.520 9.969 -45.562 1.00 43.45 259 ALA B CA 1
ATOM 4332 C C . ALA B 1 266 ? 10.857 9.714 -46.919 1.00 43.50 259 ALA B C 1
ATOM 4333 O O . ALA B 1 266 ? 9.645 9.854 -47.059 1.00 42.98 259 ALA B O 1
ATOM 4335 N N . VAL B 1 267 ? 11.658 9.371 -47.919 1.00 40.69 260 VAL B N 1
ATOM 4336 C CA . VAL B 1 267 ? 11.123 9.055 -49.240 1.00 39.93 260 VAL B CA 1
ATOM 4337 C C . VAL B 1 267 ? 10.257 7.795 -49.171 1.00 34.52 260 VAL B C 1
ATOM 4338 O O . VAL B 1 267 ? 9.183 7.736 -49.781 1.00 38.16 260 VAL B O 1
ATOM 4342 N N . ILE B 1 268 ? 10.745 6.784 -48.457 1.00 35.24 261 ILE B N 1
ATOM 4343 C CA . ILE B 1 268 ? 10.005 5.546 -48.258 1.00 39.26 261 ILE B CA 1
ATOM 4344 C C . ILE B 1 268 ? 8.634 5.846 -47.653 1.00 41.24 261 ILE B C 1
ATOM 4345 O O . ILE B 1 268 ? 7.606 5.351 -48.127 1.00 34.45 261 ILE B O 1
ATOM 4350 N N . GLU B 1 269 ? 8.613 6.659 -46.601 1.00 41.73 262 GLU B N 1
ATOM 4351 C CA . GLU B 1 269 ? 7.336 7.001 -45.974 1.00 42.40 262 GLU B CA 1
ATOM 4352 C C . GLU B 1 269 ? 6.392 7.758 -46.904 1.00 41.13 262 GLU B C 1
ATOM 4353 O O . GLU B 1 269 ? 5.170 7.533 -46.887 1.00 38.10 262 GLU B O 1
ATOM 4359 N N . LEU B 1 270 ? 6.944 8.657 -47.710 1.00 35.82 263 LEU B N 1
ATOM 4360 C CA . LEU B 1 270 ? 6.146 9.423 -48.654 1.00 35.30 263 LEU B CA 1
ATOM 4361 C C . LEU B 1 270 ? 5.521 8.523 -49.719 1.00 36.56 263 LEU B C 1
ATOM 4362 O O . LEU B 1 270 ? 4.342 8.682 -50.054 1.00 34.05 263 LEU B O 1
ATOM 4367 N N . ILE B 1 271 ? 6.323 7.605 -50.270 1.00 33.62 264 ILE B N 1
ATOM 4368 C CA . ILE B 1 271 ? 5.822 6.700 -51.308 1.00 30.59 264 ILE B CA 1
ATOM 4369 C C . ILE B 1 271 ? 4.699 5.829 -50.752 1.00 34.49 264 ILE B C 1
ATOM 4370 O O . ILE B 1 271 ? 3.631 5.723 -51.365 1.00 31.98 264 ILE B O 1
ATOM 4375 N N . ILE B 1 272 ? 4.953 5.230 -49.589 1.00 34.25 265 ILE B N 1
ATOM 4376 C CA . ILE B 1 272 ? 3.992 4.343 -48.937 1.00 35.28 265 ILE B CA 1
ATOM 4377 C C . ILE B 1 272 ? 2.694 5.100 -48.639 1.00 38.70 265 ILE B C 1
ATOM 4378 O O . ILE B 1 272 ? 1.596 4.628 -48.963 1.00 34.85 265 ILE B O 1
ATOM 4383 N N . TYR B 1 273 ? 2.807 6.288 -48.047 1.00 39.13 266 TYR B N 1
ATOM 4384 C CA . TYR B 1 273 ? 1.619 7.111 -47.789 1.00 38.64 266 TYR B CA 1
ATOM 4385 C C . TYR B 1 273 ? 0.838 7.430 -49.073 1.00 36.73 266 TYR B C 1
ATOM 4386 O O . TYR B 1 273 ? -0.390 7.331 -49.109 1.00 34.75 266 TYR B O 1
ATOM 4395 N N . ASP B 1 274 ? 1.549 7.812 -50.132 1.00 33.64 267 ASP B N 1
ATOM 4396 C CA . ASP B 1 274 ? 0.900 8.174 -51.371 1.00 33.34 267 ASP B CA 1
ATOM 4397 C C . ASP B 1 274 ? 0.198 6.980 -52.021 1.00 34.64 267 ASP B C 1
ATOM 4398 O O . ASP B 1 274 ? -0.853 7.143 -52.624 1.00 34.62 267 ASP B O 1
ATOM 4403 N N . ILE B 1 275 ? 0.782 5.794 -51.907 1.00 32.64 268 ILE B N 1
ATOM 4404 C CA . ILE B 1 275 ? 0.147 4.601 -52.485 1.00 33.64 268 ILE B CA 1
ATOM 4405 C C . ILE B 1 275 ? -1.041 4.162 -51.589 1.00 31.38 268 ILE B C 1
ATOM 4406 O O . ILE B 1 275 ? -2.132 3.896 -52.102 1.00 34.05 268 ILE B O 1
ATOM 4411 N N . ARG B 1 276 ? -0.825 4.114 -50.268 1.00 31.95 269 ARG B N 1
ATOM 4412 C CA . ARG B 1 276 ? -1.892 3.708 -49.314 1.00 35.24 269 ARG B CA 1
ATOM 4413 C C . ARG B 1 276 ? -3.122 4.591 -49.397 1.00 33.90 269 ARG B C 1
ATOM 4414 O O . ARG B 1 276 ? -4.261 4.125 -49.265 1.00 33.94 269 ARG B O 1
ATOM 4422 N N . ASN B 1 277 ? -2.896 5.877 -49.622 1.00 33.10 270 ASN B N 1
ATOM 4423 C CA . ASN B 1 277 ? -3.990 6.832 -49.604 1.00 34.04 270 ASN B CA 1
ATOM 4424 C C . ASN B 1 277 ? -4.411 7.295 -50.983 1.00 34.68 270 ASN B C 1
ATOM 4425 O O . ASN B 1 277 ? -5.118 8.292 -51.127 1.00 36.16 270 ASN B O 1
ATOM 4430 N N . ALA B 1 278 ? -3.988 6.541 -51.994 1.00 32.73 271 ALA B N 1
ATOM 4431 C CA . ALA B 1 278 ? -4.417 6.767 -53.367 1.00 31.29 271 ALA B CA 1
ATOM 4432 C C . ALA B 1 278 ? -4.137 8.188 -53.852 1.00 37.45 271 ALA B C 1
ATOM 4433 O O . ALA B 1 278 ? -4.957 8.769 -54.546 1.00 38.35 271 ALA B O 1
ATOM 4435 N N . LYS B 1 279 ? -2.984 8.738 -53.480 1.00 35.87 272 LYS B N 1
ATOM 4436 C CA . LYS B 1 279 ? -2.621 10.085 -53.906 1.00 35.50 272 LYS B CA 1
ATOM 4437 C C . LYS B 1 279 ? -2.103 10.094 -55.346 1.00 35.16 272 LYS B C 1
ATOM 4438 O O . LYS B 1 279 ? -2.185 11.101 -56.039 1.00 35.92 272 LYS B O 1
ATOM 4444 N N . ILE B 1 280 ? -1.590 8.956 -55.803 1.00 35.01 273 ILE B N 1
ATOM 4445 C CA . ILE B 1 280 ? -1.050 8.870 -57.154 1.00 33.34 273 ILE B CA 1
ATOM 4446 C C . ILE B 1 280 ? -2.097 8.408 -58.153 1.00 37.18 273 ILE B C 1
ATOM 4447 O O . ILE B 1 280 ? -2.201 8.954 -59.252 1.00 39.31 273 ILE B O 1
ATOM 4452 N N . GLY B 1 281 ? -2.884 7.405 -57.775 1.00 35.15 274 GLY B N 1
ATOM 4453 C CA . GLY B 1 281 ? -3.943 6.925 -58.646 1.00 32.85 274 GLY B CA 1
ATOM 4454 C C . GLY B 1 281 ? -4.776 5.887 -57.921 1.00 31.11 274 GLY B C 1
ATOM 4455 O O . GLY B 1 281 ? -4.495 5.579 -56.758 1.00 29.36 274 GLY B O 1
ATOM 4456 N N . ASN B 1 282 ? -5.783 5.357 -58.616 1.00 30.03 275 ASN B N 1
ATOM 4457 C CA . ASN B 1 282 ? -6.662 4.329 -58.068 1.00 28.41 275 ASN B CA 1
ATOM 4458 C C . ASN B 1 282 ? -6.331 2.992 -58.705 1.00 29.86 275 ASN B C 1
ATOM 4459 O O . ASN B 1 282 ? -6.615 2.756 -59.879 1.00 30.32 275 ASN B O 1
ATOM 4464 N N . TYR B 1 283 ? -5.627 2.149 -57.942 1.00 28.96 276 TYR B N 1
ATOM 4465 C CA . TYR B 1 283 ? -5.087 0.908 -58.502 1.00 27.91 276 TYR B CA 1
ATOM 4466 C C . TYR B 1 283 ? -5.632 -0.339 -57.831 1.00 26.65 276 TYR B C 1
ATOM 4467 O O . TYR B 1 283 ? -5.908 -0.350 -56.621 1.00 28.12 276 TYR B O 1
ATOM 4476 N N . CYS B 1 284 ? -5.727 -1.393 -58.626 1.00 25.91 277 CYS B N 1
ATOM 4477 C CA . CYS B 1 284 ? -5.924 -2.741 -58.111 1.00 27.55 277 CYS B CA 1
ATOM 4478 C C . CYS B 1 284 ? -4.600 -3.505 -58.225 1.00 27.00 277 CYS B C 1
ATOM 4479 O O . CYS B 1 284 ? -4.086 -3.741 -59.326 1.00 26.04 277 CYS B O 1
ATOM 4482 N N . PHE B 1 285 ? -4.032 -3.878 -57.084 1.00 22.91 278 PHE B N 1
ATOM 4483 C CA . PHE B 1 285 ? -2.685 -4.477 -57.076 1.00 23.09 278 PHE B CA 1
ATOM 4484 C C . PHE B 1 285 ? -2.717 -5.985 -57.324 1.00 25.48 278 PHE B C 1
ATOM 4485 O O . PHE B 1 285 ? -1.672 -6.597 -57.546 1.00 25.21 278 PHE B O 1
ATOM 4493 N N . ASP B 1 286 ? -3.916 -6.576 -57.276 1.00 24.96 279 ASP B N 1
ATOM 4494 C CA . ASP B 1 286 ? -4.081 -7.980 -57.650 1.00 23.53 279 ASP B CA 1
ATOM 4495 C C . ASP B 1 286 ? -4.311 -8.035 -59.153 1.00 25.93 279 ASP B C 1
ATOM 4496 O O . ASP B 1 286 ? -5.422 -7.821 -59.610 1.00 25.17 279 ASP B O 1
ATOM 4501 N N . ILE B 1 287 ? -3.259 -8.296 -59.909 1.00 25.53 280 ILE B N 1
ATOM 4502 C CA . ILE B 1 287 ? -3.366 -8.382 -61.365 1.00 28.81 280 ILE B CA 1
ATOM 4503 C C . ILE B 1 287 ? -3.767 -9.803 -61.736 1.00 29.33 280 ILE B C 1
ATOM 4504 O O . ILE B 1 287 ? -2.954 -10.732 -61.632 1.00 30.48 280 ILE B O 1
ATOM 4509 N N . PHE B 1 288 ? -5.031 -9.978 -62.118 1.00 28.57 281 PHE B N 1
ATOM 4510 C CA . PHE B 1 288 ? -5.591 -11.311 -62.310 1.00 29.13 281 PHE B CA 1
ATOM 4511 C C . PHE B 1 288 ? -4.721 -12.183 -63.218 1.00 32.03 281 PHE B C 1
ATOM 4512 O O . PHE B 1 288 ? -4.439 -13.327 -62.891 1.00 30.84 281 PHE B O 1
ATOM 4520 N N . LYS B 1 289 ? -4.273 -11.638 -64.344 1.00 32.50 282 LYS B N 1
ATOM 4521 C CA . LYS B 1 289 ? -3.544 -12.458 -65.310 1.00 34.42 282 LYS B CA 1
ATOM 4522 C C . LYS B 1 289 ? -2.139 -12.824 -64.804 1.00 38.59 282 LYS B C 1
ATOM 4523 O O . LYS B 1 289 ? -1.545 -13.793 -65.274 1.00 39.97 282 LYS B O 1
ATOM 4529 N N . ASP B 1 290 ? -1.627 -12.077 -63.828 1.00 35.58 283 ASP B N 1
ATOM 4530 C CA . ASP B 1 290 ? -0.330 -12.392 -63.206 1.00 32.98 283 ASP B CA 1
ATOM 4531 C C . ASP B 1 290 ? -0.424 -13.388 -62.050 1.00 33.93 283 ASP B C 1
ATOM 4532 O O . ASP B 1 290 ? 0.591 -13.791 -61.480 1.00 35.37 283 ASP B O 1
ATOM 4537 N N . MET B 1 291 ? -1.635 -13.760 -61.674 1.00 31.24 284 MET B N 1
ATOM 4538 C CA . MET B 1 291 ? -1.818 -14.583 -60.487 1.00 35.12 284 MET B CA 1
ATOM 4539 C C . MET B 1 291 ? -2.269 -15.991 -60.821 1.00 38.53 284 MET B C 1
ATOM 4540 O O . MET B 1 291 ? -2.785 -16.689 -59.957 1.00 36.41 284 MET B O 1
ATOM 4545 N N . THR B 1 292 ? -2.058 -16.402 -62.072 1.00 37.83 285 THR B N 1
ATOM 4546 C CA . THR B 1 292 ? -2.555 -17.692 -62.548 1.00 40.73 285 THR B CA 1
ATOM 4547 C C . THR B 1 292 ? -2.025 -18.839 -61.694 1.00 41.12 285 THR B C 1
ATOM 4548 O O . THR B 1 292 ? -2.769 -19.738 -61.311 1.00 42.27 285 THR B O 1
ATOM 4552 N N . GLU B 1 293 ? -0.739 -18.782 -61.381 1.00 43.49 286 GLU B N 1
ATOM 4553 C CA . GLU B 1 293 ? -0.090 -19.830 -60.614 1.00 46.17 286 GLU B CA 1
ATOM 4554 C C . GLU B 1 293 ? -0.653 -19.935 -59.194 1.00 41.66 286 GLU B C 1
ATOM 4555 O O . GLU B 1 293 ? -0.993 -21.025 -58.724 1.00 40.30 286 GLU B O 1
ATOM 4561 N N . GLU B 1 294 ? -0.780 -18.791 -58.529 1.00 38.68 287 GLU B N 1
ATOM 4562 C CA . GLU B 1 294 ? -1.351 -18.742 -57.188 1.00 39.14 287 GLU B CA 1
ATOM 4563 C C . GLU B 1 294 ? -2.793 -19.261 -57.159 1.00 41.56 287 GLU B C 1
ATOM 4564 O O . GLU B 1 294 ? -3.189 -19.988 -56.240 1.00 38.22 287 GLU B O 1
ATOM 4570 N N . LEU B 1 295 ? -3.582 -18.851 -58.140 1.00 35.57 288 LEU B N 1
ATOM 4571 C CA . LEU B 1 295 ? -4.966 -19.308 -58.232 1.00 38.90 288 LEU B CA 1
ATOM 4572 C C . LEU B 1 295 ? -5.050 -20.833 -58.374 1.00 40.79 288 LEU B C 1
ATOM 4573 O O . LEU B 1 295 ? -5.895 -21.475 -57.753 1.00 40.93 288 LEU B O 1
ATOM 4578 N N . ALA B 1 296 ? -4.192 -21.399 -59.221 1.00 40.62 289 ALA B N 1
ATOM 4579 C CA . ALA B 1 296 ? -4.136 -22.848 -59.400 1.00 44.95 289 ALA B CA 1
ATOM 4580 C C . ALA B 1 296 ? -3.736 -23.559 -58.100 1.00 43.92 289 ALA B C 1
ATOM 4581 O O . ALA B 1 296 ? -4.314 -24.593 -57.762 1.00 44.62 289 ALA B O 1
ATOM 4583 N N . ASN B 1 297 ? -2.756 -23.010 -57.376 1.00 40.75 290 ASN B N 1
ATOM 4584 C CA . ASN B 1 297 ? -2.343 -23.582 -56.091 1.00 42.05 290 ASN B CA 1
ATOM 4585 C C . ASN B 1 297 ? -3.480 -23.657 -55.096 1.00 47.00 290 ASN B C 1
ATOM 4586 O O . ASN B 1 297 ? -3.615 -24.638 -54.363 1.00 45.18 290 ASN B O 1
ATOM 4591 N N . ASP B 1 298 ? -4.267 -22.587 -55.042 1.00 43.51 291 ASP B N 1
ATOM 4592 C CA . ASP B 1 298 ? -5.367 -22.494 -54.103 1.00 41.76 291 ASP B CA 1
ATOM 4593 C C . ASP B 1 298 ? -6.564 -23.341 -54.535 1.00 44.74 291 ASP B C 1
ATOM 4594 O O . ASP B 1 298 ? -7.325 -23.805 -53.695 1.00 46.93 291 ASP B O 1
ATOM 4599 N N . ALA B 1 299 ? -6.736 -23.516 -55.845 1.00 44.44 292 ALA B N 1
ATOM 4600 C CA . ALA B 1 299 ? -7.936 -24.148 -56.400 1.00 52.80 292 ALA B CA 1
ATOM 4601 C C . ALA B 1 299 ? -8.038 -25.638 -56.079 1.00 63.69 292 ALA B C 1
ATOM 4602 O O . ALA B 1 299 ? -7.048 -26.280 -55.725 1.00 69.77 292 ALA B O 1
ATOM 4604 N N . ASN B 1 300 ? -9.246 -26.176 -56.231 1.00 81.48 293 ASN B N 1
ATOM 4605 C CA . ASN B 1 300 ? -9.545 -27.577 -55.937 1.00 78.98 293 ASN B CA 1
ATOM 4606 C C . ASN B 1 300 ? -9.322 -27.937 -54.470 1.00 79.19 293 ASN B C 1
ATOM 4607 O O . ASN B 1 300 ? -10.274 -28.002 -53.688 1.00 70.96 293 ASN B O 1
#

Organism: Staphylococcus aureus (strain USA300) (NCBI:txid367830)

B-factor: mean 44.37, std 16.49, range [21.47, 114.74]

Foldseek 3Di:
DDDDDPVVQVVLLVVLLVVLVVFQEEEEEAALLAQPLFFFLCVCVSNVPRQYEYEHEPVVQADPVQSVVVCVVCVVVLHHYDYDHLQVGPLVVQVRQCVSCVVVVVVVVVVPHDAAAGEYEYEGAPPRQRQSNLCSQLVHRDPPDPPDDDDWDWGDGDPRYTYTSDHRHHHGDDDDLVSVLSCLLQPSDVDDPNDLLVSLLVLVVVCCVPPVVLLCVLLVFDFDPPDDSVRVLLGSQQSVVQADDPRHGPSVVSSVVSSVCSNVQVSHRYRPNRPVVCVVVCVVSPD/DDDDDPVVQVVLLVVLLVVLVVFQEEEEEAALLAQPQFFFLCVCVSNVPRQYEYEHEPVVQADDVQSVVVCVVCVVVVHHYDYAHLQVGGPLVVVVVRLCVSCVVVVVVVVVVPDDAAAGEYEYEGEPPSQRQSNLCSQLVHHDPPDPPDDDDWDWGDGDDRHTYTSDHRYHHGDDDDLVSVLSCLLQPSDVDDPHDLLVSLLVLVVLCVVPPVPLLCVLLVFDFDPPDDSVRVLLGSQVSVVQADDPRHGPSVVSSVVSSVCSNVSVRHRYRPPRPVVCVVVCVVSDD

Secondary structure (DSSP, 8-state):
-----HHHHHHHHHHHHHHHHT-SEEEEEEETTSTTTTS-TTHHHHHTT--EEEEEE-GGGS-HHHHHHHHHHHHHTT-EEEE--TTT--THHHHHHHHHTHHHHHHHHHTTPPP-PEEEEEEE-TTSSHHHHHHHHHTS----STTPPPPP-EEEETTTEEEESSPEE-PPP-S-HHHHHHHHHHTS---SSS-HHHHHHHHHHHHHHH-HHHHHHHHT----TTS-THHHHHHHHHHTT-EETTTEE-HHHHHHHHHHHHHTTSS-------GGGGHHHHHHHH-/-----HHHHHHHHHHHHHHHTT-SEEEEEEETTSTTTTS-TTHHHHHTT--EEEEEE-GGGS-HHHHHHHHHHHHHTT-EEEE-BTTTTBSTHHHHHHHHHHTHHHHHHHHHTTPPP-PEEEEEEESTTSSHHHHHHHHHTS----STTPPPPP-EEEETTTEEEESS-EE-PPP-S-HHHHHHHHHHTS---SSS-HHHHHHHHHHHHHHH-HHHHHHHHT----TTS-THHHHHHHHHHHT-EETTTEE-HHHHHHHHHHHHHTTSS-------GGGGHHHHHHH--

Radius of gyration: 27.7 Å; Cα contacts (8 Å, |Δi|>4): 941; chains: 2; bounding box: 91×46×68 Å

Nearest PDB structures (foldseek):
  6g15-assembly2_B  TM=1.003E+00  e=1.639E-58  Staphylococcus aureus subsp. aureus USA300
  6g15-assembly1_A  TM=1.002E+00  e=9.504E-56  Staphylococcus aureus subsp. aureus USA300
  6g14-assembly1_B  TM=1.001E+00  e=1.010E-54  Staphylococcus aureus subsp. aureus USA300
  1puj-assembly1_A  TM=9.155E-01  e=7.042E-31  Bacillus subtilis
  9bss-assembly1_V  TM=8.098E-01  e=1.974E-26  Bacillus subtilis subsp. subtilis str. 168

InterPro domains:
  IPR006073 GTP binding domain [PF01926] (123-202)
  IPR006073 GTP binding domain [PR00326] (123-143)
  IPR006073 GTP binding domain [PR00326] (169-184)
  IPR016478 GTPase, MTG1 [PIRSF006230] (1-279)
  IPR019991 GTP-binding protein, ribosome biogenesis [TIGR03596] (3-279)
  IPR023179 GTP-binding protein, orthogonal bundle domain superfamily [G3DSA:1.10.1580.10] (180-273)
  IPR027417 P-loop containing nucleoside triphosphate hydrolase [G3DSA:3.40.50.300] (12-179)
  IPR027417 P-loop containing nucleoside triphosphate hydrolase [SSF52540] (9-201)
  IPR030378 Circularly permuted (CP)-type guanine nucleotide-binding (G) domain [PS51721] (14-178)

CATH classification: 3.40.50.300

Solvent-accessible surface area: 29556 Å² total; per-residue (Å²): 117,29,14,3,34,52,44,19,30,48,100,8,58,151,87,3,36,90,18,6,152,123,5,2,0,0,0,2,1,0,2,0,7,0,0,12,0,1,16,4,69,76,7,75,100,8,3,110,157,49,46,6,0,0,0,0,4,49,60,62,39,8,61,113,94,15,1,54,76,0,40,96,25,0,91,109,96,55,31,86,24,24,13,1,22,2,145,126,52,44,181,82,0,31,47,2,0,80,118,12,1,39,117,78,37,118,147,34,161,92,163,66,95,168,125,84,34,11,78,0,0,0,0,3,1,22,93,1,13,12,73,56,0,2,48,94,20,9,186,132,107,80,50,98,102,12,34,82,120,103,138,77,114,92,2,101,12,53,142,31,0,60,0,5,10,37,27,0,61,0,14,5,33,47,183,72,123,87,4,11,30,7,0,1,0,8,11,11,24,152,24,55,67,21,127,80,28,56,0,0,23,45,0,0,50,20,0,45,143,79,41,69,79,122,0,45,83,59,2,99,18,129,8,96,170,136,36,141,38,49,27,12,0,47,24,0,0,164,108,103,45,48,75,104,154,66,127,83,22,33,12,121,26,0,18,97,39,0,5,120,9,10,46,59,27,108,3,7,76,26,4,6,0,29,62,147,99,11,89,156,61,21,70,129,75,58,194,116,29,16,3,37,63,44,22,32,48,100,8,57,146,82,2,38,94,22,7,153,104,4,2,0,0,0,2,1,0,1,0,7,0,0,11,0,1,16,4,71,77,7,72,104,8,4,115,149,50,43,4,0,0,0,0,4,48,41,61,40,8,59,112,95,15,2,54,76,0,41,95,24,0,93,108,104,54,26,81,25,22,12,0,5,2,144,102,33,125,64,25,168,67,0,29,46,1,0,81,122,14,1,42,110,80,38,115,146,32,161,90,165,67,97,174,128,82,33,10,79,0,0,0,0,3,1,23,93,0,13,13,73,55,0,3,46,89,18,8,181,134,108,83,55,91,96,12,36,81,118,97,139,66,114,87,3,106,12,50,144,30,0,62,0,1,11,40,26,0,62,0,12,5,31,46,184,71,120,83,4,11,31,7,0,1,0,7,10,10,25,146,22,50,52,23,135,86,28,56,0,0,23,45,0,0,53,19,0,45,142,76,43,66,79,126,0,44,81,60,4,100,17,129,8,94,171,137,36,143,39,48,24,14,0,49,22,0,0,165,110,106,47,49,79,101,152,64,123,84,27,33,15,125,28,0,17,102,37,0,5,118,7,11,43,64,27,108,4,10,74,25,4,6,0,26,65,150,100,10,94,127,50,23,70,113,85,45,204